Protein AF-0000000082833328 (afdb_homodimer)

Radius of gyration: 25.41 Å; Cα contacts (8 Å, |Δi|>4): 758; chains: 2; bounding box: 96×74×57 Å

Structure (mmCIF, N/CA/C/O backbone):
data_AF-0000000082833328-model_v1
#
loop_
_entity.id
_entity.type
_entity.pdbx_description
1 polymer 'DUF2971 domain-containing protein'
#
loop_
_atom_site.group_PDB
_atom_site.id
_atom_site.type_symbol
_atom_site.label_atom_id
_atom_site.label_alt_id
_atom_site.label_comp_id
_atom_site.label_asym_id
_atom_site.label_entity_id
_atom_site.label_seq_id
_atom_site.pdbx_PDB_ins_code
_atom_site.Cartn_x
_atom_site.Cartn_y
_atom_site.Cartn_z
_atom_site.occupancy
_atom_site.B_iso_or_equiv
_atom_site.auth_seq_id
_atom_site.auth_comp_id
_atom_site.auth_asym_id
_atom_site.auth_atom_id
_atom_site.pdbx_PDB_model_num
ATOM 1 N N . MET A 1 1 ? -21.984 -22.422 -9.688 1 45.59 1 MET A N 1
ATOM 2 C CA . MET A 1 1 ? -21.672 -21 -9.633 1 45.59 1 MET A CA 1
ATOM 3 C C . MET A 1 1 ? -20.203 -20.75 -10.008 1 45.59 1 MET A C 1
ATOM 5 O O . MET A 1 1 ? -19.344 -21.594 -9.766 1 45.59 1 MET A O 1
ATOM 9 N N . ALA A 1 2 ? -19.953 -19.859 -10.906 1 60.31 2 ALA A N 1
ATOM 10 C CA . ALA A 1 2 ? -18.609 -19.766 -11.469 1 60.31 2 ALA A CA 1
ATOM 11 C C . ALA A 1 2 ? -17.578 -19.531 -10.375 1 60.31 2 ALA A C 1
ATOM 13 O O . ALA A 1 2 ? -17.766 -18.672 -9.508 1 60.31 2 ALA A O 1
ATOM 14 N N . THR A 1 3 ? -16.641 -20.453 -10.188 1 86.88 3 THR A N 1
ATOM 15 C CA . THR A 1 3 ? -15.664 -20.438 -9.109 1 86.88 3 THR A CA 1
ATOM 16 C C . THR A 1 3 ? -14.664 -19.312 -9.297 1 86.88 3 THR A C 1
ATOM 18 O O . THR A 1 3 ? -14.391 -18.891 -10.422 1 86.88 3 THR A O 1
ATOM 21 N N . SER A 1 4 ? -14.484 -18.531 -8.305 1 95.38 4 SER A N 1
ATOM 22 C CA . SER A 1 4 ? -13.555 -17.406 -8.32 1 95.38 4 SER A CA 1
ATOM 23 C C . SER A 1 4 ? -12.25 -17.75 -7.613 1 95.38 4 SER A C 1
ATOM 25 O O . SER A 1 4 ? -12.219 -18.656 -6.766 1 95.38 4 SER A O 1
ATOM 27 N N . LEU A 1 5 ? -11.227 -17.172 -8.156 1 97.19 5 LEU A N 1
ATOM 28 C CA . LEU A 1 5 ? -9.938 -17.188 -7.469 1 97.19 5 LE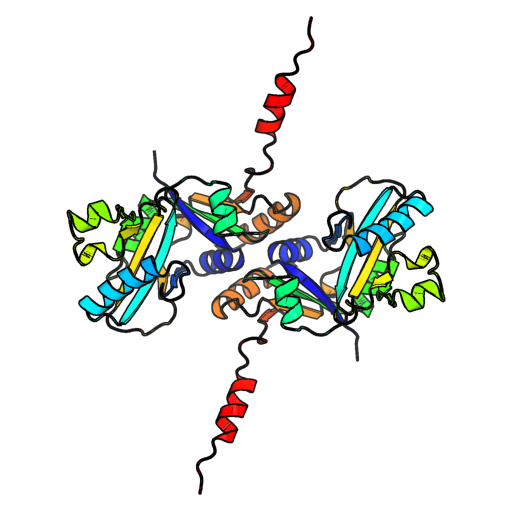U A CA 1
ATOM 29 C C . LEU A 1 5 ? -9.523 -15.773 -7.066 1 97.19 5 LEU A C 1
ATOM 31 O O . LEU A 1 5 ? -9.656 -14.836 -7.852 1 97.19 5 LEU A O 1
ATOM 35 N N . ARG A 1 6 ? -9.023 -15.695 -5.871 1 96.75 6 ARG A N 1
ATOM 36 C CA . ARG A 1 6 ? -8.703 -14.367 -5.348 1 96.75 6 ARG A CA 1
ATOM 37 C C . ARG A 1 6 ? -7.211 -14.242 -5.062 1 96.75 6 ARG A C 1
ATOM 39 O O . ARG A 1 6 ? -6.594 -15.172 -4.539 1 96.75 6 ARG A O 1
ATOM 46 N N . ARG A 1 7 ? -6.703 -13.156 -5.465 1 96.75 7 ARG A N 1
ATOM 47 C CA . ARG A 1 7 ? -5.328 -12.781 -5.16 1 96.75 7 ARG A CA 1
ATOM 48 C C . ARG A 1 7 ? -5.281 -11.516 -4.316 1 96.75 7 ARG A C 1
ATOM 50 O O . ARG A 1 7 ? -5.809 -10.477 -4.719 1 96.75 7 ARG A O 1
ATOM 57 N N . TYR A 1 8 ? -4.688 -11.656 -3.143 1 94.31 8 TYR A N 1
ATOM 58 C CA . TYR A 1 8 ? -4.461 -10.492 -2.297 1 94.31 8 TYR A CA 1
ATOM 59 C C . TYR A 1 8 ? -3.057 -9.938 -2.5 1 94.31 8 TYR A C 1
ATOM 61 O O . TYR A 1 8 ? -2.072 -10.672 -2.414 1 94.31 8 TYR A O 1
ATOM 69 N N . THR A 1 9 ? -2.994 -8.703 -2.791 1 95.19 9 THR A N 1
ATOM 70 C CA . THR A 1 9 ? -1.729 -8.031 -3.064 1 95.19 9 THR A CA 1
ATOM 71 C C . THR A 1 9 ? -1.832 -6.539 -2.75 1 95.19 9 THR A C 1
ATOM 73 O O . THR A 1 9 ? -2.664 -6.129 -1.939 1 95.19 9 THR A O 1
ATOM 76 N N . GLU A 1 10 ? -0.825 -5.777 -3.283 1 95.5 10 GLU A N 1
ATOM 77 C CA . GLU A 1 10 ? -0.818 -4.336 -3.039 1 95.5 10 GLU A CA 1
ATOM 78 C C . GLU A 1 10 ? -1.01 -3.557 -4.336 1 95.5 10 GLU A C 1
ATOM 80 O O . GLU A 1 10 ? -0.702 -4.059 -5.422 1 95.5 10 GLU A O 1
ATOM 85 N N . LEU A 1 11 ? -1.403 -2.354 -4.223 1 97.25 11 LEU A N 1
ATOM 86 C CA . LEU A 1 11 ? -1.85 -1.504 -5.32 1 97.25 11 LEU A CA 1
ATOM 87 C C . LEU A 1 11 ? -0.768 -1.387 -6.391 1 97.25 11 LEU A C 1
ATOM 89 O O . LEU A 1 11 ? -1.061 -1.466 -7.586 1 97.25 11 LEU A O 1
ATOM 93 N N . PRO A 1 12 ? 0.543 -1.192 -6.07 1 97 12 PRO A N 1
ATOM 94 C CA . PRO A 1 12 ? 1.542 -1.09 -7.137 1 97 12 PRO A CA 1
ATOM 95 C C . PRO A 1 12 ? 1.577 -2.326 -8.031 1 97 12 PRO A C 1
ATOM 97 O O . PRO A 1 12 ? 1.768 -2.211 -9.242 1 97 12 PRO A O 1
ATOM 100 N N . TYR A 1 13 ? 1.384 -3.455 -7.473 1 97.06 13 TYR A N 1
ATOM 101 C CA . TYR A 1 13 ? 1.442 -4.691 -8.242 1 97.06 13 TYR A CA 1
ATOM 102 C C . TYR A 1 13 ? 0.21 -4.84 -9.125 1 97.06 13 TYR A C 1
ATOM 104 O O . TYR A 1 13 ? 0.291 -5.398 -10.227 1 97.06 13 TYR A O 1
ATOM 112 N N . LEU A 1 14 ? -0.927 -4.398 -8.602 1 98 14 LEU A N 1
ATOM 113 C CA . LEU A 1 14 ? -2.105 -4.355 -9.453 1 98 14 LEU A CA 1
ATOM 114 C C . LEU A 1 14 ? -1.867 -3.457 -10.664 1 98 14 LEU A C 1
ATOM 116 O O . LEU A 1 14 ? -2.188 -3.832 -11.797 1 98 14 LEU A O 1
ATOM 120 N N . ILE A 1 15 ? -1.335 -2.307 -10.406 1 97.94 15 ILE A N 1
ATOM 121 C CA . ILE A 1 15 ? -1.048 -1.365 -11.484 1 97.94 15 ILE A CA 1
ATOM 122 C C . ILE A 1 15 ? -0.106 -2.012 -12.5 1 97.94 15 ILE A C 1
ATOM 124 O O . ILE A 1 15 ? -0.346 -1.95 -13.703 1 97.94 15 ILE A O 1
ATOM 128 N N . ASP A 1 16 ? 0.922 -2.607 -12.062 1 98.12 16 ASP A N 1
ATOM 129 C CA . ASP A 1 16 ? 1.86 -3.309 -12.93 1 98.12 16 ASP A CA 1
ATOM 130 C C . ASP A 1 16 ? 1.143 -4.352 -13.781 1 98.12 16 ASP A C 1
ATOM 132 O O . ASP A 1 16 ? 1.313 -4.391 -15.008 1 98.12 16 ASP A O 1
ATOM 136 N N . TYR A 1 17 ? 0.345 -5.18 -13.141 1 98.38 17 TYR A N 1
ATOM 137 C CA . TYR A 1 17 ? -0.396 -6.234 -13.82 1 98.38 17 TYR A CA 1
ATOM 138 C C . TYR A 1 17 ? -1.321 -5.656 -14.883 1 98.38 17 TYR A C 1
ATOM 140 O O . TYR A 1 17 ? -1.33 -6.117 -16.031 1 98.38 17 TYR A O 1
ATOM 148 N N . LEU A 1 18 ? -2.061 -4.586 -14.523 1 98.12 18 LEU A N 1
ATOM 149 C CA . LEU A 1 18 ? -3.025 -4 -15.445 1 98.12 18 LEU A CA 1
ATOM 150 C C . LEU A 1 18 ? -2.32 -3.385 -16.656 1 98.12 18 LEU A C 1
ATOM 152 O O . LEU A 1 18 ? -2.846 -3.416 -17.766 1 98.12 18 LEU A O 1
ATOM 156 N N . GLN A 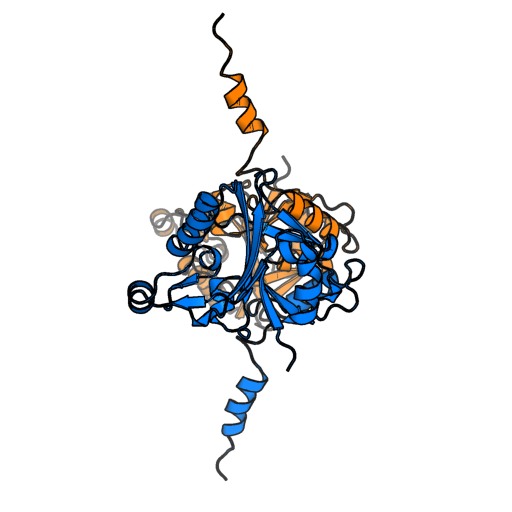1 19 ? -1.203 -2.877 -16.453 1 97 19 GLN A N 1
ATOM 157 C CA . GLN A 1 19 ? -0.476 -2.215 -17.531 1 97 19 GLN A CA 1
ATOM 158 C C . GLN A 1 19 ? 0.222 -3.23 -18.438 1 97 19 GLN A C 1
ATOM 160 O O . GLN A 1 19 ? 0.294 -3.047 -19.656 1 97 19 GLN A O 1
ATOM 165 N N . THR A 1 20 ? 0.729 -4.293 -17.875 1 97.06 20 THR A N 1
ATOM 166 C CA . THR A 1 20 ? 1.573 -5.211 -18.625 1 97.06 20 THR A CA 1
ATOM 167 C C . THR A 1 20 ? 0.762 -6.402 -19.125 1 97.06 20 THR A C 1
ATOM 169 O O . THR A 1 20 ? 1.142 -7.051 -20.109 1 97.06 20 THR A O 1
ATOM 172 N N . GLY A 1 21 ? -0.285 -6.707 -18.359 1 97.38 21 GLY A N 1
ATOM 173 C CA . GLY A 1 21 ? -1.021 -7.93 -18.656 1 97.38 21 GLY A CA 1
ATOM 174 C C . GLY A 1 21 ? -0.274 -9.188 -18.234 1 97.38 21 GLY A C 1
ATOM 175 O O . GLY A 1 21 ? -0.433 -10.242 -18.859 1 97.38 21 GLY A O 1
ATOM 176 N N . GLU A 1 22 ? 0.632 -8.992 -17.297 1 97.81 22 GLU A N 1
ATOM 177 C CA . GLU A 1 22 ? 1.443 -10.125 -16.859 1 97.81 22 GLU A CA 1
ATOM 178 C C . GLU A 1 22 ? 1.37 -10.312 -15.344 1 97.81 22 GLU A C 1
ATOM 180 O O . GLU A 1 22 ? 1.443 -9.336 -14.594 1 97.81 22 GLU A O 1
ATOM 185 N N . LEU A 1 23 ? 1.205 -11.586 -14.93 1 97.5 23 LEU A N 1
ATOM 186 C CA . LEU A 1 23 ? 1.313 -11.93 -13.516 1 97.5 23 LEU A CA 1
ATOM 187 C C . LEU A 1 23 ? 2.732 -12.375 -13.18 1 97.5 23 LEU A C 1
ATOM 189 O O . LEU A 1 23 ? 3.363 -13.102 -13.945 1 97.5 23 LEU A O 1
ATOM 193 N N . ALA A 1 24 ? 3.184 -11.953 -12.047 1 96.81 24 ALA A N 1
ATOM 194 C CA . ALA A 1 24 ? 4.52 -12.32 -11.586 1 96.81 24 ALA A CA 1
ATOM 195 C C . ALA A 1 24 ? 4.469 -13.523 -10.648 1 96.81 24 ALA A C 1
ATOM 197 O O . ALA A 1 24 ? 3.734 -13.523 -9.664 1 96.81 24 ALA A O 1
ATOM 198 N N . LEU A 1 25 ? 5.168 -14.523 -10.938 1 96.56 25 LEU A N 1
ATOM 199 C CA . LEU A 1 25 ? 5.406 -15.656 -10.047 1 96.56 25 LEU A CA 1
ATOM 200 C C . LEU A 1 25 ? 6.789 -15.562 -9.414 1 96.56 25 LEU A C 1
ATOM 202 O O . LEU A 1 25 ? 7.77 -15.25 -10.094 1 96.56 25 LEU A O 1
ATOM 206 N N . LEU A 1 26 ? 6.832 -15.82 -8.18 1 94.44 26 LEU A N 1
ATOM 207 C CA . LEU A 1 26 ? 8.07 -15.641 -7.438 1 94.44 26 LEU A CA 1
ATOM 208 C C . LEU A 1 26 ? 8.578 -16.969 -6.895 1 94.44 26 LEU A C 1
ATOM 210 O O . LEU A 1 26 ? 7.828 -17.953 -6.848 1 94.44 26 LEU A O 1
ATOM 214 N N . ASN A 1 27 ? 9.828 -16.938 -6.504 1 92.81 27 ASN A N 1
ATOM 215 C CA . ASN A 1 27 ? 10.406 -18.109 -5.871 1 92.81 27 ASN A CA 1
ATOM 216 C C . ASN A 1 27 ? 9.898 -18.297 -4.445 1 92.81 27 ASN A C 1
ATOM 218 O O . ASN A 1 27 ? 10 -17.391 -3.621 1 92.81 27 ASN A O 1
ATOM 222 N N . PRO A 1 28 ? 9.336 -19.438 -4.121 1 91.5 28 PRO A N 1
ATOM 223 C CA . PRO A 1 28 ? 8.742 -19.656 -2.801 1 91.5 28 PRO A CA 1
ATOM 224 C C . PRO A 1 28 ? 9.789 -19.797 -1.699 1 91.5 28 PRO A C 1
ATOM 226 O O . PRO A 1 28 ? 9.445 -19.922 -0.523 1 91.5 28 PRO A O 1
ATOM 229 N N . LYS A 1 29 ? 11.016 -19.734 -2.076 1 86.12 29 LYS A N 1
ATOM 230 C CA . LYS A 1 29 ? 12.086 -19.922 -1.103 1 86.12 29 LYS A CA 1
ATOM 231 C C . LYS A 1 29 ? 12.008 -18.891 0.018 1 86.12 29 LYS A C 1
ATOM 233 O O . LYS A 1 29 ? 12.375 -19.172 1.158 1 86.12 29 LYS A O 1
ATOM 238 N N . ALA A 1 30 ? 11.477 -17.766 -0.276 1 80 30 ALA A N 1
ATOM 239 C CA . ALA A 1 30 ? 11.461 -16.672 0.691 1 80 30 ALA A CA 1
ATOM 240 C C . ALA A 1 30 ? 10.156 -16.656 1.488 1 80 30 ALA A C 1
ATOM 242 O O . ALA A 1 30 ? 9.922 -15.75 2.293 1 80 30 ALA A O 1
ATOM 243 N N . TRP A 1 31 ? 9.344 -17.672 1.354 1 84.25 31 TRP A N 1
ATOM 244 C CA . TRP A 1 31 ? 8.062 -17.703 2.061 1 84.25 31 TRP A CA 1
ATOM 245 C C . TRP A 1 31 ? 8.273 -17.969 3.551 1 84.25 31 TRP A C 1
ATOM 247 O O . TRP A 1 31 ? 9.211 -18.656 3.941 1 84.25 31 TRP A O 1
ATOM 257 N N . ASP A 1 32 ? 7.418 -17.422 4.379 1 76.12 32 ASP A N 1
ATOM 258 C CA . ASP A 1 32 ? 7.512 -17.562 5.828 1 76.12 32 ASP A CA 1
ATOM 259 C C . ASP A 1 32 ? 7.293 -19 6.262 1 76.12 32 ASP A C 1
ATOM 261 O O . ASP A 1 32 ? 7.938 -19.484 7.195 1 76.12 32 ASP A O 1
ATOM 265 N N . ASP A 1 33 ? 6.328 -19.625 5.652 1 80.88 33 ASP A N 1
ATOM 266 C CA . ASP A 1 33 ? 6.098 -21.031 5.973 1 80.88 33 ASP A CA 1
ATOM 267 C C . ASP A 1 33 ? 7.199 -21.906 5.395 1 80.88 33 ASP A C 1
ATOM 269 O O . ASP A 1 33 ? 7.094 -22.375 4.258 1 80.88 33 ASP A O 1
ATOM 273 N N . ARG A 1 34 ? 8.078 -22.234 6.23 1 82.81 34 ARG A N 1
ATOM 274 C CA . ARG A 1 34 ? 9.266 -22.969 5.797 1 82.81 34 ARG A CA 1
ATOM 275 C C . ARG A 1 34 ? 8.93 -24.422 5.477 1 82.81 34 ARG A C 1
ATOM 277 O O . ARG A 1 34 ? 9.625 -25.062 4.684 1 82.81 34 ARG A O 1
ATOM 284 N N . ASN A 1 35 ? 7.906 -24.953 6.117 1 82.25 35 ASN A N 1
ATOM 285 C CA . ASN A 1 35 ? 7.473 -26.297 5.758 1 82.25 35 ASN A CA 1
ATOM 286 C C . ASN A 1 35 ? 6.98 -26.359 4.316 1 82.25 35 ASN A C 1
ATOM 288 O O . ASN A 1 35 ? 7.293 -27.312 3.59 1 82.25 35 ASN A O 1
ATOM 292 N N . ASP A 1 36 ? 6.273 -25.359 3.992 1 87.75 36 ASP A N 1
ATOM 293 C CA . ASP A 1 36 ? 5.723 -25.281 2.645 1 87.75 36 ASP A CA 1
ATOM 294 C C . ASP A 1 36 ? 6.832 -25.141 1.604 1 87.75 36 ASP A C 1
ATOM 296 O O . ASP A 1 36 ? 6.867 -25.906 0.631 1 87.75 36 ASP A O 1
ATOM 300 N N . SER A 1 37 ? 7.742 -24.25 1.895 1 89.56 37 SER A N 1
ATOM 301 C CA . SER A 1 37 ? 8.852 -24.031 0.972 1 89.56 37 SER A CA 1
ATOM 302 C C . SER A 1 37 ? 9.734 -25.281 0.863 1 89.56 37 SER A C 1
ATOM 304 O O . SER A 1 37 ? 10.25 -25.594 -0.212 1 89.56 37 SER A O 1
ATOM 306 N N . PHE A 1 38 ? 9.867 -25.984 1.929 1 88.19 38 PHE A N 1
ATOM 307 C CA . PHE A 1 38 ? 10.68 -27.203 1.95 1 88.19 38 PHE A CA 1
ATOM 308 C C . PHE A 1 38 ? 10.109 -28.25 0.992 1 88.19 38 PHE A C 1
ATOM 310 O O . PHE A 1 38 ? 10.859 -28.859 0.23 1 88.19 38 PHE A O 1
ATOM 317 N N . TYR A 1 39 ? 8.82 -28.469 1.018 1 90.31 39 TYR A N 1
ATOM 318 C CA . TYR A 1 39 ? 8.188 -29.469 0.155 1 90.31 39 TYR A CA 1
ATOM 319 C C . TYR A 1 39 ? 8.375 -29.109 -1.314 1 90.31 39 TYR A C 1
ATOM 321 O O . TYR A 1 39 ? 8.609 -29.984 -2.15 1 90.31 39 TYR A O 1
ATOM 329 N N . ILE A 1 40 ? 8.266 -27.844 -1.622 1 92.44 40 ILE A N 1
ATOM 330 C CA . ILE A 1 40 ? 8.438 -27.391 -2.994 1 92.44 40 ILE A CA 1
ATOM 331 C C . ILE A 1 40 ? 9.891 -27.594 -3.426 1 92.44 40 ILE A C 1
ATOM 333 O O . ILE A 1 40 ? 10.156 -28.047 -4.543 1 92.44 40 ILE A O 1
ATOM 337 N N . GLU A 1 41 ? 10.781 -27.297 -2.518 1 89.81 41 GLU A N 1
ATOM 338 C CA . GLU A 1 41 ? 12.195 -27.484 -2.797 1 89.81 41 GLU A CA 1
ATOM 339 C C . GLU A 1 41 ? 12.531 -28.953 -3.004 1 89.81 41 GLU A C 1
ATOM 341 O O . GLU A 1 41 ? 13.367 -29.297 -3.846 1 89.81 41 GLU A O 1
ATOM 346 N N . GLU A 1 42 ? 11.992 -29.812 -2.178 1 90.19 42 GLU A N 1
ATOM 347 C CA . GLU A 1 42 ? 12.211 -31.25 -2.328 1 90.19 42 GLU A CA 1
ATOM 348 C C . GLU A 1 42 ? 11.75 -31.734 -3.699 1 90.19 42 GLU A C 1
ATOM 350 O O . GLU A 1 42 ? 12.406 -32.562 -4.32 1 90.19 42 GLU A O 1
ATOM 355 N N . TYR A 1 43 ? 10.633 -31.234 -4.098 1 92.75 43 TYR A N 1
ATOM 356 C CA . TYR A 1 43 ? 10.141 -31.547 -5.434 1 92.75 43 TYR A CA 1
ATOM 357 C C . TYR A 1 43 ? 11.141 -31.125 -6.504 1 92.75 43 TYR A C 1
ATOM 359 O O . TYR A 1 43 ? 11.469 -31.906 -7.402 1 92.75 43 TYR A O 1
ATOM 367 N N . ALA A 1 44 ? 11.57 -29.875 -6.402 1 90.81 44 ALA A N 1
ATOM 368 C CA . ALA A 1 44 ? 12.523 -29.344 -7.367 1 90.81 44 ALA A CA 1
ATOM 369 C C . ALA A 1 44 ? 13.812 -30.156 -7.379 1 90.81 44 ALA A C 1
ATOM 371 O O . ALA A 1 44 ? 14.375 -30.406 -8.445 1 90.81 44 ALA A O 1
ATOM 372 N N . ARG A 1 45 ? 14.258 -30.5 -6.246 1 89.81 45 ARG A N 1
ATOM 373 C CA . ARG A 1 45 ? 15.477 -31.297 -6.121 1 89.81 45 ARG A CA 1
ATOM 374 C C . ARG A 1 45 ? 15.312 -32.656 -6.781 1 89.81 45 ARG A C 1
ATOM 376 O O . ARG A 1 45 ? 16.188 -33.094 -7.535 1 89.81 45 ARG A O 1
ATOM 383 N N . ALA A 1 46 ? 14.227 -33.281 -6.512 1 89.94 46 ALA A N 1
ATOM 384 C CA . ALA A 1 46 ? 13.953 -34.594 -7.051 1 89.94 46 ALA A CA 1
ATOM 385 C C . ALA A 1 46 ? 13.891 -34.562 -8.578 1 89.94 46 ALA A C 1
ATOM 387 O O . ALA A 1 46 ? 14.305 -35.531 -9.242 1 89.94 46 ALA A O 1
ATOM 388 N N . LYS A 1 47 ? 13.422 -33.469 -9.07 1 90.75 47 LYS A N 1
ATOM 389 C CA . LYS A 1 47 ? 13.242 -33.375 -10.516 1 90.75 47 LYS A CA 1
ATOM 390 C C . LYS A 1 47 ? 14.422 -32.656 -11.156 1 90.75 47 LYS A C 1
ATOM 392 O O . LYS A 1 47 ? 14.461 -32.469 -12.383 1 90.75 47 LYS A O 1
ATOM 397 N N . ARG A 1 48 ? 15.406 -32.219 -10.344 1 90.31 48 ARG A N 1
ATOM 398 C CA . ARG A 1 48 ? 16.609 -31.531 -10.805 1 90.31 48 ARG A CA 1
ATOM 399 C C . ARG A 1 48 ? 16.234 -30.234 -11.523 1 90.31 48 ARG A C 1
ATOM 401 O O . ARG A 1 48 ? 16.75 -29.953 -12.609 1 90.31 48 ARG A O 1
ATOM 408 N N . LEU A 1 49 ? 15.328 -29.562 -10.977 1 88.44 49 LEU A N 1
ATOM 409 C CA . LEU A 1 49 ? 14.875 -28.281 -11.516 1 88.44 49 LEU A CA 1
ATOM 410 C C . LEU A 1 49 ? 15.438 -27.125 -10.703 1 88.44 49 LEU A C 1
ATOM 412 O O . LEU A 1 49 ? 15.555 -27.203 -9.477 1 88.44 49 LEU A O 1
ATOM 416 N N . LEU A 1 50 ? 15.766 -26.094 -11.422 1 89.06 50 LEU A N 1
ATOM 417 C CA . LEU A 1 50 ? 16.469 -24.984 -10.766 1 89.06 50 LEU A CA 1
ATOM 418 C C . LEU A 1 50 ? 15.547 -23.781 -10.625 1 89.06 50 LEU A C 1
ATOM 420 O O . LEU A 1 50 ? 15.625 -23.047 -9.633 1 89.06 50 LEU A O 1
ATOM 424 N N . GLY A 1 51 ? 14.789 -23.562 -11.609 1 92.62 51 GLY A N 1
ATOM 425 C CA . GLY A 1 51 ? 13.844 -22.453 -11.531 1 92.62 51 GLY A CA 1
ATOM 426 C C . GLY A 1 51 ? 12.508 -22.859 -10.953 1 92.62 51 GLY A C 1
ATOM 427 O O . GLY A 1 51 ? 11.82 -23.719 -11.492 1 92.62 51 GLY A O 1
ATOM 428 N N . ILE A 1 52 ? 12.156 -22.297 -9.812 1 94.31 52 ILE A N 1
ATOM 429 C CA . ILE A 1 52 ? 10.883 -22.578 -9.148 1 94.31 52 ILE A CA 1
ATOM 430 C C . ILE A 1 52 ? 10.094 -21.297 -8.953 1 94.31 52 ILE A C 1
ATOM 432 O O . ILE A 1 52 ? 10.602 -20.328 -8.375 1 94.31 52 ILE A O 1
ATOM 436 N N . TYR A 1 53 ? 8.898 -21.25 -9.445 1 96 53 TYR A N 1
ATOM 437 C CA . TYR A 1 53 ? 8.047 -20.062 -9.398 1 96 53 TYR A CA 1
ATOM 438 C C . TYR A 1 53 ? 6.625 -20.422 -8.977 1 96 53 TYR A C 1
ATOM 440 O O . TYR A 1 53 ? 6.078 -21.438 -9.43 1 96 53 TYR A O 1
ATOM 448 N N . ALA A 1 54 ? 6.102 -19.609 -8.133 1 96.56 54 ALA A N 1
ATOM 449 C CA . ALA A 1 54 ? 4.742 -19.906 -7.699 1 96.56 54 ALA A CA 1
ATOM 450 C C . ALA A 1 54 ? 3.965 -18.641 -7.391 1 96.56 54 ALA A C 1
ATOM 452 O O . ALA A 1 54 ? 4.559 -17.609 -7.059 1 96.56 54 ALA A O 1
ATOM 453 N N . LEU A 1 55 ? 2.705 -18.656 -7.551 1 97.06 55 LEU A N 1
ATOM 454 C CA . LEU A 1 55 ? 1.73 -17.641 -7.148 1 97.06 55 LEU A CA 1
ATOM 455 C C . LEU A 1 55 ? 0.542 -18.297 -6.445 1 97.06 55 LEU A C 1
ATOM 457 O O . LEU A 1 55 ? -0.037 -19.25 -6.953 1 97.06 55 LEU A O 1
ATOM 461 N N . CYS A 1 56 ? 0.22 -17.75 -5.32 1 95.44 56 CYS A N 1
ATOM 462 C CA . CYS A 1 56 ? -0.852 -18.328 -4.516 1 95.44 56 CYS A CA 1
ATOM 463 C C . CYS A 1 56 ? -2.117 -17.484 -4.605 1 95.44 56 CYS A C 1
ATOM 465 O O . CYS A 1 56 ? -2.068 -16.266 -4.438 1 95.44 56 CYS A O 1
ATOM 467 N N . LEU A 1 57 ? -3.186 -18.109 -4.867 1 96.75 57 LEU A N 1
ATOM 468 C CA . LEU A 1 57 ? -4.527 -17.531 -4.855 1 96.75 57 LEU A CA 1
ATOM 469 C C . LEU A 1 57 ? -5.41 -18.234 -3.828 1 96.75 57 LEU A C 1
ATOM 471 O O . LEU A 1 57 ? -5.004 -19.234 -3.24 1 96.75 57 LEU A O 1
ATOM 475 N N . ALA A 1 58 ? -6.574 -17.688 -3.637 1 94.19 58 ALA A N 1
ATOM 476 C CA . ALA A 1 58 ? -7.516 -18.281 -2.686 1 94.19 58 ALA A CA 1
ATOM 477 C C . ALA A 1 58 ? -8.859 -18.578 -3.354 1 94.19 58 ALA A C 1
ATOM 479 O O . ALA A 1 58 ? -9.367 -17.766 -4.125 1 94.19 58 ALA A O 1
ATOM 480 N N . GLU A 1 59 ? -9.359 -19.719 -3.037 1 93.69 59 GLU A N 1
ATOM 481 C CA . GLU A 1 59 ? -10.695 -20.078 -3.506 1 93.69 59 GLU A CA 1
ATOM 482 C C . GLU A 1 59 ? -11.766 -19.547 -2.555 1 93.69 59 GLU A C 1
ATOM 484 O O . GLU A 1 59 ? -12.93 -19.391 -2.945 1 93.69 59 GLU A O 1
ATOM 489 N N . ALA A 1 60 ? -11.383 -19.281 -1.368 1 87 60 ALA A N 1
ATOM 490 C CA . ALA A 1 60 ? -12.312 -18.797 -0.349 1 87 60 ALA A CA 1
ATOM 491 C C . ALA A 1 60 ? -12.781 -17.375 -0.667 1 87 60 ALA A C 1
ATOM 493 O O . ALA A 1 60 ? -12.094 -16.625 -1.354 1 87 60 ALA A O 1
ATOM 494 N N . SER A 1 61 ? -13.906 -17.062 -0.116 1 85.56 61 SER A N 1
ATOM 495 C CA . SER A 1 61 ? -14.398 -15.695 -0.221 1 85.56 61 SER A CA 1
ATOM 496 C C . SER A 1 61 ? -13.555 -14.742 0.621 1 85.56 61 SER A C 1
ATOM 498 O O . SER A 1 61 ? -12.75 -15.18 1.443 1 85.56 61 SER A O 1
ATOM 500 N N . GLU A 1 62 ? -13.797 -13.523 0.258 1 83.75 62 GLU A N 1
ATOM 501 C CA . GLU A 1 62 ? -13.078 -12.484 0.983 1 83.75 62 GLU A CA 1
ATOM 502 C C . GLU A 1 62 ? -13.398 -12.523 2.475 1 83.75 62 GLU A C 1
ATOM 504 O O . GLU A 1 62 ? -14.57 -12.594 2.859 1 83.75 62 GLU A O 1
ATOM 509 N N . THR A 1 63 ? -12.398 -12.578 3.299 1 78.06 63 THR A N 1
ATOM 510 C CA . THR A 1 63 ? -12.562 -12.531 4.746 1 78.06 63 THR A CA 1
ATOM 511 C C . THR A 1 63 ? -11.633 -11.492 5.367 1 78.06 63 THR A C 1
ATOM 513 O O . THR A 1 63 ? -10.656 -11.078 4.746 1 78.06 63 THR A O 1
ATOM 516 N N . TYR A 1 64 ? -12.031 -11.07 6.621 1 79.12 64 TYR A N 1
ATOM 517 C CA . TYR A 1 64 ? -11.188 -10.164 7.391 1 79.12 64 TYR A CA 1
ATOM 518 C C . TYR A 1 64 ? -9.789 -10.75 7.57 1 79.12 64 TYR A C 1
ATOM 520 O O . TYR A 1 64 ? -8.789 -10.031 7.457 1 79.12 64 TYR A O 1
ATOM 528 N N . HIS A 1 65 ? -9.758 -12 7.762 1 78.06 65 HIS A N 1
ATOM 529 C CA . HIS A 1 65 ? -8.5 -12.695 7.98 1 78.06 65 HIS A CA 1
ATOM 530 C C . HIS A 1 65 ? -7.586 -12.586 6.762 1 78.06 65 HIS A C 1
ATOM 532 O O . HIS A 1 65 ? -6.398 -12.289 6.898 1 78.06 65 HIS A O 1
ATOM 538 N N . HIS A 1 66 ? -8.117 -12.734 5.594 1 84.56 66 HIS A N 1
ATOM 539 C CA . HIS A 1 66 ? -7.336 -12.648 4.363 1 84.56 66 HIS A CA 1
ATOM 540 C C . HIS A 1 66 ? -6.738 -11.258 4.188 1 84.56 66 HIS A C 1
ATOM 542 O O . HIS A 1 66 ? -5.574 -11.117 3.803 1 84.56 66 HIS A O 1
ATOM 548 N N . TRP A 1 67 ? -7.465 -10.273 4.535 1 85.75 67 TRP A N 1
ATOM 549 C CA . TRP A 1 67 ? -6.969 -8.906 4.414 1 85.75 67 TRP A CA 1
ATOM 550 C C . TRP A 1 67 ? -5.832 -8.648 5.398 1 85.75 67 TRP A C 1
ATOM 552 O O . TRP A 1 67 ? -4.805 -8.07 5.031 1 85.75 67 TRP A O 1
ATOM 562 N N . ARG A 1 68 ? -6 -9.109 6.582 1 78.94 68 ARG A N 1
ATOM 563 C CA . ARG A 1 68 ? -5.027 -8.836 7.633 1 78.94 68 ARG A CA 1
ATOM 564 C C . ARG A 1 68 ? -3.721 -9.586 7.383 1 78.94 68 ARG A C 1
ATOM 566 O O . ARG A 1 68 ? -2.641 -9.07 7.68 1 78.94 68 ARG A O 1
ATOM 573 N N . VAL A 1 69 ? -3.855 -10.711 6.785 1 76.12 69 VAL A N 1
ATOM 574 C CA . VAL A 1 69 ? -2.695 -11.586 6.633 1 76.12 69 VAL A CA 1
ATOM 575 C C . VAL A 1 69 ? -1.967 -11.25 5.332 1 76.12 69 VAL A C 1
ATOM 577 O O . VAL A 1 69 ? -0.734 -11.219 5.297 1 76.12 69 VAL A O 1
ATOM 580 N N . PHE A 1 70 ? -2.652 -10.977 4.258 1 79.62 70 PHE A N 1
ATOM 581 C CA . PHE A 1 70 ? -2.02 -10.969 2.945 1 79.62 70 PHE A CA 1
ATOM 582 C C . PHE A 1 70 ? -1.948 -9.547 2.391 1 79.62 70 PHE A C 1
ATOM 584 O O . PHE A 1 70 ? -1.194 -9.281 1.453 1 79.62 70 PHE A O 1
ATOM 591 N N . SER A 1 71 ? -2.6 -8.68 2.787 1 80.81 71 SER A N 1
ATOM 592 C CA . SER A 1 71 ? -2.65 -7.324 2.246 1 80.81 71 SER A CA 1
ATOM 593 C C . SER A 1 71 ? -3.059 -6.316 3.314 1 80.81 71 SER A C 1
ATOM 595 O O . SER A 1 71 ? -4.152 -5.75 3.254 1 80.81 71 SER A O 1
ATOM 597 N N . HIS A 1 72 ? -2.145 -6.062 4.195 1 75.31 72 HIS A N 1
ATOM 598 C CA . HIS A 1 72 ? -2.51 -5.207 5.316 1 75.31 72 HIS A CA 1
ATOM 599 C C . HIS A 1 72 ? -2.271 -3.736 4.992 1 75.31 72 HIS A C 1
ATOM 601 O O . HIS A 1 72 ? -1.427 -3.412 4.152 1 75.31 72 HIS A O 1
ATOM 607 N N . GLY A 1 73 ? -3.344 -2.971 5.332 1 80.19 73 GLY A N 1
ATOM 608 C CA . GLY A 1 73 ? -3.178 -1.531 5.219 1 80.19 73 GLY A CA 1
ATOM 609 C C . GLY A 1 73 ? -4.066 -0.912 4.156 1 80.19 73 GLY A C 1
ATOM 610 O O . GLY A 1 73 ? -4.945 -1.58 3.605 1 80.19 73 GLY A O 1
ATOM 611 N N . SER A 1 74 ? -3.822 0.261 3.85 1 88.56 74 SER A N 1
ATOM 612 C CA . SER A 1 74 ? -4.672 1.037 2.953 1 88.56 74 SER A CA 1
ATOM 613 C C . SER A 1 74 ? -4.344 0.75 1.491 1 88.56 74 SER A C 1
ATOM 615 O O . SER A 1 74 ? -5.184 0.943 0.611 1 88.56 74 SER A O 1
ATOM 617 N N . GLY A 1 75 ? -3.232 0.225 1.244 1 92.62 75 GLY A N 1
ATOM 618 C CA . GLY A 1 75 ? -2.814 -0.014 -0.128 1 92.62 75 GLY A CA 1
ATOM 619 C C . GLY A 1 75 ? -3.109 -1.425 -0.604 1 92.62 75 GLY A C 1
ATOM 620 O O . GLY A 1 75 ? -2.748 -1.796 -1.723 1 92.62 75 GLY A O 1
ATOM 621 N N . GLY A 1 76 ? -3.766 -2.217 0.212 1 93.88 76 GLY A N 1
ATOM 622 C CA . GLY A 1 76 ? -4.086 -3.586 -0.155 1 93.88 76 GLY A CA 1
ATOM 623 C C . GLY A 1 76 ? -5.168 -3.682 -1.214 1 93.88 76 GLY A C 1
ATOM 624 O O . GLY A 1 76 ? -6.066 -2.84 -1.268 1 93.88 76 GLY A O 1
ATOM 625 N N . VAL A 1 77 ? -5.062 -4.754 -2.039 1 96.88 77 VAL A N 1
ATOM 626 C CA . VAL A 1 77 ? -6.066 -4.988 -3.072 1 96.88 77 VAL A CA 1
ATOM 627 C C . VAL A 1 77 ? -6.352 -6.484 -3.186 1 96.88 77 VAL A C 1
ATOM 629 O O . VAL A 1 77 ? -5.469 -7.312 -2.953 1 96.88 77 VAL A O 1
ATOM 632 N N . CYS A 1 78 ? -7.562 -6.801 -3.465 1 96.56 78 CYS A N 1
ATOM 633 C CA . CYS A 1 78 ? -7.984 -8.156 -3.807 1 96.56 78 CYS A CA 1
ATOM 634 C C . CYS A 1 78 ? -8.406 -8.242 -5.27 1 96.56 78 CYS A C 1
ATOM 636 O O . CYS A 1 78 ? -9.312 -7.535 -5.703 1 96.56 78 CYS A O 1
ATOM 638 N N . ILE A 1 79 ? -7.684 -9 -5.996 1 98.06 79 ILE A N 1
ATOM 639 C CA . ILE A 1 79 ? -8.031 -9.258 -7.387 1 98.06 79 ILE A CA 1
ATOM 640 C C . ILE A 1 79 ? -8.82 -10.562 -7.48 1 98.06 79 ILE A C 1
ATOM 642 O O . ILE A 1 79 ? -8.32 -11.633 -7.121 1 98.06 79 ILE A O 1
ATOM 646 N N . GLU A 1 80 ? -10.016 -10.461 -7.945 1 97.88 80 GLU A N 1
ATOM 647 C CA . GLU A 1 80 ? -10.844 -11.648 -8.148 1 97.88 80 GLU A CA 1
ATOM 648 C C . GLU A 1 80 ? -10.883 -12.055 -9.617 1 97.88 80 GLU A C 1
ATOM 650 O O . GLU A 1 80 ? -11.32 -11.273 -10.469 1 97.88 80 GLU A O 1
ATOM 655 N N . PHE A 1 81 ? -10.492 -13.273 -9.844 1 98.12 81 PHE A N 1
ATOM 656 C CA . PHE A 1 81 ? -10.453 -13.789 -11.211 1 98.12 81 PHE A CA 1
ATOM 657 C C . PHE A 1 81 ? -11.609 -14.75 -11.461 1 98.12 81 PHE A C 1
ATOM 659 O O . PHE A 1 81 ? -12.062 -15.43 -10.539 1 98.12 81 PHE A O 1
ATOM 666 N N . ASP A 1 82 ? -12 -14.734 -12.719 1 97.56 82 ASP A N 1
ATOM 667 C CA . ASP A 1 82 ? -12.773 -15.883 -13.188 1 97.56 82 ASP A CA 1
ATOM 668 C C . ASP A 1 82 ? -11.898 -17.125 -13.281 1 97.56 82 ASP A C 1
ATOM 670 O O . ASP A 1 82 ? -10.984 -17.188 -14.102 1 97.56 82 ASP A O 1
ATOM 674 N N . LYS A 1 83 ? -12.227 -18.062 -12.484 1 97 83 LYS A N 1
ATOM 675 C CA . LYS A 1 83 ? -11.352 -19.219 -12.375 1 97 83 LYS A CA 1
ATOM 676 C C . LYS A 1 83 ? -11.188 -19.922 -13.719 1 97 83 LYS A C 1
ATOM 678 O O . LYS A 1 83 ? -10.07 -20.234 -14.133 1 97 83 LYS A O 1
ATOM 683 N N . GLU A 1 84 ? -12.242 -20.188 -14.391 1 96.12 84 GLU A N 1
ATOM 684 C CA . GLU A 1 84 ? -12.195 -20.906 -15.672 1 96.12 84 GLU A CA 1
ATOM 685 C C . GLU A 1 84 ? -11.367 -20.141 -16.703 1 96.12 84 GLU A C 1
ATOM 687 O O . GLU A 1 84 ? -10.516 -20.719 -17.375 1 96.12 84 GLU A O 1
ATOM 692 N N . LYS A 1 85 ? -11.64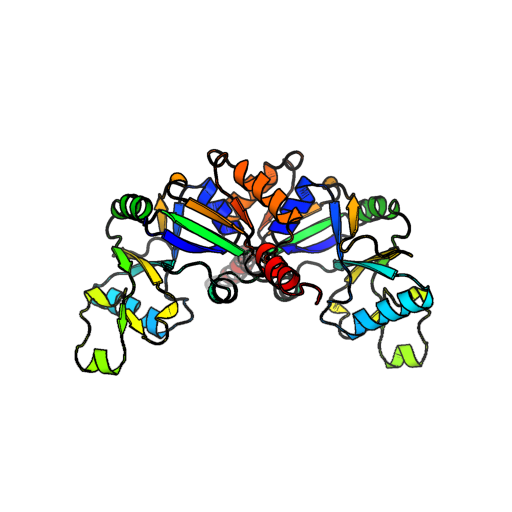8 -18.859 -16.781 1 96.69 85 LYS A N 1
ATOM 693 C CA . LYS A 1 85 ? -10.914 -18.031 -17.734 1 96.69 85 LYS A CA 1
ATOM 694 C C . LYS A 1 85 ? -9.43 -17.984 -17.391 1 96.69 85 LYS A C 1
ATOM 696 O O . LYS A 1 85 ? -8.578 -18.031 -18.281 1 96.69 85 LYS A O 1
ATOM 701 N N . LEU A 1 86 ? -9.164 -17.859 -16.094 1 97.44 86 LEU A N 1
ATOM 702 C CA . LEU A 1 86 ? -7.77 -17.812 -15.664 1 97.44 86 LEU A CA 1
ATOM 703 C C . LEU A 1 86 ? -7.051 -19.109 -16 1 97.44 86 LEU A C 1
ATOM 705 O O . LEU A 1 86 ? -5.961 -19.094 -16.578 1 97.44 86 LEU A O 1
ATOM 709 N N . ILE A 1 87 ? -7.66 -20.203 -15.703 1 96.19 87 ILE A N 1
ATOM 710 C CA . ILE A 1 87 ? -7.051 -21.516 -15.938 1 96.19 87 ILE A CA 1
ATOM 711 C C . ILE A 1 87 ? -6.809 -21.719 -17.422 1 96.19 87 ILE A C 1
ATOM 713 O O . ILE A 1 87 ? -5.754 -22.203 -17.828 1 96.19 87 ILE A O 1
ATOM 717 N N . GLU A 1 88 ? -7.754 -21.344 -18.188 1 95.69 88 GLU A N 1
ATOM 718 C CA . GLU A 1 88 ? -7.613 -21.453 -19.641 1 95.69 88 GLU A CA 1
ATOM 719 C C . GLU A 1 88 ? -6.383 -20.703 -20.141 1 95.69 88 GLU A C 1
ATOM 721 O O . GLU A 1 88 ? -5.656 -21.203 -21 1 95.69 88 GLU A O 1
ATOM 726 N N . GLN A 1 89 ? -6.117 -19.578 -19.625 1 95.88 89 GLN A N 1
ATOM 727 C CA . GLN A 1 89 ? -5 -18.75 -20.062 1 95.88 89 GLN A CA 1
ATOM 728 C C . GLN A 1 89 ? -3.672 -19.312 -19.562 1 95.88 89 GLN A C 1
ATOM 730 O O . GLN A 1 89 ? -2.693 -19.359 -20.312 1 95.88 89 GLN A O 1
ATOM 735 N N . VAL A 1 90 ? -3.676 -19.75 -18.344 1 96.31 90 VAL A N 1
ATOM 736 C CA . VAL A 1 90 ? -2.389 -20.125 -17.766 1 96.31 90 VAL A CA 1
ATOM 737 C C . VAL A 1 90 ? -2.008 -21.531 -18.219 1 96.31 90 VAL A C 1
ATOM 739 O O . VAL A 1 90 ? -0.832 -21.906 -18.203 1 96.31 90 VAL A O 1
ATOM 742 N N . GLU A 1 91 ? -2.961 -22.312 -18.609 1 93.12 91 GLU A N 1
ATOM 743 C CA . GLU A 1 91 ? -2.68 -23.656 -19.125 1 93.12 91 GLU A CA 1
ATOM 744 C C . GLU A 1 91 ? -1.841 -23.594 -20.391 1 93.12 91 GLU A C 1
ATOM 746 O O . GLU A 1 91 ? -1.176 -24.562 -20.75 1 93.12 91 GLU A O 1
ATOM 751 N N . ALA A 1 92 ? -1.878 -22.453 -21.047 1 92.69 92 ALA A N 1
ATOM 752 C CA . ALA A 1 92 ? -1.097 -22.266 -22.266 1 92.69 92 ALA A CA 1
ATOM 753 C C . ALA A 1 92 ? 0.38 -22.047 -21.938 1 92.69 92 ALA A C 1
ATOM 755 O O . ALA A 1 92 ? 1.234 -22.141 -22.812 1 92.69 92 ALA A O 1
ATOM 756 N N . VAL A 1 93 ? 0.699 -21.797 -20.703 1 93.62 93 VAL A N 1
ATOM 757 C CA . VAL A 1 93 ? 2.074 -21.562 -20.281 1 93.62 93 VAL A CA 1
ATOM 758 C C . VAL A 1 93 ? 2.795 -22.891 -20.109 1 93.62 93 VAL A C 1
ATOM 760 O O . VAL A 1 93 ? 2.332 -23.766 -19.359 1 93.62 93 VAL A O 1
ATOM 763 N N . PRO A 1 94 ? 3.928 -23.062 -20.766 1 91.5 94 PRO A N 1
ATOM 764 C CA . PRO A 1 94 ? 4.645 -24.328 -20.672 1 91.5 94 PRO A CA 1
ATOM 765 C C . PRO A 1 94 ? 4.992 -24.703 -19.219 1 91.5 94 PRO A C 1
ATOM 767 O O . PRO A 1 94 ? 5.477 -23.844 -18.469 1 91.5 94 PRO A O 1
ATOM 770 N N . ASP A 1 95 ? 4.684 -25.906 -18.828 1 90.56 95 ASP A N 1
ATOM 771 C CA . ASP A 1 95 ? 5.102 -26.531 -17.578 1 90.56 95 ASP A CA 1
ATOM 772 C C . ASP A 1 95 ? 4.344 -25.953 -16.391 1 90.56 95 ASP A C 1
ATOM 774 O O . ASP A 1 95 ? 4.684 -26.219 -15.242 1 90.56 95 ASP A O 1
ATOM 778 N N . LEU A 1 96 ? 3.367 -25.109 -16.672 1 96.5 96 LEU A N 1
ATOM 779 C CA . LEU A 1 96 ? 2.625 -24.516 -15.562 1 96.5 96 LEU A CA 1
ATOM 780 C C . LEU A 1 96 ? 1.556 -25.469 -15.047 1 96.5 96 LEU A C 1
ATOM 782 O O . LEU A 1 96 ? 0.825 -26.078 -15.828 1 96.5 96 LEU A O 1
ATOM 786 N N . ARG A 1 97 ? 1.572 -25.688 -13.781 1 96.62 97 ARG A N 1
ATOM 787 C CA . ARG A 1 97 ? 0.52 -26.406 -13.086 1 96.62 97 ARG A CA 1
ATOM 788 C C . ARG A 1 97 ? -0.377 -25.469 -12.297 1 96.62 97 ARG A C 1
ATOM 790 O O . ARG A 1 97 ? 0.109 -24.516 -11.664 1 96.62 97 ARG A O 1
ATOM 797 N N . ALA A 1 98 ? -1.64 -25.594 -12.422 1 97.62 98 ALA A N 1
ATOM 798 C CA . ALA A 1 98 ? -2.652 -24.812 -11.719 1 97.62 98 ALA A CA 1
ATOM 799 C C . ALA A 1 98 ? -3.59 -25.719 -10.922 1 97.62 98 ALA A C 1
ATOM 801 O O . ALA A 1 98 ? -4.516 -26.297 -11.484 1 97.62 98 ALA A O 1
ATOM 802 N N . GLU A 1 99 ? -3.359 -25.781 -9.625 1 96.94 99 GLU A N 1
ATOM 803 C CA . GLU A 1 99 ? -4.07 -26.797 -8.836 1 96.94 99 GLU A CA 1
ATOM 804 C C . GLU A 1 99 ? -4.414 -26.266 -7.449 1 96.94 99 GLU A C 1
ATOM 806 O O . GLU A 1 99 ? -3.734 -25.375 -6.934 1 96.94 99 GLU A O 1
ATOM 811 N N . ALA A 1 100 ? -5.434 -26.844 -6.906 1 96.56 100 ALA A N 1
ATOM 812 C CA . ALA A 1 100 ? -5.762 -26.594 -5.508 1 96.56 100 ALA A CA 1
ATOM 813 C C . ALA A 1 100 ? -4.766 -27.281 -4.578 1 96.56 100 ALA A C 1
ATOM 815 O O . ALA A 1 100 ? -4.324 -28.391 -4.848 1 96.56 100 ALA A O 1
ATOM 816 N N . VAL A 1 101 ? -4.484 -26.531 -3.51 1 95.62 101 VAL A N 1
ATOM 817 C CA . VAL A 1 101 ? -3.6 -27.094 -2.498 1 95.62 101 VAL A CA 1
ATOM 818 C C . VAL A 1 101 ? -4.352 -28.156 -1.69 1 95.62 101 VAL A C 1
ATOM 820 O O . VAL A 1 101 ? -5.516 -27.953 -1.334 1 95.62 101 VAL A O 1
ATOM 823 N N . GLN A 1 102 ? -3.645 -29.25 -1.492 1 95.38 102 GLN A N 1
ATOM 824 C CA . GLN A 1 102 ? -4.172 -30.312 -0.642 1 95.38 102 GLN A CA 1
ATOM 825 C C . GLN A 1 102 ? -3.65 -30.188 0.787 1 95.38 102 GLN A C 1
ATOM 827 O O . GLN A 1 102 ? -2.443 -30.062 1.004 1 95.38 102 GLN A O 1
ATOM 832 N N . TYR A 1 103 ? -4.602 -30.25 1.684 1 93.44 103 TYR A N 1
ATOM 833 C CA . TYR A 1 103 ? -4.234 -30.141 3.09 1 93.44 103 TYR A CA 1
ATOM 834 C C . TYR A 1 103 ? -4.246 -31.5 3.773 1 93.44 103 TYR A C 1
ATOM 836 O O . TYR A 1 103 ? -5.266 -32.188 3.766 1 93.44 103 TYR A O 1
ATOM 844 N N . ARG A 1 104 ? -3.133 -31.797 4.348 1 92.38 104 ARG A N 1
ATOM 845 C CA . ARG A 1 104 ? -3.004 -33.094 4.98 1 92.38 104 ARG A CA 1
ATOM 846 C C . ARG A 1 104 ? -2.443 -32.969 6.391 1 92.38 104 ARG A C 1
ATOM 848 O O . ARG A 1 104 ? -1.704 -32.031 6.691 1 92.38 104 ARG A O 1
ATOM 855 N N . THR A 1 105 ? -2.832 -33.938 7.262 1 88.75 105 THR A N 1
ATOM 856 C CA . THR A 1 105 ? -2.271 -34.031 8.602 1 88.75 105 THR A CA 1
ATOM 857 C C . THR A 1 105 ? -1.003 -34.875 8.602 1 88.75 105 THR A C 1
ATOM 859 O O . THR A 1 105 ? -0.759 -35.625 7.66 1 88.75 105 THR A O 1
ATOM 862 N N . ILE A 1 106 ? -0.238 -34.625 9.672 1 86.56 106 ILE A N 1
ATOM 863 C CA . ILE A 1 106 ? 0.961 -35.469 9.828 1 86.56 106 ILE A CA 1
ATOM 864 C C . ILE A 1 106 ? 0.575 -36.938 9.891 1 86.56 106 ILE A C 1
ATOM 866 O O . ILE A 1 106 ? 1.222 -37.781 9.266 1 86.56 106 ILE A O 1
ATOM 870 N N . LYS A 1 107 ? -0.49 -37.188 10.594 1 88.38 107 LYS A N 1
ATOM 871 C CA . LYS A 1 107 ? -0.977 -38.562 10.719 1 88.38 107 LYS A CA 1
ATOM 872 C C . LYS A 1 107 ? -1.323 -39.156 9.352 1 88.38 107 LYS A C 1
ATOM 874 O O . LYS A 1 107 ? -0.923 -40.281 9.039 1 88.38 107 LYS A O 1
ATOM 879 N N . SER A 1 108 ? -2.023 -38.375 8.594 1 90.62 108 SER A N 1
ATOM 880 C CA . SER A 1 108 ? -2.428 -38.844 7.273 1 90.62 108 SER A CA 1
ATOM 881 C C . SER A 1 108 ? -1.218 -39.094 6.371 1 90.62 108 SER A C 1
ATOM 883 O O . SER A 1 108 ? -1.207 -40 5.562 1 90.62 108 SER A O 1
ATOM 885 N N . LEU A 1 109 ? -0.241 -38.281 6.461 1 87.31 109 LEU A N 1
ATOM 886 C CA . LEU A 1 109 ? 0.967 -38.406 5.652 1 87.31 109 LEU A CA 1
ATOM 887 C C . LEU A 1 109 ? 1.774 -39.625 6.066 1 87.31 109 LEU A C 1
ATOM 889 O O . LEU A 1 109 ? 2.42 -40.25 5.227 1 87.31 109 LEU A O 1
ATOM 893 N N . ARG A 1 110 ? 1.731 -39.906 7.348 1 88.38 110 ARG A N 1
ATOM 894 C CA . ARG A 1 110 ? 2.41 -41.125 7.836 1 88.38 110 ARG A CA 1
ATOM 895 C C . ARG A 1 110 ? 1.762 -42.375 7.281 1 88.38 110 ARG A C 1
ATOM 897 O O . ARG A 1 110 ? 2.455 -43.312 6.918 1 88.38 110 ARG A O 1
ATOM 904 N N . GLU A 1 111 ? 0.474 -42.312 7.262 1 92.56 111 GLU A N 1
ATOM 905 C CA . GLU A 1 111 ? -0.287 -43.469 6.777 1 92.56 111 GLU A CA 1
ATOM 906 C C . GLU A 1 111 ? -0.153 -43.625 5.266 1 92.56 111 GLU A C 1
ATOM 908 O O . GLU A 1 111 ? -0.063 -44.75 4.754 1 92.56 111 GLU A O 1
ATOM 913 N N . GLN A 1 112 ? -0.183 -42.469 4.625 1 92.94 112 GLN A N 1
ATOM 914 C CA . GLN A 1 112 ? -0.037 -42.438 3.176 1 92.94 112 GLN A CA 1
ATOM 915 C C . GLN A 1 112 ? 0.956 -41.375 2.742 1 92.94 112 GLN A C 1
ATOM 917 O O . GLN A 1 112 ? 0.569 -40.219 2.488 1 92.94 112 GLN A O 1
ATOM 922 N N . PRO A 1 113 ? 2.156 -41.812 2.598 1 90 113 PRO A N 1
ATOM 923 C CA . PRO A 1 113 ? 3.158 -40.812 2.17 1 90 113 PRO A CA 1
ATOM 924 C C . PRO A 1 113 ? 2.805 -40.156 0.842 1 90 113 PRO A C 1
ATOM 926 O O . PRO A 1 113 ? 2.229 -40.812 -0.04 1 90 113 PRO A O 1
ATOM 929 N N . PRO A 1 114 ? 3.066 -38.906 0.725 1 89.56 114 PRO A N 1
ATOM 930 C CA . PRO A 1 114 ? 2.732 -38.219 -0.525 1 89.56 114 PRO A CA 1
ATOM 931 C C . PRO A 1 114 ? 3.619 -38.656 -1.69 1 89.56 114 PRO A C 1
ATOM 933 O O . PRO A 1 114 ? 4.762 -39.062 -1.48 1 89.56 114 PRO A O 1
ATOM 936 N N . VAL A 1 115 ? 3.078 -38.594 -2.84 1 91.06 115 VAL A N 1
ATOM 937 C CA . VAL A 1 115 ? 3.889 -38.781 -4.035 1 91.06 115 VAL A CA 1
ATOM 938 C C . VAL A 1 115 ? 4.613 -37.5 -4.395 1 91.06 115 VAL A C 1
ATOM 940 O O . VAL A 1 115 ? 4.145 -36.406 -4.07 1 91.06 115 VAL A O 1
ATOM 943 N N . GLU A 1 116 ? 5.648 -37.625 -5.102 1 91 116 GLU A N 1
ATOM 944 C CA . GLU A 1 116 ? 6.531 -36.531 -5.441 1 91 116 GLU A CA 1
ATOM 945 C C . GLU A 1 116 ? 5.777 -35.438 -6.18 1 91 116 GLU A C 1
ATOM 947 O O . GLU A 1 116 ? 5.969 -34.25 -5.895 1 91 116 GLU A O 1
ATOM 952 N N . ALA A 1 117 ? 4.961 -35.844 -7.047 1 91.19 117 ALA A N 1
ATOM 953 C CA . ALA A 1 117 ? 4.246 -34.906 -7.902 1 91.19 117 ALA A CA 1
ATOM 954 C C . ALA A 1 117 ? 3.307 -34 -7.078 1 91.19 117 ALA A C 1
ATOM 956 O O . ALA A 1 117 ? 2.938 -32.906 -7.508 1 91.19 117 ALA A O 1
ATOM 957 N N . ASP A 1 118 ? 2.99 -34.438 -5.883 1 93.69 118 ASP A N 1
ATOM 958 C CA . ASP A 1 118 ? 2.008 -33.719 -5.066 1 93.69 118 ASP A CA 1
ATOM 959 C C . ASP A 1 118 ? 2.682 -32.688 -4.168 1 93.69 118 ASP A C 1
ATOM 961 O O . ASP A 1 118 ? 2.016 -31.828 -3.607 1 93.69 118 ASP A O 1
ATOM 965 N N . LEU A 1 119 ? 3.896 -32.719 -4.055 1 93.25 119 LEU A N 1
ATOM 966 C CA . LEU A 1 119 ? 4.633 -31.984 -3.033 1 93.25 119 LEU A CA 1
ATOM 967 C C . LEU A 1 119 ? 4.41 -30.484 -3.186 1 93.25 119 LEU A C 1
ATOM 969 O O . LEU A 1 119 ? 4.16 -29.797 -2.199 1 93.25 119 LEU A O 1
ATOM 973 N N . PRO A 1 120 ? 4.414 -29.984 -4.398 1 95.12 120 PRO A N 1
ATOM 974 C CA . PRO A 1 120 ? 4.242 -28.531 -4.523 1 95.12 120 PRO A CA 1
ATOM 975 C C . PRO A 1 120 ? 2.838 -28.062 -4.145 1 95.12 120 PRO A C 1
ATOM 977 O O . PRO A 1 120 ? 2.602 -26.859 -3.99 1 95.12 120 PRO A O 1
ATOM 980 N N . PHE A 1 121 ? 1.951 -29.016 -3.975 1 96.75 121 PHE A N 1
ATOM 981 C CA . PHE A 1 121 ? 0.559 -28.656 -3.717 1 96.75 121 PHE A CA 1
ATOM 982 C C . PHE A 1 121 ? 0.086 -29.266 -2.398 1 96.75 121 PHE A C 1
ATOM 984 O O . PHE A 1 121 ? -1.107 -29.516 -2.219 1 96.75 121 PHE A O 1
ATOM 991 N N . LEU A 1 122 ? 0.966 -29.5 -1.585 1 94 122 LEU A N 1
ATOM 992 C CA . LEU A 1 122 ? 0.657 -30.062 -0.275 1 94 122 LEU A CA 1
ATOM 993 C C . LEU A 1 122 ? 0.953 -29.062 0.832 1 94 122 LEU A C 1
ATOM 995 O O . LEU A 1 122 ? 1.97 -28.359 0.789 1 94 122 LEU A O 1
ATOM 999 N N . LYS A 1 123 ? 0.109 -28.953 1.721 1 92 123 LYS A N 1
ATOM 1000 C CA . LYS A 1 123 ? 0.28 -28.078 2.873 1 92 123 LYS A CA 1
ATOM 1001 C C . LYS A 1 123 ? -0.321 -28.688 4.133 1 92 123 LYS A C 1
ATOM 1003 O O . LYS A 1 123 ? -1.136 -29.609 4.047 1 92 123 LYS A O 1
ATOM 1008 N N . ARG A 1 124 ? 0.157 -28.219 5.273 1 88.81 124 ARG A N 1
ATOM 1009 C CA . ARG A 1 124 ? -0.343 -28.75 6.539 1 88.81 124 ARG A CA 1
ATOM 1010 C C . ARG A 1 124 ? -1.824 -28.422 6.715 1 88.81 124 ARG A C 1
ATOM 1012 O O . ARG A 1 124 ? -2.273 -27.328 6.387 1 88.81 124 ARG A O 1
ATOM 1019 N N . HIS A 1 125 ? -2.5 -29.344 7.32 1 89.69 125 HIS A N 1
ATOM 1020 C CA . HIS A 1 125 ? -3.941 -29.25 7.523 1 89.69 125 HIS A CA 1
ATOM 1021 C C . HIS A 1 125 ? -4.312 -28 8.32 1 89.69 125 HIS A C 1
ATOM 1023 O O . HIS A 1 125 ? -5.391 -27.438 8.133 1 89.69 125 HIS A O 1
ATOM 1029 N N . ALA A 1 126 ? -3.502 -27.547 9.195 1 83.12 126 ALA A N 1
ATOM 1030 C CA . ALA A 1 126 ? -3.746 -26.375 10.031 1 83.12 126 ALA A CA 1
ATOM 1031 C C . ALA A 1 126 ? -4.059 -25.141 9.172 1 83.12 126 ALA A C 1
ATOM 1033 O O . ALA A 1 126 ? -4.645 -24.172 9.656 1 83.12 126 ALA A O 1
ATOM 1034 N N . PHE A 1 127 ? -3.727 -25.172 7.891 1 85.19 127 PHE A N 1
ATOM 1035 C CA . PHE A 1 127 ? -3.896 -24.031 7.008 1 85.19 127 PHE A CA 1
ATOM 1036 C C . PHE A 1 127 ? -5.09 -24.234 6.078 1 85.19 127 PHE A C 1
ATOM 1038 O O . PHE A 1 127 ? -5.25 -23.5 5.098 1 85.19 127 PHE A O 1
ATOM 1045 N N . ARG A 1 128 ? -5.902 -25.109 6.328 1 87.94 128 ARG A N 1
ATOM 1046 C CA . ARG A 1 128 ? -6.969 -25.531 5.422 1 87.94 128 ARG A CA 1
ATOM 1047 C C . ARG A 1 128 ? -7.918 -24.359 5.129 1 87.94 128 ARG A C 1
ATOM 1049 O O . ARG A 1 128 ? -8.5 -24.297 4.047 1 87.94 128 ARG A O 1
ATOM 1056 N N . ASP A 1 129 ? -8.086 -23.453 5.984 1 82.88 129 ASP A N 1
ATOM 1057 C CA . ASP A 1 129 ? -9.031 -22.359 5.809 1 82.88 129 ASP A CA 1
ATOM 1058 C C . ASP A 1 129 ? -8.555 -21.391 4.727 1 82.88 129 ASP A C 1
ATOM 1060 O O . ASP A 1 129 ? -9.336 -20.578 4.223 1 82.88 129 ASP A O 1
ATOM 1064 N N . GLU A 1 130 ? -7.332 -21.391 4.363 1 84.19 130 GLU A N 1
ATOM 1065 C CA . GLU A 1 130 ? -6.809 -20.547 3.293 1 84.19 130 GLU A CA 1
ATOM 1066 C C . GLU A 1 130 ? -7.465 -20.875 1.957 1 84.19 130 GLU A C 1
ATOM 1068 O O . GLU A 1 130 ? -7.691 -19.984 1.134 1 84.19 130 GLU A O 1
ATOM 1073 N N . LYS A 1 131 ? -7.836 -22.172 1.817 1 91.44 131 LYS A N 1
ATOM 1074 C CA . LYS A 1 131 ? -8.367 -22.656 0.546 1 91.44 131 LYS A CA 1
ATOM 1075 C C . LYS A 1 131 ? -7.512 -22.188 -0.625 1 91.44 131 LYS A C 1
ATOM 1077 O O . LYS A 1 131 ? -8.023 -21.578 -1.569 1 91.44 131 LYS A O 1
ATOM 1082 N N . GLU A 1 132 ? -6.312 -22.578 -0.578 1 94.38 132 GLU A N 1
ATOM 1083 C CA . GLU A 1 132 ? -5.27 -22.031 -1.448 1 94.38 132 GLU A CA 1
ATOM 1084 C C . GLU A 1 132 ? -5.297 -22.703 -2.818 1 94.38 132 GLU A C 1
ATOM 1086 O O . GLU A 1 132 ? -5.504 -23.922 -2.918 1 94.38 132 GLU A O 1
ATOM 1091 N N . PHE A 1 133 ? -5.184 -22 -3.838 1 96.56 133 PHE A N 1
ATOM 1092 C CA . PHE A 1 133 ? -4.98 -22.406 -5.223 1 96.56 133 PHE A CA 1
ATOM 1093 C C . PHE A 1 133 ? -3.654 -21.875 -5.754 1 96.56 133 PHE A C 1
ATOM 1095 O O . PHE A 1 133 ? -3.369 -20.688 -5.648 1 96.56 133 PHE A O 1
ATOM 1102 N N . ARG A 1 134 ? -2.848 -22.781 -6.355 1 97.25 134 ARG A N 1
ATOM 1103 C CA . ARG A 1 134 ? -1.479 -22.406 -6.684 1 97.25 134 ARG A CA 1
ATOM 1104 C C . ARG A 1 134 ? -1.226 -22.5 -8.18 1 97.25 134 ARG A C 1
ATOM 1106 O O . ARG A 1 134 ? -1.655 -23.453 -8.828 1 97.25 134 ARG A O 1
ATOM 1113 N N . LEU A 1 135 ? -0.702 -21.422 -8.734 1 97.94 135 LEU A N 1
ATOM 1114 C CA . LEU A 1 135 ? 0.012 -21.484 -10.008 1 97.94 135 LEU A CA 1
ATOM 1115 C C . LEU A 1 135 ? 1.486 -21.812 -9.781 1 97.94 135 LEU A C 1
ATOM 1117 O O . LEU A 1 135 ? 2.17 -21.125 -9.023 1 97.94 135 LEU A O 1
ATOM 1121 N N . PHE A 1 136 ? 1.973 -22.875 -10.445 1 97.06 136 PHE A N 1
ATOM 1122 C CA . PHE A 1 136 ? 3.303 -23.391 -10.148 1 97.06 136 PHE A CA 1
ATOM 1123 C C . PHE A 1 136 ? 4.055 -23.734 -11.43 1 97.06 136 PHE A C 1
ATOM 1125 O O . PHE A 1 136 ? 3.508 -24.375 -12.32 1 97.06 136 PHE A O 1
ATOM 1132 N N . VAL A 1 137 ? 5.258 -23.219 -11.516 1 95.31 137 VAL A N 1
ATOM 1133 C CA . VAL A 1 137 ? 6.121 -23.5 -12.656 1 95.31 137 VAL A CA 1
ATOM 1134 C C . VAL A 1 137 ? 7.516 -23.891 -12.172 1 95.31 137 VAL A C 1
ATOM 1136 O O . VAL A 1 137 ? 8.078 -23.234 -11.297 1 95.31 137 VAL A O 1
ATOM 1139 N N . CYS A 1 138 ? 8.016 -24.953 -12.641 1 92.12 138 CYS A N 1
ATOM 1140 C CA . CYS A 1 138 ? 9.398 -25.344 -12.422 1 92.12 138 CYS A CA 1
ATOM 1141 C C . CYS A 1 138 ? 10.133 -25.516 -13.742 1 92.12 138 CYS A C 1
ATOM 1143 O O . CYS A 1 138 ? 9.578 -26.047 -14.703 1 92.12 138 CYS A O 1
ATOM 1145 N N . ARG A 1 139 ? 11.32 -24.984 -13.734 1 91.69 139 ARG A N 1
ATOM 1146 C CA . ARG A 1 139 ? 12.133 -25.047 -14.945 1 91.69 139 ARG A CA 1
ATOM 1147 C C . ARG A 1 139 ? 13.531 -25.578 -14.648 1 91.69 139 ARG A C 1
ATOM 1149 O O . ARG A 1 139 ? 13.969 -25.578 -13.5 1 91.69 139 ARG A O 1
ATOM 1156 N N . ARG A 1 140 ? 14.172 -26.078 -15.719 1 89.62 140 ARG A N 1
ATOM 1157 C CA . ARG A 1 140 ? 15.523 -26.609 -15.586 1 89.62 140 ARG A CA 1
ATOM 1158 C C . ARG A 1 140 ? 16.531 -25.516 -15.281 1 89.62 140 ARG A C 1
ATOM 1160 O O . ARG A 1 140 ? 17.516 -25.734 -14.578 1 89.62 140 ARG A O 1
ATOM 1167 N N . THR A 1 141 ? 16.203 -24.344 -15.766 1 85.94 141 THR A N 1
ATOM 1168 C CA . THR A 1 141 ? 17.109 -23.219 -15.562 1 85.94 141 THR A CA 1
ATOM 1169 C C . THR A 1 141 ? 16.422 -22.109 -14.758 1 85.94 141 THR A C 1
ATOM 1171 O O . THR A 1 141 ? 15.195 -22.016 -14.742 1 85.94 141 THR A O 1
ATOM 1174 N N . ARG A 1 142 ? 17.281 -21.516 -13.969 1 82.25 142 ARG A N 1
ATOM 1175 C CA . ARG A 1 142 ? 16.828 -20.328 -13.234 1 82.25 142 ARG A CA 1
ATOM 1176 C C . ARG A 1 142 ? 17.281 -19.047 -13.93 1 82.25 142 ARG A C 1
ATOM 1178 O O . ARG A 1 142 ? 18.094 -18.297 -13.398 1 82.25 142 ARG A O 1
ATOM 1185 N N . ASP A 1 143 ? 16.688 -18.75 -14.945 1 78.81 143 ASP A N 1
ATOM 1186 C CA . ASP A 1 143 ? 17.141 -17.672 -15.805 1 78.81 143 ASP A CA 1
ATOM 1187 C C . ASP A 1 143 ? 16.609 -16.328 -15.32 1 78.81 143 ASP A C 1
ATOM 1189 O O . ASP A 1 143 ? 17.156 -15.273 -15.648 1 78.81 143 ASP A O 1
ATOM 1193 N N . THR A 1 144 ? 15.578 -16.344 -14.547 1 86.5 144 THR A N 1
ATOM 1194 C CA . THR A 1 144 ? 15 -15.094 -14.078 1 86.5 144 THR A CA 1
ATOM 1195 C C . THR A 1 144 ? 14.609 -15.195 -12.609 1 86.5 144 THR A C 1
ATOM 1197 O O . THR A 1 144 ? 14.195 -16.25 -12.141 1 86.5 144 THR A O 1
ATOM 1200 N N . PRO A 1 145 ? 14.797 -14.133 -11.961 1 88.62 145 PRO A N 1
ATOM 1201 C CA . PRO A 1 145 ? 14.352 -14.141 -10.562 1 88.62 145 PRO A CA 1
ATOM 1202 C C . PRO A 1 145 ? 12.836 -14.156 -10.422 1 88.62 145 PRO A C 1
ATOM 1204 O O . PRO A 1 145 ? 12.305 -14.688 -9.445 1 88.62 145 PRO A O 1
ATOM 1207 N N . VAL A 1 146 ? 12.211 -13.547 -11.383 1 94 146 VAL A N 1
ATOM 1208 C CA . VAL A 1 146 ? 10.75 -13.469 -11.43 1 94 146 VAL A CA 1
ATOM 1209 C C . VAL A 1 146 ? 10.242 -14 -12.766 1 94 146 VAL A C 1
ATOM 1211 O O . VAL A 1 146 ? 10.766 -13.648 -13.82 1 94 146 VAL A O 1
ATOM 1214 N N . LEU A 1 147 ? 9.312 -14.898 -12.68 1 95 147 LEU A N 1
ATOM 1215 C CA . LEU A 1 147 ? 8.68 -15.375 -13.906 1 95 147 LEU A CA 1
ATOM 1216 C C . LEU A 1 147 ? 7.387 -14.609 -14.18 1 95 147 LEU A C 1
ATOM 1218 O O . LEU A 1 147 ? 6.465 -14.633 -13.359 1 95 147 LEU A O 1
ATOM 1222 N N . ARG A 1 148 ? 7.332 -13.953 -15.289 1 96.56 148 ARG A N 1
ATOM 1223 C CA . ARG A 1 148 ? 6.137 -13.227 -15.695 1 96.56 148 ARG A CA 1
ATOM 1224 C C . ARG A 1 148 ? 5.344 -14.016 -16.734 1 96.56 148 ARG A C 1
ATOM 1226 O O . ARG A 1 148 ? 5.891 -14.43 -17.766 1 96.56 148 ARG A O 1
ATOM 1233 N N . ILE A 1 149 ? 4.098 -14.227 -16.531 1 97.12 149 ILE A N 1
ATOM 1234 C CA . ILE A 1 149 ? 3.266 -14.977 -17.469 1 97.12 149 ILE A CA 1
ATOM 1235 C C . ILE A 1 149 ? 2.133 -14.094 -17.969 1 97.12 149 ILE A C 1
ATOM 1237 O O . ILE A 1 149 ? 1.589 -13.273 -17.219 1 97.12 149 ILE A O 1
ATOM 1241 N N . PRO A 1 150 ? 1.78 -14.258 -19.172 1 97.25 150 PRO A N 1
ATOM 1242 C CA . PRO A 1 150 ? 0.705 -13.438 -19.734 1 97.25 150 PRO A CA 1
ATOM 1243 C C . PRO A 1 150 ? -0.679 -13.867 -19.25 1 97.25 150 PRO A C 1
ATOM 1245 O O . PRO A 1 150 ? -1.055 -15.031 -19.406 1 97.25 150 PRO A O 1
ATOM 1248 N N . VAL A 1 151 ? -1.403 -13.047 -18.703 1 97.69 151 VAL A N 1
ATOM 1249 C CA . VAL A 1 151 ? -2.801 -13.211 -18.312 1 97.69 151 VAL A CA 1
ATOM 1250 C C . VAL A 1 151 ? -3.572 -11.93 -18.609 1 97.69 151 VAL A C 1
ATOM 1252 O O . VAL A 1 151 ? -3.297 -10.883 -18.016 1 97.69 151 VAL A O 1
ATOM 1255 N N . ALA A 1 152 ? -4.551 -12.023 -19.438 1 96.25 152 ALA A N 1
ATOM 1256 C CA . ALA A 1 152 ? -5.301 -10.844 -19.828 1 96.25 152 ALA A CA 1
ATOM 1257 C C . ALA A 1 152 ? -6.141 -10.305 -18.672 1 96.25 152 ALA A C 1
ATOM 1259 O O . ALA A 1 152 ? -6.797 -11.078 -17.969 1 96.25 152 ALA A O 1
ATOM 1260 N N . PRO A 1 153 ? -6.156 -8.977 -18.562 1 95.81 153 PRO A N 1
ATOM 1261 C CA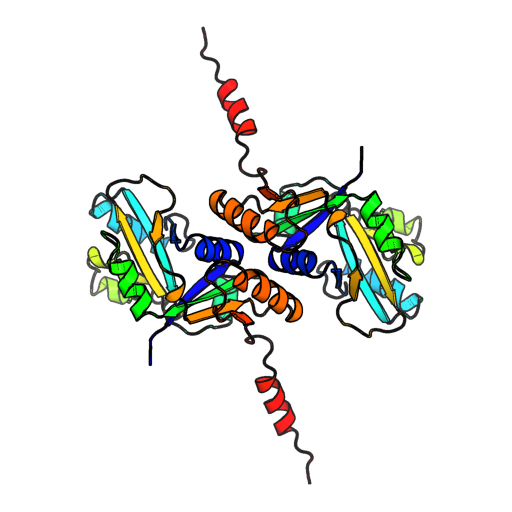 . PRO A 1 153 ? -6.984 -8.383 -17.516 1 95.81 153 PRO A CA 1
ATOM 1262 C C . PRO A 1 153 ? -8.461 -8.734 -17.656 1 95.81 153 PRO A C 1
ATOM 1264 O O . PRO A 1 153 ? -9.227 -8.625 -16.688 1 95.81 153 PRO A O 1
ATOM 1267 N N . ALA A 1 154 ? -8.875 -9.18 -18.781 1 94.56 154 ALA A N 1
ATOM 1268 C CA . ALA A 1 154 ? -10.258 -9.57 -19.031 1 94.56 154 ALA A CA 1
ATOM 1269 C C . ALA A 1 154 ? -10.648 -10.766 -18.156 1 94.56 154 ALA A C 1
ATOM 1271 O O . ALA A 1 154 ? -11.836 -11.055 -18 1 94.56 154 ALA A O 1
ATOM 1272 N N . THR A 1 155 ? -9.641 -11.477 -17.594 1 96.56 155 THR A N 1
ATOM 1273 C CA . THR A 1 155 ? -9.898 -12.602 -16.703 1 96.56 155 THR A CA 1
ATOM 1274 C C . THR A 1 155 ? -10.383 -12.125 -15.344 1 96.56 155 THR A C 1
ATOM 1276 O O . THR A 1 155 ? -10.891 -12.906 -14.547 1 96.56 155 THR A O 1
ATOM 1279 N N . ILE A 1 156 ? -10.234 -10.805 -15.117 1 98.06 156 ILE A N 1
ATOM 1280 C CA . ILE A 1 156 ? -10.609 -10.234 -13.828 1 98.06 156 ILE A CA 1
ATOM 1281 C C . ILE A 1 156 ? -12.133 -10.078 -13.75 1 98.06 156 ILE A C 1
ATOM 1283 O O . ILE A 1 156 ? -12.75 -9.5 -14.648 1 98.06 156 ILE A O 1
ATOM 1287 N N . LYS A 1 157 ? -12.664 -10.625 -12.695 1 97.31 157 LYS A N 1
ATOM 1288 C CA . LYS A 1 157 ? -14.07 -10.383 -12.414 1 97.31 157 LYS A CA 1
ATOM 1289 C C . LYS A 1 157 ? -14.273 -9.031 -11.734 1 97.31 157 LYS A C 1
ATOM 1291 O O . LYS A 1 157 ? -15.172 -8.273 -12.109 1 97.31 157 LYS A O 1
ATOM 1296 N N . ARG A 1 158 ? -13.453 -8.766 -10.766 1 97.31 158 ARG A N 1
ATOM 1297 C CA . ARG A 1 158 ? -13.508 -7.488 -10.07 1 97.31 158 ARG A CA 1
ATOM 1298 C C . ARG A 1 158 ? -12.242 -7.266 -9.242 1 97.31 158 ARG A C 1
ATOM 1300 O O . ARG A 1 158 ? -11.516 -8.211 -8.945 1 97.31 158 ARG A O 1
ATOM 1307 N N . VAL A 1 159 ? -12.039 -6.039 -8.992 1 98.19 159 VAL A N 1
ATOM 1308 C CA . VAL A 1 159 ? -11 -5.594 -8.07 1 98.19 159 VAL A CA 1
ATOM 1309 C C . VAL A 1 159 ? -11.633 -4.961 -6.836 1 98.19 159 VAL A C 1
ATOM 1311 O O . VAL A 1 159 ? -12.547 -4.145 -6.949 1 98.19 159 VAL A O 1
ATOM 1314 N N . THR A 1 160 ? -11.203 -5.402 -5.684 1 96.81 160 THR A N 1
ATOM 1315 C CA . THR A 1 160 ? -11.664 -4.816 -4.426 1 96.81 160 THR A CA 1
ATOM 1316 C C . THR A 1 160 ? -10.516 -4.133 -3.693 1 96.81 160 THR A C 1
ATOM 1318 O O . THR A 1 160 ? -9.469 -4.746 -3.461 1 96.81 160 THR A O 1
ATOM 1321 N N . LEU A 1 161 ? -10.742 -2.879 -3.398 1 96.81 161 LEU A N 1
ATOM 1322 C CA . LEU A 1 161 ? -9.734 -2.125 -2.652 1 96.81 161 LEU A CA 1
ATOM 1323 C C . LEU A 1 161 ? -9.922 -2.314 -1.15 1 96.81 161 LEU A C 1
ATOM 1325 O O . LEU A 1 161 ? -10.992 -2.727 -0.699 1 96.81 161 LEU A O 1
ATOM 1329 N N . SER A 1 162 ? -8.938 -1.996 -0.385 1 93.75 162 SER A N 1
ATOM 1330 C CA . SER A 1 162 ? -8.82 -2.24 1.049 1 93.75 162 SER A CA 1
ATOM 1331 C C . SER A 1 162 ? -10.023 -1.675 1.806 1 93.75 162 SER A C 1
ATOM 1333 O O . SER A 1 162 ? -10.484 -0.573 1.508 1 93.75 162 SER A O 1
ATOM 1335 N N . PRO A 1 163 ? -10.508 -2.406 2.818 1 90.25 163 PRO A N 1
ATOM 1336 C CA . PRO A 1 163 ? -11.578 -1.871 3.66 1 90.25 163 PRO A CA 1
ATOM 1337 C C . PRO A 1 163 ? -11.117 -0.699 4.523 1 90.25 163 PRO A C 1
ATOM 1339 O O . PRO A 1 163 ? -11.945 0.017 5.09 1 90.25 163 PRO A O 1
ATOM 1342 N N . TRP A 1 164 ? -9.875 -0.48 4.648 1 89.06 164 TRP A N 1
ATOM 1343 C CA . TRP A 1 164 ? -9.344 0.582 5.496 1 89.06 164 TRP A CA 1
ATOM 1344 C C . TRP A 1 164 ? -9.094 1.851 4.688 1 89.06 164 TRP A C 1
ATOM 1346 O O . TRP A 1 164 ? -8.68 2.873 5.238 1 89.06 164 TRP A O 1
ATOM 1356 N N . LEU A 1 165 ? -9.281 1.759 3.457 1 91.88 165 LEU A N 1
ATOM 1357 C CA . LEU A 1 165 ? -9.148 2.918 2.58 1 91.88 165 LEU A CA 1
ATOM 1358 C C . LEU A 1 165 ? -10.398 3.789 2.635 1 91.88 165 LEU A C 1
ATOM 1360 O O . LEU A 1 165 ? -11.516 3.293 2.459 1 91.88 165 LEU A O 1
ATOM 1364 N N . PRO A 1 166 ? -10.242 5.09 2.969 1 91.81 166 PRO A N 1
ATOM 1365 C CA . PRO A 1 166 ? -11.414 5.969 2.932 1 91.81 166 PRO A CA 1
ATOM 1366 C C . PRO A 1 166 ? -12.125 5.949 1.581 1 91.81 166 PRO A C 1
ATOM 1368 O O . PRO A 1 166 ? -11.469 5.879 0.537 1 91.81 166 PRO A O 1
ATOM 1371 N N . ALA A 1 167 ? -13.414 6.133 1.636 1 92.19 167 ALA A N 1
ATOM 1372 C CA . ALA A 1 167 ? -14.242 6.016 0.441 1 92.19 167 ALA A CA 1
ATOM 1373 C C . ALA A 1 167 ? -13.82 7.027 -0.622 1 92.19 167 ALA A C 1
ATOM 1375 O O . ALA A 1 167 ? -13.773 6.703 -1.811 1 92.19 167 ALA A O 1
ATOM 1376 N N . THR A 1 168 ? -13.562 8.18 -0.172 1 93.19 168 THR A N 1
ATOM 1377 C CA . THR A 1 168 ? -13.211 9.234 -1.122 1 93.19 168 THR A CA 1
ATOM 1378 C C . THR A 1 168 ? -11.891 8.906 -1.822 1 93.19 168 THR A C 1
ATOM 1380 O O . THR A 1 168 ? -11.734 9.188 -3.012 1 93.19 168 THR A O 1
ATOM 1383 N N . VAL A 1 169 ? -11 8.391 -1.12 1 95.69 169 VAL A N 1
ATOM 1384 C CA . VAL A 1 169 ? -9.727 7.996 -1.704 1 95.69 169 VAL A CA 1
ATOM 1385 C C . VAL A 1 169 ? -9.938 6.84 -2.678 1 95.69 169 VAL A C 1
ATOM 1387 O O . VAL A 1 169 ? -9.352 6.812 -3.762 1 95.69 169 VAL A O 1
ATOM 1390 N N . CYS A 1 170 ? -10.75 5.957 -2.268 1 95.56 170 CYS A N 1
ATOM 1391 C CA . CYS A 1 170 ? -11.094 4.832 -3.131 1 95.56 170 CYS A CA 1
ATOM 1392 C C . CYS A 1 170 ? -11.609 5.312 -4.48 1 95.56 170 CYS A C 1
ATOM 1394 O O . CYS A 1 170 ? -11.242 4.766 -5.523 1 95.56 170 CYS A O 1
ATOM 1396 N N . ASP A 1 171 ? -12.445 6.277 -4.422 1 96.31 171 ASP A N 1
ATOM 1397 C CA . ASP A 1 171 ? -13.016 6.816 -5.652 1 96.31 171 ASP A CA 1
ATOM 1398 C C . ASP A 1 171 ? -11.922 7.348 -6.578 1 96.31 171 ASP A C 1
ATOM 1400 O O . ASP A 1 171 ? -11.984 7.156 -7.797 1 96.31 171 ASP A O 1
ATOM 1404 N N . GLN A 1 172 ? -11.008 7.977 -6.031 1 96.19 172 GLN A N 1
ATOM 1405 C CA . GLN A 1 172 ? -9.922 8.523 -6.828 1 96.19 172 GLN A CA 1
ATOM 1406 C C . GLN A 1 172 ? -9.039 7.414 -7.398 1 96.19 172 GLN A C 1
ATOM 1408 O O . GLN A 1 172 ? -8.609 7.484 -8.547 1 96.19 172 GLN A O 1
ATOM 1413 N N . VAL A 1 173 ? -8.742 6.43 -6.629 1 97.19 173 VAL A N 1
ATOM 1414 C CA . VAL A 1 173 ? -7.957 5.289 -7.09 1 97.19 173 VAL A CA 1
ATOM 1415 C C . VAL A 1 173 ? -8.695 4.582 -8.227 1 97.19 173 VAL A C 1
ATOM 1417 O O . VAL A 1 173 ? -8.086 4.234 -9.242 1 97.19 173 VAL A O 1
ATOM 1420 N N . LYS A 1 174 ? -9.969 4.395 -7.988 1 97.25 174 LYS A N 1
ATOM 1421 C CA . LYS A 1 174 ? -10.805 3.775 -9.016 1 97.25 174 LYS A CA 1
ATOM 1422 C C . LYS A 1 174 ? -10.68 4.52 -10.344 1 97.25 174 LYS A C 1
ATOM 1424 O O . LYS A 1 174 ? -10.516 3.9 -11.391 1 97.25 174 LYS A O 1
ATOM 1429 N N . LYS A 1 175 ? -10.766 5.789 -10.281 1 96.81 175 LYS A N 1
ATOM 1430 C CA . LYS A 1 175 ? -10.672 6.613 -11.477 1 96.81 175 LYS A CA 1
ATOM 1431 C C . LYS A 1 175 ? -9.344 6.391 -12.195 1 96.81 175 LYS A C 1
ATOM 1433 O O . LYS A 1 175 ? -9.305 6.246 -13.422 1 96.81 175 LYS A O 1
ATOM 1438 N N . VAL A 1 176 ? -8.312 6.336 -11.492 1 96.38 176 VAL A N 1
ATOM 1439 C CA . VAL A 1 176 ? -6.984 6.172 -12.078 1 96.38 176 VAL A CA 1
ATOM 1440 C C . VAL A 1 176 ? -6.855 4.781 -12.695 1 96.38 176 VAL A C 1
ATOM 1442 O O . VAL A 1 176 ? -6.336 4.637 -13.805 1 96.38 176 VAL A O 1
ATOM 1445 N N . LEU A 1 177 ? -7.293 3.791 -11.961 1 97.31 177 LEU A N 1
ATOM 1446 C CA . LEU A 1 177 ? -7.211 2.428 -12.477 1 97.31 177 LEU A CA 1
ATOM 1447 C C . LEU A 1 177 ? -7.992 2.287 -13.773 1 97.31 177 LEU A C 1
ATOM 1449 O O . LEU A 1 177 ? -7.523 1.647 -14.719 1 97.31 177 LEU A O 1
ATOM 1453 N N . LYS A 1 178 ? -9.094 2.92 -13.844 1 96.5 178 LYS A N 1
ATOM 1454 C CA . LYS A 1 178 ? -9.945 2.822 -15.031 1 96.5 178 LYS A CA 1
ATOM 1455 C C . LYS A 1 178 ? -9.375 3.635 -16.188 1 96.5 178 LYS A C 1
ATOM 1457 O O . LYS A 1 178 ? -9.789 3.465 -17.328 1 96.5 178 LYS A O 1
ATOM 1462 N N . SER A 1 179 ? -8.5 4.52 -15.875 1 95.06 179 SER A N 1
ATOM 1463 C CA . SER A 1 179 ? -7.883 5.32 -16.922 1 95.06 179 SER A CA 1
ATOM 1464 C C . SER A 1 179 ? -6.766 4.555 -17.625 1 95.06 179 SER A C 1
ATOM 1466 O O . SER A 1 179 ? -6.281 4.973 -18.672 1 95.06 179 SER A O 1
ATOM 1468 N N . ILE A 1 180 ? -6.289 3.508 -17.047 1 95.12 180 ILE A N 1
ATOM 1469 C CA . ILE A 1 180 ? -5.301 2.662 -17.703 1 95.12 180 ILE A CA 1
ATOM 1470 C C . ILE A 1 180 ? -5.887 2.084 -18.984 1 95.12 180 ILE A C 1
ATOM 1472 O O . ILE A 1 180 ? -7.039 1.644 -19.016 1 95.12 180 ILE A O 1
ATOM 1476 N N . LYS A 1 181 ? -5.105 2.092 -20.031 1 93.62 181 LYS A N 1
ATOM 1477 C CA . LYS A 1 181 ? -5.586 1.625 -21.328 1 93.62 181 LYS A CA 1
ATOM 1478 C C . LYS A 1 181 ? -6.168 0.219 -21.219 1 93.62 181 LYS A C 1
ATOM 1480 O O . LYS A 1 181 ? -5.508 -0.698 -20.719 1 93.62 181 LYS A O 1
ATOM 1485 N N . GLY A 1 182 ? -7.426 0.032 -21.641 1 93.94 182 GLY A N 1
ATOM 1486 C CA . GLY A 1 182 ? -8.062 -1.275 -21.656 1 93.94 182 GLY A CA 1
ATOM 1487 C C . GLY A 1 182 ? -8.781 -1.608 -20.375 1 93.94 182 GLY A C 1
ATOM 1488 O O . GLY A 1 182 ? -9.383 -2.678 -20.25 1 93.94 182 GLY A O 1
ATOM 1489 N N . CYS A 1 183 ? -8.75 -0.669 -19.375 1 96.19 183 CYS A N 1
ATOM 1490 C CA . CYS A 1 183 ? -9.32 -0.964 -18.062 1 96.19 183 CYS A CA 1
ATOM 1491 C C . CYS A 1 183 ? -10.539 -0.091 -17.781 1 96.19 183 CYS A C 1
ATOM 1493 O O . CYS A 1 183 ? -10.938 0.075 -16.625 1 96.19 183 CYS A O 1
ATOM 1495 N N . GLU A 1 184 ? -11.109 0.43 -18.75 1 95.25 184 GLU A N 1
ATOM 1496 C CA . GLU A 1 184 ? -12.242 1.343 -18.625 1 95.25 184 GLU A CA 1
ATOM 1497 C C . GLU A 1 184 ? -13.445 0.646 -17.984 1 95.25 184 GLU A C 1
ATOM 1499 O O . GLU A 1 184 ? -14.211 1.266 -17.25 1 95.25 184 GLU A O 1
ATOM 1504 N N . LYS A 1 185 ? -13.586 -0.62 -18.25 1 94.81 185 LYS A N 1
ATOM 1505 C CA . LYS A 1 185 ? -14.758 -1.357 -17.797 1 94.81 185 LYS A CA 1
ATOM 1506 C C . LYS A 1 185 ? -14.438 -2.184 -16.547 1 94.81 185 LYS A C 1
ATOM 1508 O O . LYS A 1 185 ? -15.234 -3.021 -16.141 1 94.81 185 LYS A O 1
ATOM 1513 N N . LEU A 1 186 ? -13.25 -2.004 -16.047 1 96.38 186 LEU A N 1
ATOM 1514 C CA . LEU A 1 186 ? -12.836 -2.738 -14.867 1 96.38 186 LEU A CA 1
ATOM 1515 C C . LEU A 1 186 ? -13.781 -2.463 -13.695 1 96.38 186 LEU A C 1
ATOM 1517 O O . LEU A 1 186 ? -14.102 -1.308 -13.414 1 96.38 186 LEU A O 1
ATOM 1521 N N . ARG A 1 187 ? -14.32 -3.488 -13.078 1 96.88 187 ARG A N 1
ATOM 1522 C CA . ARG A 1 187 ? -15.148 -3.342 -11.891 1 96.88 187 ARG A CA 1
ATOM 1523 C C . ARG A 1 187 ? -14.297 -3.17 -10.641 1 96.88 187 ARG A C 1
ATOM 1525 O O . ARG A 1 187 ? -13.594 -4.098 -10.227 1 96.88 187 ARG A O 1
ATOM 1532 N N . VAL A 1 188 ? -14.367 -2.025 -10.102 1 97.56 188 VAL A N 1
ATOM 1533 C CA . VAL A 1 188 ? -13.547 -1.709 -8.938 1 97.56 188 VAL A CA 1
ATOM 1534 C C . VAL A 1 188 ? -14.445 -1.306 -7.766 1 97.56 188 VAL A C 1
ATOM 1536 O O . VAL A 1 188 ? -15.305 -0.43 -7.906 1 97.56 188 VAL A O 1
ATOM 1539 N N . PHE A 1 189 ? -14.195 -1.959 -6.59 1 95.06 189 PHE A N 1
ATOM 1540 C CA . PHE A 1 189 ? -15.008 -1.696 -5.41 1 95.06 189 PHE A CA 1
ATOM 1541 C C . PHE A 1 189 ? -14.133 -1.485 -4.184 1 95.06 189 PHE A C 1
ATOM 1543 O O . PHE A 1 189 ? -12.945 -1.809 -4.199 1 95.06 189 PHE A O 1
ATOM 1550 N N . ARG A 1 190 ? -14.75 -0.873 -3.234 1 93.31 190 ARG A N 1
ATOM 1551 C CA . ARG A 1 190 ? -14.148 -0.835 -1.904 1 93.31 190 ARG A CA 1
ATOM 1552 C C . ARG A 1 190 ? -14.727 -1.928 -1.012 1 93.31 190 ARG A C 1
ATOM 1554 O O . ARG A 1 190 ? -15.938 -2.146 -0.996 1 93.31 190 ARG A O 1
ATOM 1561 N N . SER A 1 191 ? -13.891 -2.594 -0.322 1 90.19 191 SER A N 1
ATOM 1562 C CA . SER A 1 191 ? -14.383 -3.625 0.588 1 90.19 191 SER A CA 1
ATOM 1563 C C . SER A 1 191 ? -15.234 -3.023 1.698 1 90.19 191 SER A C 1
ATOM 1565 O O . SER A 1 191 ? -14.898 -1.975 2.25 1 90.19 191 SER A O 1
ATOM 1567 N N . THR A 1 192 ? -16.266 -3.557 2.023 1 81.31 192 THR A N 1
ATOM 1568 C CA . THR A 1 192 ? -17.156 -3.074 3.076 1 81.31 192 THR A CA 1
ATOM 1569 C C . THR A 1 192 ? -17.078 -3.982 4.301 1 81.31 192 THR A C 1
ATOM 1571 O O . THR A 1 192 ? -17.984 -3.969 5.141 1 81.31 192 THR A O 1
ATOM 1574 N N . LEU A 1 193 ? -16.141 -4.754 4.34 1 78.81 193 LEU A N 1
ATOM 1575 C CA . LEU A 1 193 ? -16 -5.77 5.379 1 78.81 193 LEU A CA 1
ATOM 1576 C C . LEU A 1 193 ? -15.992 -5.133 6.766 1 78.81 193 LEU A C 1
ATOM 1578 O O . LEU A 1 193 ? -16.484 -5.723 7.727 1 78.81 193 LEU A O 1
ATOM 1582 N N . VAL A 1 194 ? -15.445 -3.861 6.883 1 71.06 194 VAL A N 1
ATOM 1583 C CA . VAL A 1 194 ? -15.297 -3.273 8.211 1 71.06 194 VAL A CA 1
ATOM 1584 C C . VAL A 1 194 ? -16.359 -2.203 8.422 1 71.06 194 VAL A C 1
ATOM 1586 O O . VAL A 1 194 ? -16.469 -1.637 9.516 1 71.06 194 VAL A O 1
ATOM 1589 N N . GLU A 1 195 ? -16.984 -1.848 7.461 1 69.19 195 GLU A N 1
ATOM 1590 C CA . GLU A 1 195 ? -18.062 -0.867 7.547 1 69.19 195 GLU A CA 1
ATOM 1591 C C . GLU A 1 195 ? -19.188 -1.212 6.586 1 69.19 195 GLU A C 1
ATOM 1593 O O . GLU A 1 195 ? -19.047 -1.085 5.367 1 69.19 195 GLU A O 1
ATOM 1598 N N . ASN A 1 196 ? -20.094 -1.953 7.137 1 59.97 196 ASN A N 1
ATOM 1599 C CA . ASN A 1 196 ? -21.234 -2.32 6.297 1 59.97 196 ASN A CA 1
ATOM 1600 C C . ASN A 1 196 ? -22.516 -1.637 6.758 1 59.97 196 ASN A C 1
ATOM 1602 O O . ASN A 1 196 ? -23.031 -1.941 7.832 1 59.97 196 ASN A O 1
ATOM 1606 N N . GLU A 1 197 ? -22.766 -0.662 5.895 1 59.78 197 GLU A N 1
ATOM 1607 C CA . GLU A 1 197 ? -23.938 0.114 6.27 1 59.78 197 GLU A CA 1
ATOM 1608 C C . GLU A 1 197 ? -25.172 -0.777 6.387 1 59.78 197 GLU A C 1
ATOM 1610 O O . GLU A 1 197 ? -26.016 -0.564 7.258 1 59.78 197 GLU A O 1
ATOM 1615 N N . ASP A 1 198 ? -25.312 -1.709 5.461 1 54.88 198 ASP A N 1
ATOM 1616 C CA . ASP A 1 198 ? -26.453 -2.623 5.535 1 54.88 198 ASP A CA 1
ATOM 1617 C C . ASP A 1 198 ? -26.453 -3.395 6.852 1 54.88 198 ASP A C 1
ATOM 1619 O O . ASP A 1 198 ? -27.5 -3.566 7.473 1 54.88 198 ASP A O 1
ATOM 1623 N N . TRP A 1 199 ? -25.344 -3.803 7.266 1 58.5 199 TRP A N 1
ATOM 1624 C CA . TRP A 1 199 ? -25.203 -4.527 8.523 1 58.5 199 TRP A CA 1
ATOM 1625 C C . TRP A 1 199 ? -25.609 -3.654 9.703 1 58.5 199 TRP A C 1
ATOM 1627 O O . TRP A 1 199 ? -26.328 -4.109 10.609 1 58.5 199 TRP A O 1
ATOM 1637 N N . LYS A 1 200 ? -25.188 -2.426 9.609 1 59.84 200 LYS A N 1
ATOM 1638 C CA . LYS A 1 200 ? -25.484 -1.492 10.695 1 59.84 200 LYS A CA 1
ATOM 1639 C C . LYS A 1 200 ? -26.984 -1.183 10.758 1 59.84 200 LYS A C 1
ATOM 1641 O O . LYS A 1 200 ? -27.547 -1.029 11.844 1 59.84 200 LYS A O 1
ATOM 1646 N N . LYS A 1 201 ? -27.562 -1.166 9.617 1 60.91 201 LYS A N 1
ATOM 1647 C CA . LYS A 1 201 ? -28.984 -0.841 9.531 1 60.91 201 LYS A CA 1
ATOM 1648 C C . LYS A 1 201 ? -29.828 -1.906 10.211 1 60.91 201 LYS A C 1
ATOM 1650 O O . LYS A 1 201 ? -30.875 -1.598 10.789 1 60.91 201 LYS A O 1
ATOM 1655 N N . PHE A 1 202 ? -29.453 -3.125 10.172 1 61.75 202 PHE A N 1
ATOM 1656 C CA . PHE A 1 202 ? -30.234 -4.203 10.773 1 61.75 202 PHE A CA 1
ATOM 1657 C C . PHE A 1 202 ? -30.266 -4.07 12.289 1 61.75 202 PHE A C 1
ATOM 1659 O O . PHE A 1 202 ? -31.203 -4.531 12.938 1 61.75 202 PHE A O 1
ATOM 1666 N N . ALA A 1 203 ? -29.172 -3.541 12.828 1 56.34 203 ALA A N 1
ATOM 1667 C CA . ALA A 1 203 ? -29.172 -3.314 14.273 1 56.34 203 ALA A CA 1
ATOM 1668 C C . ALA A 1 203 ? -30.188 -2.244 14.664 1 56.34 203 ALA A C 1
ATOM 1670 O O . ALA A 1 203 ? -30.828 -2.344 15.711 1 56.34 203 ALA A O 1
ATOM 1671 N N . SER A 1 204 ? -30.219 -1.176 13.922 1 53.69 204 SER A N 1
ATOM 1672 C CA . SER A 1 204 ? -31.156 -0.101 14.219 1 53.69 204 SER A CA 1
ATOM 1673 C C . SER A 1 204 ? -32.594 -0.525 13.922 1 53.69 204 SER A C 1
ATOM 1675 O O . SER A 1 204 ? -33.531 0.001 14.523 1 53.69 204 SER A O 1
ATOM 1677 N N . ALA A 1 205 ? -32.781 -1.352 13.016 1 55.59 205 ALA A N 1
ATOM 1678 C CA . ALA A 1 205 ? -34.125 -1.825 12.68 1 55.59 205 ALA A CA 1
ATOM 1679 C C . ALA A 1 205 ? -34.719 -2.635 13.828 1 55.59 205 ALA A C 1
ATOM 1681 O O . ALA A 1 205 ? -35.938 -2.676 14.008 1 55.59 205 ALA A O 1
ATOM 1682 N N . GLY A 1 206 ? -33.875 -3.266 14.469 1 47.84 206 GLY A N 1
ATOM 1683 C CA . GLY A 1 206 ? -34.375 -4.016 15.602 1 47.84 206 GLY A CA 1
ATOM 1684 C C . GLY A 1 206 ? -34.812 -3.131 16.766 1 47.84 206 GLY A C 1
ATOM 1685 O O . GLY A 1 206 ? -35.281 -3.623 17.781 1 47.84 206 GLY A O 1
ATOM 1686 N N . ARG A 1 207 ? -34.375 -1.913 16.844 1 44.56 207 ARG A N 1
ATOM 1687 C CA . ARG A 1 207 ? -34.781 -1.033 17.922 1 44.56 207 ARG A CA 1
ATOM 1688 C C . ARG A 1 207 ? -36.156 -0.447 17.656 1 44.56 207 ARG A C 1
ATOM 1690 O O . ARG A 1 207 ? -36.281 0.704 17.234 1 44.56 207 ARG A O 1
ATOM 1697 N N . LYS A 1 208 ? -37.062 -1.126 17.094 1 45.5 208 LYS A N 1
ATOM 1698 C CA . LYS A 1 208 ? -38.469 -0.694 17.062 1 45.5 208 LYS A CA 1
ATOM 1699 C C . LYS A 1 208 ? -38.969 -0.346 18.469 1 45.5 208 LYS A C 1
ATOM 1701 O O . LYS A 1 208 ? -38.75 -1.104 19.406 1 45.5 208 LYS A O 1
ATOM 1706 N N . GLU A 1 209 ? -39.375 0.966 18.688 1 44.69 209 GLU A N 1
ATOM 1707 C CA . GLU A 1 209 ? -40.094 1.487 19.859 1 44.69 209 GLU A CA 1
ATOM 1708 C C . GLU A 1 209 ? -41.188 0.518 20.312 1 44.69 209 GLU A C 1
ATOM 1710 O O . GLU A 1 209 ? -41.844 -0.106 19.5 1 44.69 209 GLU A O 1
ATOM 1715 N N . PRO A 1 210 ? -41.125 0.085 21.609 1 43.25 210 PRO A N 1
ATOM 1716 C CA . PRO A 1 210 ? -42.344 -0.559 22.109 1 43.25 210 PRO A CA 1
ATOM 1717 C C . PRO A 1 210 ? -43.625 0.194 21.719 1 43.25 210 PRO A C 1
ATOM 1719 O O . PRO A 1 210 ? -43.625 1.428 21.719 1 43.25 210 PRO A O 1
ATOM 1722 N N . ALA A 1 211 ? -44.625 -0.463 21.266 1 30.06 211 ALA A N 1
ATOM 1723 C CA . ALA A 1 211 ? -45.938 0.151 21.203 1 30.06 211 ALA A CA 1
ATOM 1724 C C . ALA A 1 211 ? -46.438 0.556 22.594 1 30.06 211 ALA A C 1
ATOM 1726 O O . ALA A 1 211 ? -46.188 -0.162 23.578 1 30.06 211 ALA A O 1
ATOM 1727 N N . MET B 1 1 ? 20.281 26.328 0.891 1 45.31 1 MET B N 1
ATOM 1728 C CA . MET B 1 1 ? 19.766 25.25 0.045 1 45.31 1 MET B CA 1
ATOM 1729 C C . MET B 1 1 ? 18.266 25.062 0.256 1 45.31 1 MET B C 1
ATOM 1731 O O . MET B 1 1 ? 17.75 25.297 1.349 1 45.31 1 MET B O 1
ATOM 1735 N N . ALA B 1 2 ? 17.5 25.031 -0.763 1 59.97 2 ALA B N 1
ATOM 1736 C CA . ALA B 1 2 ? 16.062 25.109 -0.591 1 59.97 2 ALA B CA 1
ATOM 1737 C C . ALA B 1 2 ? 15.547 23.969 0.292 1 59.97 2 ALA B C 1
ATOM 1739 O O . ALA B 1 2 ? 15.922 22.812 0.097 1 59.97 2 ALA B O 1
ATOM 1740 N N . THR B 1 3 ? 14.969 24.266 1.438 1 86.88 3 THR B N 1
ATOM 1741 C CA . THR B 1 3 ? 14.555 23.328 2.465 1 86.88 3 THR B CA 1
ATOM 1742 C C . THR B 1 3 ? 13.367 22.484 1.986 1 86.88 3 THR B C 1
ATOM 1744 O O . THR B 1 3 ? 12.57 22.953 1.171 1 86.88 3 THR B O 1
ATOM 1747 N N . SER B 1 4 ? 13.477 21.234 2.068 1 95.31 4 SER B N 1
ATOM 1748 C CA . SER B 1 4 ? 12.43 20.297 1.665 1 95.31 4 SER B CA 1
ATOM 1749 C C . SER B 1 4 ? 11.656 19.781 2.873 1 95.31 4 SER B C 1
ATOM 1751 O O . SER B 1 4 ? 12.172 19.766 3.992 1 95.31 4 SER B O 1
ATOM 1753 N N . LEU B 1 5 ? 10.414 19.562 2.596 1 97.12 5 LEU B N 1
ATOM 1754 C CA . LEU B 1 5 ? 9.578 18.828 3.541 1 97.12 5 LEU B CA 1
ATOM 1755 C C . LEU B 1 5 ? 9.109 17.5 2.941 1 97.12 5 LEU B C 1
ATOM 1757 O O . LEU B 1 5 ? 8.695 17.453 1.779 1 97.12 5 LEU B O 1
ATOM 1761 N N . ARG B 1 6 ? 9.172 16.5 3.758 1 96.69 6 ARG B N 1
ATOM 1762 C CA . ARG B 1 6 ? 8.852 15.164 3.248 1 96.69 6 ARG B CA 1
ATOM 1763 C C . ARG B 1 6 ? 7.637 14.586 3.963 1 96.69 6 ARG B C 1
ATOM 1765 O O . ARG B 1 6 ? 7.508 14.711 5.18 1 96.69 6 ARG B O 1
ATOM 1772 N N . ARG B 1 7 ? 6.805 14.031 3.18 1 96.75 7 ARG B N 1
ATOM 1773 C CA . ARG B 1 7 ? 5.652 13.289 3.68 1 96.75 7 ARG B CA 1
ATOM 1774 C C . ARG B 1 7 ? 5.723 11.82 3.266 1 96.75 7 ARG B C 1
ATOM 1776 O O . ARG B 1 7 ? 5.797 11.508 2.074 1 96.75 7 ARG B O 1
ATOM 1783 N N . TYR B 1 8 ? 5.742 10.969 4.281 1 94.31 8 TYR B N 1
ATOM 1784 C CA . TYR B 1 8 ? 5.68 9.539 4.023 1 94.31 8 TYR B CA 1
ATOM 1785 C C . TYR B 1 8 ? 4.242 9.031 4.121 1 94.31 8 TYR B C 1
ATOM 1787 O O . TYR B 1 8 ? 3.559 9.281 5.117 1 94.31 8 TYR B O 1
ATOM 1795 N N . THR B 1 9 ? 3.824 8.383 3.107 1 95.19 9 THR B N 1
ATOM 1796 C CA . THR B 1 9 ? 2.461 7.875 3.023 1 95.19 9 THR B CA 1
ATOM 1797 C C . THR B 1 9 ? 2.391 6.668 2.092 1 95.19 9 THR B C 1
ATOM 1799 O O . THR B 1 9 ? 3.391 5.977 1.89 1 95.19 9 THR B O 1
ATOM 1802 N N . GLU B 1 10 ? 1.119 6.34 1.701 1 95.5 10 GLU B N 1
ATOM 1803 C CA . GLU B 1 10 ? 0.931 5.191 0.817 1 95.5 10 GLU B CA 1
ATOM 1804 C C . GLU B 1 10 ? 0.376 5.625 -0.537 1 95.5 10 GLU B C 1
ATOM 1806 O O . GLU B 1 10 ? -0.265 6.672 -0.645 1 95.5 10 GLU B O 1
ATOM 1811 N N . LEU B 1 11 ? 0.54 4.812 -1.5 1 97.25 11 LEU B N 1
ATOM 1812 C CA . LEU B 1 11 ? 0.283 5.105 -2.906 1 97.25 11 LEU B CA 1
ATOM 1813 C C . LEU B 1 11 ? -1.155 5.57 -3.109 1 97.25 11 LEU B C 1
ATOM 1815 O O . LEU B 1 11 ? -1.403 6.531 -3.842 1 97.25 11 LEU B O 1
ATOM 1819 N N . PRO B 1 12 ? -2.205 4.953 -2.5 1 97 12 PRO B N 1
ATOM 1820 C CA . PRO B 1 12 ? -3.566 5.441 -2.725 1 97 12 PRO B CA 1
ATOM 1821 C C . PRO B 1 12 ? -3.738 6.906 -2.326 1 97 12 PRO B C 1
ATOM 1823 O O . PRO B 1 12 ? -4.457 7.652 -2.998 1 97 12 PRO B O 1
ATOM 1826 N N . TYR B 1 13 ? -3.102 7.309 -1.307 1 97.06 13 TYR B N 1
ATOM 1827 C CA . TYR B 1 13 ? -3.24 8.68 -0.829 1 97.06 13 TYR B CA 1
ATOM 1828 C C . TYR B 1 13 ? -2.512 9.656 -1.747 1 97.06 13 TYR B C 1
ATOM 1830 O O . TYR B 1 13 ? -2.947 10.797 -1.922 1 97.06 13 TYR B O 1
ATOM 1838 N N . LEU B 1 14 ? -1.38 9.195 -2.26 1 98.06 14 LEU B N 1
ATOM 1839 C CA . LEU B 1 14 ? -0.725 10.016 -3.275 1 98.06 14 LEU B CA 1
ATOM 1840 C C . LEU B 1 14 ? -1.639 10.219 -4.48 1 98.06 14 LEU B C 1
ATOM 1842 O O . LEU B 1 14 ? -1.774 11.336 -4.977 1 98.06 14 LEU B O 1
ATOM 1846 N N . ILE B 1 15 ? -2.219 9.164 -4.922 1 97.94 15 ILE B N 1
ATOM 1847 C CA . ILE B 1 15 ? -3.127 9.234 -6.062 1 97.94 15 ILE B CA 1
ATOM 1848 C C . ILE B 1 15 ? -4.266 10.203 -5.754 1 97.94 15 ILE B C 1
ATOM 1850 O O . ILE B 1 15 ? -4.594 11.07 -6.57 1 97.94 15 ILE B O 1
ATOM 1854 N N . ASP B 1 16 ? -4.863 10.086 -4.652 1 98.06 16 ASP B N 1
ATOM 1855 C CA . ASP B 1 16 ? -5.922 10.992 -4.223 1 98.06 16 ASP B CA 1
ATOM 1856 C C . ASP B 1 16 ? -5.457 12.445 -4.266 1 98.06 16 ASP B C 1
ATOM 1858 O O . ASP B 1 16 ? -6.129 13.305 -4.84 1 98.06 16 ASP B O 1
ATOM 1862 N N . TYR B 1 17 ? -4.305 12.711 -3.668 1 98.38 17 TYR B N 1
ATOM 1863 C CA . TYR B 1 17 ? -3.74 14.047 -3.615 1 98.38 17 TYR B CA 1
ATOM 1864 C C . TYR B 1 17 ? -3.506 14.602 -5.016 1 98.38 17 TYR B C 1
ATOM 1866 O O . TYR B 1 17 ? -3.902 15.727 -5.324 1 98.38 17 TYR B O 1
ATOM 1874 N N . LEU B 1 18 ? -2.914 13.773 -5.902 1 98.06 18 LEU B N 1
ATOM 1875 C CA . LEU B 1 18 ? -2.584 14.227 -7.25 1 98.06 18 LEU B CA 1
ATOM 1876 C C . LEU B 1 18 ? -3.85 14.531 -8.047 1 98.06 18 LEU B C 1
ATOM 1878 O O . LEU B 1 18 ? -3.865 15.453 -8.867 1 98.06 18 LEU B O 1
ATOM 1882 N N . GLN B 1 19 ? -4.848 13.836 -7.809 1 96.94 19 GLN B N 1
ATOM 1883 C CA . GLN B 1 19 ? -6.086 14.016 -8.562 1 96.94 19 GLN B CA 1
ATOM 1884 C C . GLN B 1 19 ? -6.887 15.195 -8.023 1 96.94 19 GLN B C 1
ATOM 1886 O O . GLN B 1 19 ? -7.516 15.922 -8.797 1 96.94 19 GLN B O 1
ATOM 1891 N N . THR B 1 20 ? -6.879 15.406 -6.75 1 97.06 20 THR B N 1
ATOM 1892 C CA . THR B 1 20 ? -7.766 16.391 -6.145 1 97.06 20 THR B CA 1
ATOM 1893 C C . THR B 1 20 ? -7.035 17.719 -5.926 1 97.06 20 THR B C 1
ATOM 1895 O O . THR B 1 20 ? -7.664 18.766 -5.836 1 97.06 20 THR B O 1
ATOM 1898 N N . GLY B 1 21 ? -5.715 17.578 -5.746 1 97.38 21 GLY B N 1
ATOM 1899 C CA . GLY B 1 21 ? -4.949 18.766 -5.355 1 97.38 21 GLY B CA 1
ATOM 1900 C C . GLY B 1 21 ? -5.18 19.172 -3.912 1 97.38 21 GLY B C 1
ATOM 1901 O O . GLY B 1 21 ? -5.094 20.344 -3.574 1 97.38 21 GLY B O 1
ATOM 1902 N N . GLU B 1 22 ? -5.605 18.188 -3.141 1 97.88 22 GLU B N 1
ATOM 1903 C CA . GLU B 1 22 ? -5.906 18.484 -1.742 1 97.88 22 GLU B CA 1
ATOM 1904 C C . GLU B 1 22 ? -5.148 17.547 -0.807 1 97.88 22 GLU B C 1
ATOM 1906 O O . GLU B 1 22 ? -5.078 16.344 -1.054 1 97.88 22 GLU B O 1
ATOM 1911 N N . LEU B 1 23 ? -4.57 18.141 0.256 1 97.5 23 LEU B N 1
ATOM 1912 C CA . LEU B 1 23 ? -3.988 17.344 1.33 1 97.5 23 LEU B CA 1
ATOM 1913 C C . LEU B 1 23 ? -5 17.109 2.447 1 97.5 23 LEU B C 1
ATOM 1915 O O . LEU B 1 23 ? -5.746 18.031 2.812 1 97.5 23 LEU B O 1
ATOM 1919 N N . ALA B 1 24 ? -4.984 15.945 2.975 1 96.75 24 ALA B N 1
ATOM 1920 C CA . ALA B 1 24 ? -5.891 15.594 4.066 1 96.75 24 ALA B CA 1
ATOM 1921 C C . ALA B 1 24 ? -5.203 15.758 5.422 1 96.75 24 ALA B C 1
ATOM 1923 O O . ALA B 1 24 ? -4.129 15.195 5.648 1 96.75 24 ALA B O 1
ATOM 1924 N N . LEU B 1 25 ? -5.746 16.5 6.273 1 96.5 25 LEU B N 1
ATOM 1925 C CA . LEU B 1 25 ? -5.348 16.578 7.672 1 96.5 25 LEU B CA 1
ATOM 1926 C C . LEU B 1 25 ? -6.309 15.789 8.555 1 96.5 25 LEU B C 1
ATOM 1928 O O . LEU B 1 25 ? -7.527 15.867 8.375 1 96.5 25 LEU B O 1
ATOM 1932 N N . LEU B 1 26 ? -5.766 15.078 9.445 1 94.31 26 LEU B N 1
ATOM 1933 C CA . LEU B 1 26 ? -6.57 14.188 10.266 1 94.31 26 LEU B CA 1
ATOM 1934 C C . LEU B 1 26 ? -6.516 14.594 11.734 1 94.31 26 LEU B C 1
ATOM 1936 O O . LEU B 1 26 ? -5.641 15.367 12.133 1 94.31 26 LEU B O 1
ATOM 1940 N N . ASN B 1 27 ? -7.457 14.055 12.461 1 92.69 27 ASN B N 1
ATOM 1941 C CA . ASN B 1 27 ? -7.461 14.281 13.906 1 92.69 27 ASN B CA 1
ATOM 1942 C C . ASN B 1 27 ? -6.359 13.484 14.594 1 92.69 27 ASN B C 1
ATOM 1944 O O . ASN B 1 27 ? -6.281 12.266 14.453 1 92.69 27 ASN B O 1
ATOM 1948 N N . PRO B 1 28 ? -5.508 14.133 15.328 1 91.31 28 PRO B N 1
ATOM 1949 C CA . PRO B 1 28 ? -4.371 13.453 15.961 1 91.31 28 PRO B CA 1
ATOM 1950 C C . PRO B 1 28 ? -4.789 12.562 17.125 1 91.31 28 PRO B C 1
ATOM 1952 O O . PRO B 1 28 ? -3.943 11.906 17.734 1 91.31 28 PRO B O 1
ATOM 1955 N N . LYS B 1 29 ? -6.031 12.547 17.406 1 85.75 29 LYS B N 1
ATOM 1956 C CA . LYS B 1 29 ? -6.512 11.781 18.547 1 85.75 29 LYS B CA 1
ATOM 1957 C C . LYS B 1 29 ? -6.156 10.305 18.422 1 85.75 29 LYS B C 1
ATOM 1959 O O . LYS B 1 29 ? -5.93 9.617 19.422 1 85.75 29 LYS B O 1
ATOM 1964 N N . ALA B 1 30 ? -6.043 9.828 17.219 1 79.81 30 ALA B N 1
ATOM 1965 C CA . ALA B 1 30 ? -5.824 8.398 16.984 1 79.81 30 ALA B CA 1
ATOM 1966 C C . ALA B 1 30 ? -4.336 8.094 16.844 1 79.81 30 ALA B C 1
ATOM 1968 O O . ALA B 1 30 ? -3.961 6.957 16.547 1 79.81 30 ALA B O 1
ATOM 1969 N N . TRP B 1 31 ? -3.48 9.039 17.125 1 83.94 31 TRP B N 1
ATOM 1970 C CA . TRP B 1 31 ? -2.045 8.812 16.984 1 83.94 31 TRP B CA 1
ATOM 1971 C C . TRP B 1 31 ? -1.528 7.875 18.078 1 83.94 31 TRP B C 1
ATOM 1973 O O . TRP B 1 31 ? -2.041 7.875 19.203 1 83.94 31 TRP B O 1
ATOM 1983 N N . ASP B 1 32 ? -0.524 7.109 17.781 1 75.88 32 ASP B N 1
ATOM 1984 C CA . ASP B 1 32 ? 0.054 6.145 18.719 1 75.88 32 ASP B CA 1
ATOM 1985 C C . ASP B 1 32 ? 0.723 6.855 19.891 1 75.88 32 ASP B C 1
ATOM 1987 O O . ASP B 1 32 ? 0.66 6.379 21.031 1 75.88 32 ASP B O 1
ATOM 1991 N N . ASP B 1 33 ? 1.426 7.902 19.578 1 80.56 33 ASP B N 1
ATOM 1992 C CA . ASP B 1 33 ? 2.041 8.664 20.656 1 80.56 33 ASP B CA 1
ATOM 1993 C C . ASP B 1 33 ? 0.995 9.453 21.438 1 80.56 33 ASP B C 1
ATOM 1995 O O . ASP B 1 33 ? 0.69 10.602 21.094 1 80.56 33 ASP B O 1
ATOM 1999 N N . ARG B 1 34 ? 0.646 8.898 22.5 1 82.5 34 ARG B N 1
ATOM 2000 C CA . ARG B 1 34 ? -0.443 9.469 23.297 1 82.5 34 ARG B CA 1
ATOM 2001 C C . ARG B 1 34 ? -0.001 10.742 24 1 82.5 34 ARG B C 1
ATOM 2003 O O . ARG B 1 34 ? -0.827 11.602 24.312 1 82.5 34 ARG B O 1
ATOM 2010 N N . ASN B 1 35 ? 1.292 10.852 24.312 1 82.06 35 ASN B N 1
ATOM 2011 C CA . ASN B 1 35 ? 1.783 12.102 24.875 1 82.06 35 ASN B CA 1
ATOM 2012 C C . ASN B 1 35 ? 1.604 13.273 23.922 1 82.06 35 ASN B C 1
ATOM 2014 O O . ASN B 1 35 ? 1.206 14.359 24.328 1 82.06 35 ASN B O 1
ATOM 2018 N N . ASP B 1 36 ? 1.885 12.969 22.719 1 87.5 36 ASP B N 1
ATOM 2019 C CA . ASP B 1 36 ? 1.772 13.984 21.672 1 87.5 36 ASP B CA 1
ATOM 2020 C C . ASP B 1 36 ? 0.32 14.414 21.469 1 87.5 36 ASP B C 1
ATOM 2022 O O . ASP B 1 36 ? 0.015 15.609 21.484 1 87.5 36 ASP B O 1
ATOM 2026 N N . SER B 1 37 ? -0.53 13.414 21.406 1 89.44 37 SER B N 1
ATOM 2027 C CA . SER B 1 37 ? -1.947 13.711 21.219 1 89.44 37 SER B CA 1
ATOM 2028 C C . SER B 1 37 ? -2.521 14.445 22.422 1 89.44 37 SER B C 1
ATOM 2030 O O . SER B 1 37 ? -3.381 15.32 22.266 1 89.44 37 SER B O 1
ATOM 2032 N N . PHE B 1 38 ? -2.049 14.148 23.578 1 87.81 38 PHE B N 1
ATOM 2033 C CA . PHE B 1 38 ? -2.51 14.781 24.797 1 87.81 38 PHE B CA 1
ATOM 2034 C C . PHE B 1 38 ? -2.225 16.281 24.766 1 87.81 38 PHE B C 1
ATOM 2036 O O . PHE B 1 38 ? -3.09 17.094 25.125 1 87.81 38 PHE B O 1
ATOM 2043 N N . TYR B 1 39 ? -1.02 16.672 24.391 1 90.12 39 TYR B N 1
ATOM 2044 C CA . TYR B 1 39 ? -0.644 18.078 24.359 1 90.12 39 TYR B CA 1
ATOM 2045 C C . TYR B 1 39 ? -1.511 18.844 23.359 1 90.12 39 TYR B C 1
ATOM 2047 O O . TYR B 1 39 ? -1.902 19.984 23.625 1 90.12 39 TYR B O 1
ATOM 2055 N N . ILE B 1 40 ? -1.801 18.25 22.25 1 92.25 40 ILE B N 1
ATOM 2056 C CA . ILE B 1 40 ? -2.641 18.891 21.234 1 92.25 40 ILE B CA 1
ATOM 2057 C C . ILE B 1 40 ? -4.062 19.031 21.766 1 92.25 40 ILE B C 1
ATOM 2059 O O . ILE B 1 40 ? -4.688 20.094 21.594 1 92.25 40 ILE B O 1
ATOM 2063 N N . GLU B 1 41 ? -4.512 18.016 22.453 1 89.69 41 GLU B N 1
ATOM 2064 C CA . GLU B 1 41 ? -5.844 18.062 23.047 1 89.69 41 GLU B CA 1
ATOM 2065 C C . GLU B 1 41 ? -5.934 19.125 24.125 1 89.69 41 GLU B C 1
ATOM 2067 O O . GLU B 1 41 ? -6.965 19.797 24.266 1 89.69 41 GLU B O 1
ATOM 2072 N N . GLU B 1 42 ? -4.934 19.234 24.953 1 89.94 42 GLU B N 1
ATOM 2073 C CA . GLU B 1 42 ? -4.898 20.266 26 1 89.94 42 GLU B CA 1
ATOM 2074 C C . GLU B 1 42 ? -4.988 21.656 25.391 1 89.94 42 GLU B C 1
ATOM 2076 O O . GLU B 1 42 ? -5.672 22.531 25.922 1 89.94 42 GLU B O 1
ATOM 2081 N N . TYR B 1 43 ? -4.277 21.812 24.312 1 92.56 43 TYR B N 1
ATOM 2082 C CA . TYR B 1 43 ? -4.355 23.078 23.594 1 92.56 43 TYR B CA 1
ATOM 2083 C C . TYR B 1 43 ? -5.781 23.359 23.141 1 92.56 43 TYR B C 1
ATOM 2085 O O . TYR B 1 43 ? -6.305 24.453 23.328 1 92.56 43 TYR B O 1
ATOM 2093 N N . ALA B 1 44 ? -6.371 22.359 22.484 1 90.56 44 ALA B N 1
ATOM 2094 C CA . ALA B 1 44 ? -7.734 22.5 21.984 1 90.56 44 ALA B CA 1
ATOM 2095 C C . ALA B 1 44 ? -8.711 22.797 23.109 1 90.56 44 ALA B C 1
ATOM 2097 O O . ALA B 1 44 ? -9.617 23.625 22.953 1 90.56 44 ALA B O 1
ATOM 2098 N N . ARG B 1 45 ? -8.539 22.141 24.188 1 89.62 45 ARG B N 1
ATOM 2099 C CA . ARG B 1 45 ? -9.398 22.344 25.344 1 89.62 45 ARG B CA 1
ATOM 2100 C C . ARG B 1 45 ? -9.266 23.766 25.875 1 89.62 45 ARG B C 1
ATOM 2102 O O . ARG B 1 45 ? -10.273 24.422 26.156 1 89.62 45 ARG B O 1
ATOM 2109 N N . ALA B 1 46 ? -8.07 24.188 25.984 1 89.62 46 ALA B N 1
ATOM 2110 C CA . ALA B 1 46 ? -7.797 25.531 26.516 1 89.62 46 ALA B CA 1
ATOM 2111 C C . ALA B 1 46 ? -8.406 26.609 25.625 1 89.62 46 ALA B C 1
ATOM 2113 O O . ALA B 1 46 ? -8.859 27.641 26.125 1 89.62 46 ALA B O 1
ATOM 2114 N N . LYS B 1 47 ? -8.43 26.328 24.375 1 90.5 47 LYS B N 1
ATOM 2115 C CA . LYS B 1 47 ? -8.914 27.312 23.422 1 90.5 47 LYS B CA 1
ATOM 2116 C C . LYS B 1 47 ? -10.375 27.047 23.062 1 90.5 47 LYS B C 1
ATOM 2118 O O . LYS B 1 47 ? -10.977 27.797 22.297 1 90.5 47 LYS B O 1
ATOM 2123 N N . ARG B 1 48 ? -10.984 26 23.641 1 90.06 48 ARG B N 1
ATOM 2124 C CA . ARG B 1 48 ? -12.367 25.625 23.406 1 90.06 48 ARG B CA 1
ATOM 2125 C C . ARG B 1 48 ? -12.609 25.328 21.938 1 90.06 48 ARG B C 1
ATOM 2127 O O . ARG B 1 48 ? -13.578 25.828 21.344 1 90.06 48 ARG B O 1
ATOM 2134 N N . LEU B 1 49 ? -11.719 24.672 21.359 1 88.31 49 LEU B N 1
ATOM 2135 C CA . LEU B 1 49 ? -11.805 24.281 19.953 1 88.31 49 LEU B CA 1
ATOM 2136 C C . LEU B 1 49 ? -12.188 22.797 19.828 1 88.31 49 LEU B C 1
ATOM 2138 O O . LEU B 1 49 ? -11.75 21.969 20.625 1 88.31 49 LEU B O 1
ATOM 2142 N N . LEU B 1 50 ? -12.984 22.547 18.844 1 88.88 50 LEU B N 1
ATOM 2143 C CA . LEU B 1 50 ? -13.531 21.203 18.719 1 88.88 50 LEU B CA 1
ATOM 2144 C C . LEU B 1 50 ? -12.906 20.469 17.531 1 88.88 50 LEU B C 1
ATOM 2146 O O . LEU B 1 50 ? -12.711 19.25 17.594 1 88.88 50 LEU B O 1
ATOM 2150 N N . GLY B 1 51 ? -12.695 21.172 16.5 1 92.5 51 GLY B N 1
ATOM 2151 C CA . GLY B 1 51 ? -12.055 20.547 15.352 1 92.5 51 GLY B CA 1
ATOM 2152 C C . GLY B 1 51 ? -10.539 20.672 15.375 1 92.5 51 GLY B C 1
ATOM 2153 O O . GLY B 1 51 ? -10 21.781 15.391 1 92.5 51 GLY B O 1
ATOM 2154 N N . ILE B 1 52 ? -9.844 19.547 15.461 1 94.19 52 ILE B N 1
ATOM 2155 C CA . ILE B 1 52 ? -8.391 19.531 15.477 1 94.19 52 ILE B CA 1
ATOM 2156 C C . ILE B 1 52 ? -7.875 18.688 14.32 1 94.19 52 ILE B C 1
ATOM 2158 O O . ILE B 1 52 ? -8.258 17.516 14.172 1 94.19 52 ILE B O 1
ATOM 2162 N N . TYR B 1 53 ? -7.039 19.234 13.492 1 95.94 53 TYR B N 1
ATOM 2163 C CA . TYR B 1 53 ? -6.504 18.562 12.312 1 95.94 53 TYR B CA 1
ATOM 2164 C C . TYR B 1 53 ? -5 18.797 12.195 1 95.94 53 TYR B C 1
ATOM 2166 O O . TYR B 1 53 ? -4.512 19.906 12.43 1 95.94 53 TYR B O 1
ATOM 2174 N N . ALA B 1 54 ? -4.344 17.75 11.844 1 96.5 54 ALA B N 1
ATOM 2175 C CA . ALA B 1 54 ? -2.898 17.906 11.719 1 96.5 54 ALA B CA 1
ATOM 2176 C C . ALA B 1 54 ? -2.338 16.984 10.641 1 96.5 54 ALA B C 1
ATOM 2178 O O . ALA B 1 54 ? -2.922 15.938 10.344 1 96.5 54 ALA B O 1
ATOM 2179 N N . LEU B 1 55 ? -1.291 17.344 10.023 1 97.06 55 LEU B N 1
ATOM 2180 C CA . LEU B 1 55 ? -0.459 16.578 9.109 1 97.06 55 LEU B CA 1
ATOM 2181 C C . LEU B 1 55 ? 1.02 16.75 9.438 1 97.06 55 LEU B C 1
ATOM 2183 O O . LEU B 1 55 ? 1.499 17.875 9.586 1 97.06 55 LEU B O 1
ATOM 2187 N N . CYS B 1 56 ? 1.687 15.672 9.539 1 95.38 56 CYS B N 1
ATOM 2188 C CA . CYS B 1 56 ? 3.092 15.695 9.93 1 95.38 56 CYS B CA 1
ATOM 2189 C C . CYS B 1 56 ? 3.996 15.445 8.734 1 95.38 56 CYS B C 1
ATOM 2191 O O . CYS B 1 56 ? 3.779 14.492 7.977 1 95.38 56 CYS B O 1
ATOM 2193 N N . LEU B 1 57 ? 4.953 16.25 8.578 1 96.75 57 LEU B N 1
ATOM 2194 C CA . LEU B 1 57 ? 6.023 16.125 7.594 1 96.75 57 LEU B CA 1
ATOM 2195 C C . LEU B 1 57 ? 7.387 16.047 8.281 1 96.75 57 LEU B C 1
ATOM 2197 O O . LEU B 1 57 ? 7.484 16.219 9.492 1 96.75 57 LEU B O 1
ATOM 2201 N N . ALA B 1 58 ? 8.383 15.766 7.488 1 94.19 58 ALA B N 1
ATOM 2202 C CA . ALA B 1 58 ? 9.742 15.672 8.023 1 94.19 58 ALA B CA 1
ATOM 2203 C C . ALA B 1 58 ? 10.688 16.609 7.285 1 94.19 58 ALA B C 1
ATOM 2205 O O . ALA B 1 58 ? 10.633 16.719 6.055 1 94.19 58 ALA B O 1
ATOM 2206 N N . GLU B 1 59 ? 11.484 17.266 8.055 1 93.62 59 GLU B N 1
ATOM 2207 C CA . GLU B 1 59 ? 12.531 18.094 7.469 1 93.62 59 GLU B CA 1
ATOM 2208 C C . GLU B 1 59 ? 13.781 17.281 7.16 1 93.62 59 GLU B C 1
ATOM 2210 O O . GLU B 1 59 ? 14.602 17.672 6.328 1 93.62 59 GLU B O 1
ATOM 2215 N N . ALA B 1 60 ? 13.898 16.172 7.797 1 86.94 60 ALA B N 1
ATOM 2216 C CA . ALA B 1 60 ? 15.055 15.305 7.621 1 86.94 60 ALA B CA 1
ATOM 2217 C C . ALA B 1 60 ? 15.062 14.672 6.23 1 86.94 60 ALA B C 1
ATOM 2219 O O . ALA B 1 60 ? 14.008 14.516 5.609 1 86.94 60 ALA B O 1
ATOM 2220 N N . SER B 1 61 ? 16.234 14.297 5.824 1 85.25 61 SER B N 1
ATOM 2221 C CA . SER B 1 61 ? 16.344 13.539 4.582 1 85.25 61 SER B CA 1
ATOM 2222 C C . SER B 1 61 ? 15.781 12.133 4.734 1 85.25 61 SER B C 1
ATOM 2224 O O . SER B 1 61 ? 15.516 11.688 5.852 1 85.25 61 SER B O 1
ATOM 2226 N N . GLU B 1 62 ? 15.602 11.617 3.553 1 83.69 62 GLU B N 1
ATOM 2227 C CA . GLU B 1 62 ? 15.078 10.25 3.525 1 83.69 62 GLU B CA 1
ATOM 2228 C C . GLU B 1 62 ? 16.016 9.281 4.246 1 83.69 62 GLU B C 1
ATOM 2230 O O . GLU B 1 62 ? 17.219 9.281 3.998 1 83.69 62 GLU B O 1
ATOM 2235 N N . THR B 1 63 ? 15.5 8.547 5.176 1 77.81 63 THR B N 1
ATOM 2236 C CA . THR B 1 63 ? 16.266 7.523 5.887 1 77.81 63 THR B CA 1
ATOM 2237 C C . THR B 1 63 ? 15.508 6.195 5.895 1 77.81 63 THR B C 1
ATOM 2239 O O . THR B 1 63 ? 14.297 6.16 5.676 1 77.81 63 THR B O 1
ATOM 2242 N N . TYR B 1 64 ? 16.328 5.098 6.121 1 78.94 64 TYR B N 1
ATOM 2243 C CA . TYR B 1 64 ? 15.734 3.771 6.273 1 78.94 64 TYR B CA 1
ATOM 2244 C C . TYR B 1 64 ? 14.695 3.758 7.387 1 78.94 64 TYR B C 1
ATOM 2246 O O . TYR B 1 64 ? 13.633 3.148 7.246 1 78.94 64 TYR B O 1
ATOM 2254 N N . HIS B 1 65 ? 14.992 4.473 8.391 1 77.75 65 HIS B N 1
ATOM 2255 C CA . HIS B 1 65 ? 14.109 4.531 9.555 1 77.75 65 HIS B CA 1
ATOM 2256 C C . HIS B 1 65 ? 12.758 5.141 9.188 1 77.75 65 HIS B C 1
ATOM 2258 O O . HIS B 1 65 ? 11.711 4.617 9.57 1 77.75 65 HIS B O 1
ATOM 2264 N N . HIS B 1 66 ? 12.758 6.168 8.414 1 84.62 66 HIS B N 1
ATOM 2265 C CA . HIS B 1 66 ? 11.531 6.832 8 1 84.62 66 HIS B CA 1
ATOM 2266 C C . HIS B 1 66 ? 10.648 5.898 7.176 1 84.62 66 HIS B C 1
ATOM 2268 O O . HIS B 1 66 ? 9.438 5.844 7.375 1 84.62 66 HIS B O 1
ATOM 2274 N N . TRP B 1 67 ? 11.242 5.145 6.352 1 85.75 67 TRP B N 1
ATOM 2275 C CA . TRP B 1 67 ? 10.484 4.207 5.527 1 85.75 67 TRP B CA 1
ATOM 2276 C C . TRP B 1 67 ? 9.867 3.107 6.379 1 85.75 67 TRP B C 1
ATOM 2278 O O . TRP B 1 67 ? 8.688 2.779 6.219 1 85.75 67 TRP B O 1
ATOM 2288 N N . ARG B 1 68 ? 10.617 2.605 7.293 1 79.06 68 ARG B N 1
ATOM 2289 C CA . ARG B 1 68 ? 10.172 1.475 8.094 1 79.06 68 ARG B CA 1
ATOM 2290 C C . ARG B 1 68 ? 9.055 1.891 9.055 1 79.06 68 ARG B C 1
ATOM 2292 O O . ARG B 1 68 ? 8.133 1.115 9.32 1 79.06 68 ARG B O 1
ATOM 2299 N N . VAL B 1 69 ? 9.133 3.098 9.477 1 76.31 69 VAL B N 1
ATOM 2300 C CA . VAL B 1 69 ? 8.219 3.559 10.508 1 76.31 69 VAL B CA 1
ATOM 2301 C C . VAL B 1 69 ? 6.945 4.109 9.867 1 76.31 69 VAL B C 1
ATOM 2303 O O . VAL B 1 69 ? 5.84 3.855 10.352 1 76.31 69 VAL B O 1
ATOM 2306 N N . PHE B 1 70 ? 7.031 4.84 8.789 1 79.5 70 PHE B N 1
ATOM 2307 C CA . PHE B 1 70 ? 5.902 5.637 8.328 1 79.5 70 PHE B CA 1
ATOM 2308 C C . PHE B 1 70 ? 5.32 5.059 7.039 1 79.5 70 PHE B C 1
ATOM 2310 O O . PHE B 1 70 ? 4.195 5.387 6.66 1 79.5 70 PHE B O 1
ATOM 2317 N N . SER B 1 71 ? 5.883 4.32 6.363 1 81.81 71 SER B N 1
ATOM 2318 C CA . SER B 1 71 ? 5.434 3.811 5.07 1 81.81 71 SER B CA 1
ATOM 2319 C C . SER B 1 71 ? 6.078 2.465 4.758 1 81.81 71 SER B C 1
ATOM 2321 O O . SER B 1 71 ? 6.867 2.354 3.816 1 81.81 71 SER B O 1
ATOM 2323 N N . HIS B 1 72 ? 5.641 1.497 5.512 1 75.69 72 HIS B N 1
ATOM 2324 C CA . HIS B 1 72 ? 6.301 0.204 5.363 1 75.69 72 HIS B CA 1
ATOM 2325 C C . HIS B 1 72 ? 5.645 -0.625 4.262 1 75.69 72 HIS B C 1
ATOM 2327 O O . HIS B 1 72 ? 4.469 -0.424 3.945 1 75.69 72 HIS B O 1
ATOM 2333 N N . GLY B 1 73 ? 6.543 -1.134 3.369 1 80.62 73 GLY B N 1
ATOM 2334 C CA . GLY B 1 73 ? 6.047 -2.057 2.361 1 80.62 73 GLY B CA 1
ATOM 2335 C C . GLY B 1 73 ? 6.254 -1.561 0.943 1 80.62 73 GLY B C 1
ATOM 2336 O O . GLY B 1 73 ? 6.898 -0.534 0.727 1 80.62 73 GLY B O 1
ATOM 2337 N N . SER B 1 74 ? 5.656 -2.197 0.062 1 88.94 74 SER B N 1
ATOM 2338 C CA . SER B 1 74 ? 5.867 -1.922 -1.355 1 88.94 74 SER B CA 1
ATOM 2339 C C . SER B 1 74 ? 5.004 -0.755 -1.825 1 88.94 74 SER B C 1
ATOM 2341 O O . SER B 1 74 ? 5.336 -0.09 -2.811 1 88.94 74 SER B O 1
ATOM 2343 N N . GLY B 1 75 ? 4.016 -0.451 -1.102 1 92.62 75 GLY B N 1
ATOM 2344 C CA . GLY B 1 75 ? 3.105 0.605 -1.515 1 92.62 75 GLY B CA 1
ATOM 2345 C C . GLY B 1 75 ? 3.438 1.953 -0.902 1 92.62 75 GLY B C 1
ATOM 2346 O O . GLY B 1 75 ? 2.713 2.93 -1.107 1 92.62 75 GLY B O 1
ATOM 2347 N N . GLY B 1 76 ? 4.516 2.031 -0.172 1 93.94 76 GLY B N 1
ATOM 2348 C CA . GLY B 1 76 ? 4.91 3.279 0.462 1 93.94 76 GLY B CA 1
ATOM 2349 C C . GLY B 1 76 ? 5.426 4.312 -0.522 1 93.94 76 GLY B C 1
ATOM 2350 O O . GLY B 1 76 ? 6.031 3.963 -1.537 1 93.94 76 GLY B O 1
ATOM 2351 N N . VAL B 1 77 ? 5.18 5.602 -0.173 1 96.88 77 VAL B N 1
ATOM 2352 C CA . VAL B 1 77 ? 5.66 6.691 -1.013 1 96.88 77 VAL B CA 1
ATOM 2353 C C . VAL B 1 77 ? 6.16 7.84 -0.136 1 96.88 77 VAL B C 1
ATOM 2355 O O . VAL B 1 77 ? 5.645 8.055 0.965 1 96.88 77 VAL B O 1
ATOM 2358 N N . CYS B 1 78 ? 7.164 8.5 -0.587 1 96.62 78 CYS B N 1
ATOM 2359 C CA . CYS B 1 78 ? 7.648 9.742 0.004 1 96.62 78 CYS B CA 1
ATOM 2360 C C . CYS B 1 78 ? 7.402 10.922 -0.927 1 96.62 78 CYS B C 1
ATOM 2362 O O . CYS B 1 78 ? 7.879 10.93 -2.064 1 96.62 78 CYS B O 1
ATOM 2364 N N . ILE B 1 79 ? 6.605 11.797 -0.482 1 98.06 79 ILE B N 1
ATOM 2365 C CA . ILE B 1 79 ? 6.367 13.031 -1.222 1 98.06 79 ILE B CA 1
ATOM 2366 C C . ILE B 1 79 ? 7.277 14.141 -0.689 1 98.06 79 ILE B C 1
ATOM 2368 O O . ILE B 1 79 ? 7.195 14.508 0.486 1 98.06 79 ILE B O 1
ATOM 2372 N N . GLU B 1 80 ? 8.102 14.641 -1.538 1 97.81 80 GLU B N 1
ATOM 2373 C CA . GLU B 1 80 ? 8.977 15.742 -1.167 1 97.81 80 GLU B CA 1
ATOM 2374 C C . GLU B 1 80 ? 8.453 17.078 -1.712 1 97.81 80 GLU B C 1
ATOM 2376 O O . GLU B 1 80 ? 8.305 17.234 -2.924 1 97.81 80 GLU B O 1
ATOM 2381 N N . PHE B 1 81 ? 8.258 17.984 -0.798 1 98.06 81 PHE B N 1
ATOM 2382 C CA . PHE B 1 81 ? 7.734 19.297 -1.16 1 98.06 81 PHE B CA 1
ATOM 2383 C C . PHE B 1 81 ? 8.836 20.344 -1.12 1 98.06 81 PHE B C 1
ATOM 2385 O O . PHE B 1 81 ? 9.766 20.25 -0.322 1 98.06 81 PHE B O 1
ATOM 2392 N N . ASP B 1 82 ? 8.633 21.297 -2.008 1 97.5 82 ASP B N 1
ATOM 2393 C CA . ASP B 1 82 ? 9.336 22.562 -1.784 1 97.5 82 ASP B CA 1
ATOM 2394 C C . ASP B 1 82 ? 8.773 23.297 -0.568 1 97.5 82 ASP B C 1
ATOM 2396 O O . ASP B 1 82 ? 7.625 23.734 -0.582 1 97.5 82 ASP B O 1
ATOM 2400 N N . LYS B 1 83 ? 9.594 23.422 0.392 1 96.94 83 LYS B N 1
ATOM 2401 C CA . LYS B 1 83 ? 9.109 23.969 1.661 1 96.94 83 LYS B CA 1
ATOM 2402 C C . LYS B 1 83 ? 8.516 25.359 1.481 1 96.94 83 LYS B C 1
ATOM 2404 O O . LYS B 1 83 ? 7.418 25.641 1.959 1 96.94 83 LYS B O 1
ATOM 2409 N N . GLU B 1 84 ? 9.203 26.234 0.846 1 96.06 84 GLU B N 1
ATOM 2410 C CA . GLU B 1 84 ? 8.75 27.609 0.664 1 96.06 84 GLU B CA 1
ATOM 2411 C C . GLU B 1 84 ? 7.426 27.656 -0.088 1 96.06 84 GLU B C 1
ATOM 2413 O O . GLU B 1 84 ? 6.5 28.359 0.323 1 96.06 84 GLU B O 1
ATOM 2418 N N . LYS B 1 85 ? 7.367 26.922 -1.16 1 96.62 85 LYS B N 1
ATOM 2419 C CA . LYS B 1 85 ? 6.145 26.891 -1.956 1 96.62 85 LYS B CA 1
ATOM 2420 C C . LYS B 1 85 ? 4.98 26.312 -1.157 1 96.62 85 LYS B C 1
ATOM 2422 O O . LYS B 1 85 ? 3.854 26.797 -1.246 1 96.62 85 LYS B O 1
ATOM 2427 N N . LEU B 1 86 ? 5.277 25.266 -0.413 1 97.38 86 LEU B N 1
ATOM 2428 C CA . LEU B 1 86 ? 4.238 24.641 0.4 1 97.38 86 LEU B CA 1
ATOM 2429 C C . LEU B 1 86 ? 3.715 25.625 1.45 1 97.38 86 LEU B C 1
ATOM 2431 O O . LEU B 1 86 ? 2.504 25.797 1.591 1 97.38 86 LEU B O 1
ATOM 2435 N N . ILE B 1 87 ? 4.598 26.266 2.129 1 96.12 87 ILE B N 1
ATOM 2436 C CA . ILE B 1 87 ? 4.223 27.188 3.193 1 96.12 87 ILE B CA 1
ATOM 2437 C C . ILE B 1 87 ? 3.402 28.344 2.611 1 96.12 87 ILE B C 1
ATOM 2439 O O . ILE B 1 87 ? 2.395 28.75 3.195 1 96.12 87 ILE B O 1
ATOM 2443 N N . GLU B 1 88 ? 3.826 28.828 1.513 1 95.62 88 GLU B N 1
ATOM 2444 C CA . GLU B 1 88 ? 3.098 29.906 0.854 1 95.62 88 GLU B CA 1
ATOM 2445 C C . GLU B 1 88 ? 1.65 29.5 0.578 1 95.62 88 GLU B C 1
ATOM 2447 O O . GLU B 1 88 ? 0.733 30.312 0.767 1 95.62 88 GLU B O 1
ATOM 2452 N N . GLN B 1 89 ? 1.417 28.328 0.168 1 95.88 89 GLN B N 1
ATOM 2453 C CA . GLN B 1 89 ? 0.081 27.859 -0.177 1 95.88 89 GLN B CA 1
ATOM 2454 C C . GLN B 1 89 ? -0.758 27.609 1.075 1 95.88 89 GLN B C 1
ATOM 2456 O O . GLN B 1 89 ? -1.934 27.984 1.12 1 95.88 89 GLN B O 1
ATOM 2461 N N . VAL B 1 90 ? -0.132 27.047 2.076 1 96.31 90 VAL B N 1
ATOM 2462 C CA . VAL B 1 90 ? -0.941 26.641 3.219 1 96.31 90 VAL B CA 1
ATOM 2463 C C . VAL B 1 90 ? -1.189 27.828 4.137 1 96.31 90 VAL B C 1
ATOM 2465 O O . VAL B 1 90 ? -2.139 27.828 4.922 1 96.31 90 VAL B O 1
ATOM 2468 N N . GLU B 1 91 ? -0.365 28.828 4.059 1 93.06 91 GLU B N 1
ATOM 2469 C CA . GLU B 1 91 ? -0.569 30.047 4.848 1 93.06 91 GLU B CA 1
ATOM 2470 C C . GLU B 1 91 ? -1.871 30.734 4.461 1 93.06 91 GLU B C 1
ATOM 2472 O O . GLU B 1 91 ? -2.422 31.516 5.246 1 93.06 91 GLU B O 1
ATOM 2477 N N . ALA B 1 92 ? -2.348 30.438 3.277 1 92.56 92 ALA B N 1
ATOM 2478 C CA . ALA B 1 92 ? -3.602 31.016 2.807 1 92.56 92 ALA B CA 1
ATOM 2479 C C . ALA B 1 92 ? -4.801 30.359 3.473 1 92.56 92 ALA B C 1
ATOM 2481 O O . ALA B 1 92 ? -5.918 30.875 3.426 1 92.56 92 ALA B O 1
ATOM 2482 N N . VAL B 1 93 ? -4.598 29.25 4.113 1 93.69 93 VAL B N 1
ATOM 2483 C CA . VAL B 1 93 ? -5.672 28.516 4.773 1 93.69 93 VAL B CA 1
ATOM 2484 C C . VAL B 1 93 ? -5.965 29.141 6.137 1 93.69 93 VAL B C 1
ATOM 2486 O O . VAL B 1 93 ? -5.062 29.281 6.965 1 93.69 93 VAL B O 1
ATOM 2489 N N . PRO B 1 94 ? -7.211 29.5 6.371 1 91.56 94 PRO B N 1
ATOM 2490 C CA . PRO B 1 94 ? -7.547 30.141 7.648 1 91.56 94 PRO B CA 1
ATOM 2491 C C . PRO B 1 94 ? -7.156 29.281 8.852 1 91.56 94 PRO B C 1
ATOM 2493 O O . PRO B 1 94 ? -7.422 28.078 8.883 1 91.56 94 PRO B O 1
ATOM 2496 N N . ASP B 1 95 ? -6.477 29.891 9.797 1 90.62 95 ASP B N 1
ATOM 2497 C CA . ASP B 1 95 ? -6.176 29.344 11.117 1 90.62 95 ASP B CA 1
ATOM 2498 C C . ASP B 1 95 ? -5.109 28.25 11.023 1 90.62 95 ASP B C 1
ATOM 2500 O O . ASP B 1 95 ? -4.863 27.531 11.992 1 90.62 95 ASP B O 1
ATOM 2504 N N . LEU B 1 96 ? -4.531 28.078 9.859 1 96.5 96 LEU B N 1
ATOM 2505 C CA . LEU B 1 96 ? -3.523 27.031 9.719 1 96.5 96 LEU B CA 1
ATOM 2506 C C . LEU B 1 96 ? -2.166 27.516 10.219 1 96.5 96 LEU B C 1
ATOM 2508 O O . LEU B 1 96 ? -1.741 28.625 9.898 1 96.5 96 LEU B O 1
ATOM 2512 N N . ARG B 1 97 ? -1.588 26.766 11.086 1 96.56 97 ARG B N 1
ATOM 2513 C CA . ARG B 1 97 ? -0.213 26.969 11.531 1 96.56 97 ARG B CA 1
ATOM 2514 C C . ARG B 1 97 ? 0.726 25.938 10.906 1 96.56 97 ARG B C 1
ATOM 2516 O O . ARG B 1 97 ? 0.385 24.766 10.797 1 96.56 97 ARG B O 1
ATOM 2523 N N . ALA B 1 98 ? 1.812 26.375 10.367 1 97.56 98 ALA B N 1
ATOM 2524 C CA . ALA B 1 98 ? 2.85 25.547 9.758 1 97.56 98 ALA B CA 1
ATOM 2525 C C . ALA B 1 98 ? 4.199 25.766 10.438 1 97.56 98 ALA B C 1
ATOM 2527 O O . ALA B 1 98 ? 4.891 26.75 10.141 1 97.56 98 ALA B O 1
ATOM 2528 N N . GLU B 1 99 ? 4.566 24.859 11.312 1 96.94 99 GLU B N 1
ATOM 2529 C CA . GLU B 1 99 ? 5.734 25.109 12.148 1 96.94 99 GLU B CA 1
ATOM 2530 C C . GLU B 1 99 ? 6.531 23.828 12.398 1 96.94 99 GLU B C 1
ATOM 2532 O O . GLU B 1 99 ? 5.98 22.734 12.336 1 96.94 99 GLU B O 1
ATOM 2537 N N . ALA B 1 100 ? 7.781 24.031 12.664 1 96.5 100 ALA B N 1
ATOM 2538 C CA . ALA B 1 100 ? 8.625 22.938 13.117 1 96.5 100 ALA B CA 1
ATOM 2539 C C . ALA B 1 100 ? 8.289 22.531 14.547 1 96.5 100 ALA B C 1
ATOM 2541 O O . ALA B 1 100 ? 8.008 23.391 15.391 1 96.5 100 ALA B O 1
ATOM 2542 N N . VAL B 1 101 ? 8.352 21.219 14.734 1 95.56 101 VAL B N 1
ATOM 2543 C CA . VAL B 1 101 ? 8.125 20.719 16.094 1 95.56 101 VAL B CA 1
ATOM 2544 C C . VAL B 1 101 ? 9.352 21 16.953 1 95.56 101 VAL B C 1
ATOM 2546 O O . VAL B 1 101 ? 10.484 20.859 16.516 1 95.56 101 VAL B O 1
ATOM 2549 N N . GLN B 1 102 ? 9.031 21.469 18.156 1 95.25 102 GLN B N 1
ATOM 2550 C CA . GLN B 1 102 ? 10.07 21.672 19.156 1 95.25 102 GLN B CA 1
ATOM 2551 C C . GLN B 1 102 ? 10.203 20.469 20.078 1 95.25 102 GLN B C 1
ATOM 2553 O O . GLN B 1 102 ? 9.211 20 20.641 1 95.25 102 GLN B O 1
ATOM 2558 N N . TYR B 1 103 ? 11.438 20.062 20.219 1 93.25 103 TYR B N 1
ATOM 2559 C CA . TYR B 1 103 ? 11.695 18.922 21.078 1 93.25 103 TYR B CA 1
ATOM 2560 C C . TYR B 1 103 ? 12.273 19.359 22.406 1 93.25 103 TYR B C 1
ATOM 2562 O O . TYR B 1 103 ? 13.297 20.031 22.453 1 93.25 103 TYR B O 1
ATOM 2570 N N . ARG B 1 104 ? 11.594 18.922 23.422 1 92.19 104 ARG B N 1
ATOM 2571 C CA . ARG B 1 104 ? 12.016 19.344 24.766 1 92.19 104 ARG B CA 1
ATOM 2572 C C . ARG B 1 104 ? 12.109 18.141 25.703 1 92.19 104 ARG B C 1
ATOM 2574 O O . ARG B 1 104 ? 11.398 17.156 25.531 1 92.19 104 ARG B O 1
ATOM 2581 N N . THR B 1 105 ? 13.016 18.25 26.688 1 88.56 105 THR B N 1
ATOM 2582 C CA . THR B 1 105 ? 13.125 17.25 27.75 1 88.56 105 THR B CA 1
ATOM 2583 C C . THR B 1 105 ? 12.172 17.578 28.891 1 88.56 105 THR B C 1
ATOM 2585 O O . THR B 1 105 ? 11.711 18.703 29.016 1 88.56 105 THR B O 1
ATOM 2588 N N . ILE B 1 106 ? 11.922 16.5 29.656 1 86.31 106 ILE B N 1
ATOM 2589 C CA . ILE B 1 106 ? 11.102 16.719 30.844 1 86.31 106 ILE B CA 1
ATOM 2590 C C . ILE B 1 106 ? 11.758 17.75 31.75 1 86.31 106 ILE B C 1
ATOM 2592 O O . ILE B 1 106 ? 11.086 18.641 32.281 1 86.31 106 ILE B O 1
ATOM 2596 N N . LYS B 1 107 ? 13.047 17.641 31.875 1 88.12 107 LYS B N 1
ATOM 2597 C CA . LYS B 1 107 ? 13.805 18.578 32.719 1 88.12 107 LYS B CA 1
ATOM 2598 C C . LYS B 1 107 ? 13.641 20 32.219 1 88.12 107 LYS B C 1
ATOM 2600 O O . LYS B 1 107 ? 13.375 20.906 33 1 88.12 107 LYS B O 1
ATOM 2605 N N . SER B 1 108 ? 13.773 20.156 30.938 1 90.44 108 SER B N 1
ATOM 2606 C CA . SER B 1 108 ? 13.656 21.5 30.359 1 90.44 108 SER B CA 1
ATOM 2607 C C . SER B 1 108 ? 12.25 22.047 30.531 1 90.44 108 SER B C 1
ATOM 2609 O O . SER B 1 108 ? 12.07 23.25 30.75 1 90.44 108 SER B O 1
ATOM 2611 N N . LEU B 1 109 ? 11.266 21.25 30.453 1 87 109 LEU B N 1
ATOM 2612 C CA . LEU B 1 109 ? 9.875 21.672 30.625 1 87 109 LEU B CA 1
ATOM 2613 C C . LEU B 1 109 ? 9.586 22.047 32.062 1 87 109 LEU B C 1
ATOM 2615 O O . LEU B 1 109 ? 8.789 22.938 32.344 1 87 109 LEU B O 1
ATOM 2619 N N . ARG B 1 110 ? 10.234 21.344 32.969 1 88.19 110 ARG B N 1
ATOM 2620 C CA . ARG B 1 110 ? 10.086 21.672 34.375 1 88.19 110 ARG B CA 1
ATOM 2621 C C . ARG B 1 110 ? 10.672 23.047 34.688 1 88.19 110 ARG B C 1
ATOM 2623 O O . ARG B 1 110 ? 10.102 23.812 35.469 1 88.19 110 ARG B O 1
ATOM 2630 N N . GLU B 1 111 ? 11.797 23.281 34.094 1 92.44 111 GLU B N 1
ATOM 2631 C CA . GLU B 1 111 ? 12.484 24.547 34.281 1 92.44 111 GLU B CA 1
ATOM 2632 C C . GLU B 1 111 ? 11.75 25.703 33.625 1 92.44 111 GLU B C 1
ATOM 2634 O O . GLU B 1 111 ? 11.672 26.812 34.156 1 92.44 111 GLU B O 1
ATOM 2639 N N . GLN B 1 112 ? 11.258 25.375 32.438 1 92.81 112 GLN B N 1
ATOM 2640 C CA . GLN B 1 112 ? 10.5 26.359 31.672 1 92.81 112 GLN B CA 1
ATOM 2641 C C . GLN B 1 112 ? 9.227 25.75 31.094 1 92.81 112 GLN B C 1
ATOM 2643 O O . GLN B 1 112 ? 9.219 25.234 29.969 1 92.81 112 GLN B O 1
ATOM 2648 N N . PRO B 1 113 ? 8.195 25.906 31.844 1 89.69 113 PRO B N 1
ATOM 2649 C CA . PRO B 1 113 ? 6.93 25.344 31.359 1 89.69 113 PRO B CA 1
ATOM 2650 C C . PRO B 1 113 ? 6.527 25.906 30 1 89.69 113 PRO B C 1
ATOM 2652 O O . PRO B 1 113 ? 6.773 27.078 29.719 1 89.69 113 PRO B O 1
ATOM 2655 N N . PRO B 1 114 ? 5.996 25.094 29.156 1 89.25 114 PRO B N 1
ATOM 2656 C CA . PRO B 1 114 ? 5.609 25.594 27.828 1 89.25 114 PRO B CA 1
ATOM 2657 C C . PRO B 1 114 ? 4.41 26.531 27.875 1 89.25 114 PRO B C 1
ATOM 2659 O O . PRO B 1 114 ? 3.582 26.438 28.781 1 89.25 114 PRO B O 1
ATOM 2662 N N . VAL B 1 115 ? 4.375 27.406 26.953 1 90.88 115 VAL B N 1
ATOM 2663 C CA . VAL B 1 115 ? 3.184 28.234 26.781 1 90.88 115 VAL B CA 1
ATOM 2664 C C . VAL B 1 115 ? 2.135 27.469 25.984 1 90.88 115 VAL B C 1
ATOM 2666 O O . VAL B 1 115 ? 2.473 26.594 25.188 1 90.88 115 VAL B O 1
ATOM 2669 N N . GLU B 1 116 ? 0.951 27.859 26.141 1 90.81 116 GLU B N 1
ATOM 2670 C CA . GLU B 1 116 ? -0.192 27.172 25.547 1 90.81 116 GLU B CA 1
ATOM 2671 C C . GLU B 1 116 ? -0.064 27.109 24.031 1 90.81 116 GLU B C 1
ATOM 2673 O O . GLU B 1 116 ? -0.345 26.062 23.438 1 90.81 116 GLU B O 1
ATOM 2678 N N . ALA B 1 117 ? 0.369 28.156 23.484 1 91 117 ALA B N 1
ATOM 2679 C CA . ALA B 1 117 ? 0.444 28.266 22.031 1 91 117 ALA B CA 1
ATOM 2680 C C . ALA B 1 117 ? 1.452 27.281 21.469 1 91 117 ALA B C 1
ATOM 2682 O O . ALA B 1 117 ? 1.374 26.906 20.281 1 91 117 ALA B O 1
ATOM 2683 N N . ASP B 1 118 ? 2.326 26.781 22.297 1 93.56 118 ASP B N 1
ATOM 2684 C CA . ASP B 1 118 ? 3.404 25.906 21.828 1 93.56 118 ASP B CA 1
ATOM 2685 C C . ASP B 1 118 ? 2.994 24.438 21.891 1 93.56 118 ASP B C 1
ATOM 2687 O O . ASP B 1 118 ? 3.646 23.594 21.281 1 93.56 118 ASP B O 1
ATOM 2691 N N . LEU B 1 119 ? 1.979 24.156 22.484 1 93.06 119 LEU B N 1
ATOM 2692 C CA . LEU B 1 119 ? 1.625 22.781 22.844 1 93.06 119 LEU B CA 1
ATOM 2693 C C . LEU B 1 119 ? 1.454 21.922 21.594 1 93.06 119 LEU B C 1
ATOM 2695 O O . LEU B 1 119 ? 1.966 20.797 21.547 1 93.06 119 LEU B O 1
ATOM 2699 N N . PRO B 1 120 ? 0.824 22.422 20.562 1 95.06 120 PRO B N 1
ATOM 2700 C CA . PRO B 1 120 ? 0.629 21.578 19.391 1 95.06 120 PRO B CA 1
ATOM 2701 C C . PRO B 1 120 ? 1.936 21.266 18.672 1 95.06 120 PRO B C 1
ATOM 2703 O O . PRO B 1 120 ? 1.971 20.391 17.797 1 95.06 120 PRO B O 1
ATOM 2706 N N . PHE B 1 121 ? 2.982 21.953 19.047 1 96.69 121 PHE B N 1
ATOM 2707 C CA . PHE B 1 121 ? 4.25 21.812 18.328 1 96.69 121 PHE B CA 1
ATOM 2708 C C . PHE B 1 121 ? 5.355 21.375 19.281 1 96.69 121 PHE B C 1
ATOM 2710 O O . PHE B 1 121 ? 6.535 21.641 19.047 1 96.69 121 PHE B O 1
ATOM 2717 N N . LEU B 1 122 ? 4.973 20.797 20.297 1 93.81 122 LEU B N 1
ATOM 2718 C CA . LEU B 1 122 ? 5.922 20.297 21.297 1 93.81 122 LEU B CA 1
ATOM 2719 C C . LEU B 1 122 ? 5.945 18.781 21.312 1 93.81 122 LEU B C 1
ATOM 2721 O O . LEU B 1 122 ? 4.895 18.141 21.234 1 93.81 122 LEU B O 1
ATOM 2725 N N . LYS B 1 123 ? 7.055 18.234 21.359 1 91.94 123 LYS B N 1
ATOM 2726 C CA . LYS B 1 123 ? 7.23 16.797 21.438 1 91.94 123 LYS B CA 1
ATOM 2727 C C . LYS B 1 123 ? 8.43 16.438 22.312 1 91.94 123 LYS B C 1
ATOM 2729 O O . LYS B 1 123 ? 9.297 17.281 22.578 1 91.94 123 LYS B O 1
ATOM 2734 N N . ARG B 1 124 ? 8.398 15.211 22.828 1 88.56 124 ARG B N 1
ATOM 2735 C CA . ARG B 1 124 ? 9.492 14.758 23.672 1 88.56 124 ARG B CA 1
ATOM 2736 C C . ARG B 1 124 ? 10.812 14.711 22.906 1 88.56 124 ARG B C 1
ATOM 2738 O O . ARG B 1 124 ? 10.836 14.289 21.75 1 88.56 124 ARG B O 1
ATOM 2745 N N . HIS B 1 125 ? 11.844 15.023 23.594 1 89.44 125 HIS B N 1
ATOM 2746 C CA . HIS B 1 125 ? 13.188 15.102 23.031 1 89.44 125 HIS B CA 1
ATOM 2747 C C . HIS B 1 125 ? 13.609 13.766 22.422 1 89.44 125 HIS B C 1
ATOM 2749 O O . HIS B 1 125 ? 14.359 13.734 21.438 1 89.44 125 HIS B O 1
ATOM 2755 N N . ALA B 1 126 ? 13.188 12.672 22.906 1 82.88 126 ALA B N 1
ATOM 2756 C CA . ALA B 1 126 ? 13.523 11.336 22.438 1 82.88 126 ALA B CA 1
ATOM 2757 C C . ALA B 1 126 ? 13.188 11.18 20.953 1 82.88 126 ALA B C 1
ATOM 2759 O O . ALA B 1 126 ? 13.727 10.305 20.266 1 82.88 126 ALA B O 1
ATOM 2760 N N . PHE B 1 127 ? 12.344 12.047 20.422 1 85 127 PHE B N 1
ATOM 2761 C CA . PHE B 1 127 ? 11.891 11.938 19.031 1 85 127 PHE B CA 1
ATOM 2762 C C . PHE B 1 127 ? 12.578 12.969 18.156 1 85 127 PHE B C 1
ATOM 2764 O O . PHE B 1 127 ? 12.148 13.211 17.016 1 85 127 PHE B O 1
ATOM 2771 N N . ARG B 1 128 ? 13.578 13.555 18.578 1 87.81 128 ARG B N 1
ATOM 2772 C CA . ARG B 1 128 ? 14.203 14.688 17.906 1 87.81 128 ARG B CA 1
ATOM 2773 C C . ARG B 1 128 ? 14.68 14.297 16.5 1 87.81 128 ARG B C 1
ATOM 2775 O O . ARG B 1 128 ? 14.703 15.133 15.594 1 87.81 128 ARG B O 1
ATOM 2782 N N . ASP B 1 129 ? 15.023 13.117 16.25 1 82.81 129 ASP B N 1
ATOM 2783 C CA . ASP B 1 129 ? 15.555 12.68 14.969 1 82.81 129 ASP B CA 1
ATOM 2784 C C . ASP B 1 129 ? 14.477 12.711 13.891 1 82.81 129 ASP B C 1
ATOM 2786 O O . ASP B 1 129 ? 14.781 12.68 12.695 1 82.81 129 ASP B O 1
ATOM 2790 N N . GLU B 1 130 ? 13.242 12.734 14.219 1 84.06 130 GLU B N 1
ATOM 2791 C CA . GLU B 1 130 ? 12.148 12.82 13.258 1 84.06 130 GLU B CA 1
ATOM 2792 C C . GLU B 1 130 ? 12.211 14.125 12.469 1 84.06 130 GLU B C 1
ATOM 2794 O O . GLU B 1 130 ? 11.859 14.164 11.281 1 84.06 130 GLU B O 1
ATOM 2799 N N . LYS B 1 131 ? 12.734 15.18 13.148 1 91.31 131 LYS B N 1
ATOM 2800 C CA . LYS B 1 131 ? 12.742 16.516 12.555 1 91.31 131 LYS B CA 1
ATOM 2801 C C . LYS B 1 131 ? 11.391 16.859 11.938 1 91.31 131 LYS B C 1
ATOM 2803 O O . LYS B 1 131 ? 11.312 17.219 10.766 1 91.31 131 LYS B O 1
ATOM 2808 N N . GLU B 1 132 ? 10.43 16.828 12.758 1 94.31 132 GLU B N 1
ATOM 2809 C CA . GLU B 1 132 ? 9.031 16.875 12.352 1 94.31 132 GLU B CA 1
ATOM 2810 C C . GLU B 1 132 ? 8.594 18.312 12.055 1 94.31 132 GLU B C 1
ATOM 2812 O O . GLU B 1 132 ? 8.969 19.25 12.773 1 94.31 132 GLU B O 1
ATOM 2817 N N . PHE B 1 133 ? 7.922 18.547 11.039 1 96.5 133 PHE B N 1
ATOM 2818 C CA . PHE B 1 133 ? 7.227 19.766 10.648 1 96.5 133 PHE B CA 1
ATOM 2819 C C . PHE B 1 133 ? 5.723 19.516 10.555 1 96.5 133 PHE B C 1
ATOM 2821 O O . PHE B 1 133 ? 5.285 18.578 9.891 1 96.5 133 PHE B O 1
ATOM 2828 N N . ARG B 1 134 ? 4.938 20.406 11.211 1 97.19 134 ARG B N 1
ATOM 2829 C CA . ARG B 1 134 ? 3.516 20.109 11.352 1 97.19 134 ARG B CA 1
ATOM 2830 C C . ARG B 1 134 ? 2.66 21.188 10.703 1 97.19 134 ARG B C 1
ATOM 2832 O O . ARG B 1 134 ? 2.951 22.375 10.836 1 97.19 134 ARG B O 1
ATOM 2839 N N . LEU B 1 135 ? 1.741 20.75 9.852 1 97.88 135 LEU B N 1
ATOM 2840 C CA . LEU B 1 135 ? 0.577 21.562 9.516 1 97.88 135 LEU B CA 1
ATOM 2841 C C . LEU B 1 135 ? -0.557 21.328 10.508 1 97.88 135 LEU B C 1
ATOM 2843 O O . LEU B 1 135 ? -0.969 20.188 10.727 1 97.88 135 LEU B O 1
ATOM 2847 N N . PHE B 1 136 ? -1.062 22.422 11.094 1 97 136 PHE B N 1
ATOM 2848 C CA . PHE B 1 136 ? -1.994 22.281 12.211 1 97 136 PHE B CA 1
ATOM 2849 C C . PHE B 1 136 ? -3.145 23.281 12.07 1 97 136 PHE B C 1
ATOM 2851 O O . PHE B 1 136 ? -2.922 24.453 11.797 1 97 136 PHE B O 1
ATOM 2858 N N . VAL B 1 137 ? -4.348 22.75 12.195 1 95.31 137 VAL B N 1
ATOM 2859 C CA . VAL B 1 137 ? -5.547 23.578 12.141 1 95.31 137 VAL B CA 1
ATOM 2860 C C . VAL B 1 137 ? -6.48 23.219 13.289 1 95.31 137 VAL B C 1
ATOM 2862 O O . VAL B 1 137 ? -6.73 22.047 13.555 1 95.31 137 VAL B O 1
ATOM 2865 N N . CYS B 1 138 ? -6.922 24.172 13.984 1 92.19 138 CYS B N 1
ATOM 2866 C CA . CYS B 1 138 ? -7.961 24 14.992 1 92.19 138 CYS B CA 1
ATOM 2867 C C . CYS B 1 138 ? -9.148 24.922 14.719 1 92.19 138 CYS B C 1
ATOM 2869 O O . CYS B 1 138 ? -8.961 26.078 14.328 1 92.19 138 CYS B O 1
ATOM 2871 N N . ARG B 1 139 ? -10.289 24.328 14.859 1 91.62 139 ARG B N 1
ATOM 2872 C CA . ARG B 1 139 ? -11.516 25.062 14.578 1 91.62 139 ARG B CA 1
ATOM 2873 C C . ARG B 1 139 ? -12.508 24.938 15.727 1 91.62 139 ARG B C 1
ATOM 2875 O O . ARG B 1 139 ? -12.398 24.031 16.562 1 91.62 139 ARG B O 1
ATOM 2882 N N . ARG B 1 140 ? -13.445 25.906 15.766 1 89.31 140 ARG B N 1
ATOM 2883 C CA . ARG B 1 140 ? -14.469 25.906 16.812 1 89.31 140 ARG B CA 1
ATOM 2884 C C . ARG B 1 140 ? -15.445 24.75 16.609 1 89.31 140 ARG B C 1
ATOM 2886 O O . ARG B 1 140 ? -15.977 24.219 17.594 1 89.31 140 ARG B O 1
ATOM 2893 N N . THR B 1 141 ? -15.586 24.359 15.375 1 85.5 141 THR B N 1
ATOM 2894 C CA . THR B 1 141 ? -16.516 23.281 15.078 1 85.5 141 THR B CA 1
ATOM 2895 C C . THR B 1 141 ? -15.789 22.109 14.438 1 85.5 141 THR B C 1
ATOM 2897 O O . THR B 1 141 ? -14.711 22.266 13.859 1 85.5 141 THR B O 1
ATOM 2900 N N . ARG B 1 142 ? -16.328 20.969 14.828 1 81.94 142 ARG B N 1
ATOM 2901 C CA . ARG B 1 142 ? -15.844 19.734 14.195 1 81.94 142 ARG B CA 1
ATOM 2902 C C . ARG B 1 142 ? -16.797 19.281 13.094 1 81.94 142 ARG B C 1
ATOM 2904 O O . ARG B 1 142 ? -17.438 18.234 13.219 1 81.94 142 ARG B O 1
ATOM 2911 N N . ASP B 1 143 ? -16.734 19.906 12.062 1 78.06 143 ASP B N 1
ATOM 2912 C CA . ASP B 1 143 ? -17.734 19.688 11.016 1 78.06 143 ASP B CA 1
ATOM 2913 C C . ASP B 1 143 ? -17.328 18.547 10.094 1 78.06 143 ASP B C 1
ATOM 2915 O O . ASP B 1 143 ? -18.172 17.953 9.414 1 78.06 143 ASP B O 1
ATOM 2919 N N . THR B 1 144 ? -16.109 18.219 10.094 1 86.19 144 THR B N 1
ATOM 2920 C CA . THR B 1 144 ? -15.641 17.156 9.211 1 86.19 144 THR B CA 1
ATOM 2921 C C . THR B 1 144 ? -14.641 16.25 9.922 1 86.19 144 THR B C 1
ATOM 2923 O O . THR B 1 144 ? -13.859 16.719 10.75 1 86.19 144 THR B O 1
ATOM 2926 N N . PRO B 1 145 ? -14.727 15.039 9.609 1 88.44 145 PRO B N 1
ATOM 2927 C CA . PRO B 1 145 ? -13.727 14.141 10.188 1 88.44 145 PRO B CA 1
ATOM 2928 C C . PRO B 1 145 ? -12.328 14.359 9.609 1 88.44 145 PRO B C 1
ATOM 2930 O O . PRO B 1 145 ? -11.328 14.117 10.297 1 88.44 145 PRO B O 1
ATOM 2933 N N . VAL B 1 146 ? -12.328 14.766 8.383 1 93.94 146 VAL B N 1
ATOM 2934 C CA . VAL B 1 146 ? -11.086 15.031 7.664 1 93.94 146 VAL B CA 1
ATOM 2935 C C . VAL B 1 146 ? -11.109 16.438 7.082 1 93.94 146 VAL B C 1
ATOM 2937 O O . VAL B 1 146 ? -12.102 16.859 6.48 1 93.94 146 VAL B O 1
ATOM 2940 N N . LEU B 1 147 ? -10.07 17.172 7.379 1 94.94 147 LEU B N 1
ATOM 2941 C CA . LEU B 1 147 ? -9.953 18.5 6.762 1 94.94 147 LEU B CA 1
ATOM 2942 C C . LEU B 1 147 ? -9.086 18.438 5.508 1 94.94 147 LEU B C 1
ATOM 2944 O O . LEU B 1 147 ? -7.922 18.047 5.574 1 94.94 147 LEU B O 1
ATOM 2948 N N . ARG B 1 148 ? -9.656 18.781 4.402 1 96.56 148 ARG B N 1
ATOM 2949 C CA . ARG B 1 148 ? -8.922 18.812 3.141 1 96.56 148 ARG B CA 1
ATOM 2950 C C . ARG B 1 148 ? -8.523 20.25 2.783 1 96.56 148 ARG B C 1
ATOM 2952 O O . ARG B 1 148 ? -9.367 21.141 2.74 1 96.56 148 ARG B O 1
ATOM 2959 N N . ILE B 1 149 ? -7.281 20.484 2.514 1 97.06 149 ILE B N 1
ATOM 2960 C CA . ILE B 1 149 ? -6.805 21.828 2.172 1 97.06 149 ILE B CA 1
ATOM 2961 C C . ILE B 1 149 ? -6.203 21.812 0.768 1 97.06 149 ILE B C 1
ATOM 2963 O O . ILE B 1 149 ? -5.562 20.828 0.368 1 97.06 149 ILE B O 1
ATOM 2967 N N . PRO B 1 150 ? -6.383 22.844 0.064 1 97.25 150 PRO B N 1
ATOM 2968 C CA . PRO B 1 150 ? -5.844 22.906 -1.297 1 97.25 150 PRO B CA 1
ATOM 2969 C C . PRO B 1 150 ? -4.332 23.125 -1.324 1 97.25 150 PRO B C 1
ATOM 2971 O O . PRO B 1 150 ? -3.838 24.094 -0.747 1 97.25 150 PRO B O 1
ATOM 2974 N N . VAL B 1 151 ? -3.609 22.312 -1.911 1 97.69 151 VAL B N 1
ATOM 2975 C CA . VAL B 1 151 ? -2.182 22.438 -2.186 1 97.69 151 VAL B CA 1
ATOM 2976 C C . VAL B 1 151 ? -1.886 21.938 -3.598 1 97.69 151 VAL B C 1
ATOM 2978 O O . VAL B 1 151 ? -2.078 20.75 -3.898 1 97.69 151 VAL B O 1
ATOM 2981 N N . ALA B 1 152 ? -1.375 22.781 -4.414 1 96.19 152 ALA B N 1
ATOM 2982 C CA . ALA B 1 152 ? -1.125 22.422 -5.805 1 96.19 152 ALA B CA 1
ATOM 2983 C C . ALA B 1 152 ? 0.009 21.406 -5.91 1 96.19 152 ALA B C 1
ATOM 2985 O O . ALA B 1 152 ? 1.046 21.547 -5.258 1 96.19 152 ALA B O 1
ATOM 2986 N N . PRO B 1 153 ? -0.188 20.438 -6.805 1 95.75 153 PRO B N 1
ATOM 2987 C CA . PRO B 1 153 ? 0.877 19.453 -7.008 1 95.75 153 PRO B CA 1
ATOM 2988 C C . PRO B 1 153 ? 2.184 20.078 -7.477 1 95.75 153 PRO B C 1
ATOM 2990 O O . PRO B 1 153 ? 3.25 19.469 -7.348 1 95.75 153 PRO B O 1
ATOM 2993 N N . ALA B 1 154 ? 2.135 21.266 -7.961 1 94.44 154 ALA B N 1
ATOM 2994 C CA . ALA B 1 154 ? 3.326 21.984 -8.414 1 94.44 154 ALA B CA 1
ATOM 2995 C C . ALA B 1 154 ? 4.285 22.25 -7.258 1 94.44 154 ALA B C 1
ATOM 2997 O O . ALA B 1 154 ? 5.457 22.562 -7.473 1 94.44 154 ALA B O 1
ATOM 2998 N N . THR B 1 155 ? 3.791 22.125 -6.008 1 96.5 155 THR B N 1
ATOM 2999 C CA . THR B 1 155 ? 4.625 22.297 -4.82 1 96.5 155 THR B CA 1
ATOM 3000 C C . THR B 1 155 ? 5.543 21.094 -4.621 1 96.5 155 THR B C 1
ATOM 3002 O O . THR B 1 155 ? 6.496 21.156 -3.84 1 96.5 155 THR B O 1
ATOM 3005 N N . ILE B 1 156 ? 5.254 20.016 -5.363 1 98.06 156 ILE B N 1
ATOM 3006 C CA . ILE B 1 156 ? 6.027 18.797 -5.219 1 98.06 156 ILE B CA 1
ATOM 3007 C C . ILE B 1 156 ? 7.367 18.938 -5.941 1 98.06 156 ILE B C 1
ATOM 3009 O O . ILE B 1 156 ? 7.406 19.297 -7.117 1 98.06 156 ILE B O 1
ATOM 3013 N N . LYS B 1 157 ? 8.391 18.641 -5.203 1 97.25 157 LYS B N 1
ATOM 3014 C CA . LYS B 1 157 ? 9.711 18.562 -5.828 1 97.25 157 LYS B CA 1
ATOM 3015 C C . LYS B 1 157 ? 9.914 17.203 -6.5 1 97.25 157 LYS B C 1
ATOM 3017 O O . LYS B 1 157 ? 10.391 17.125 -7.633 1 97.25 157 LYS B O 1
ATOM 3022 N N . ARG B 1 158 ? 9.578 16.188 -5.801 1 97.25 158 ARG B N 1
ATOM 3023 C CA . ARG B 1 158 ? 9.672 14.836 -6.344 1 97.25 158 ARG B CA 1
ATOM 3024 C C . ARG B 1 158 ? 8.875 13.844 -5.5 1 97.25 158 ARG B C 1
ATOM 3026 O O . ARG B 1 158 ? 8.547 14.133 -4.348 1 97.25 158 ARG B O 1
ATOM 3033 N N . VAL B 1 159 ? 8.547 12.797 -6.145 1 98.19 159 VAL B N 1
ATOM 3034 C CA . VAL B 1 159 ? 7.941 11.633 -5.5 1 98.19 159 VAL B CA 1
ATOM 3035 C C . VAL B 1 159 ? 8.914 10.453 -5.535 1 98.19 159 VAL B C 1
ATOM 3037 O O . VAL B 1 159 ? 9.508 10.164 -6.578 1 98.19 159 VAL B O 1
ATOM 3040 N N . THR B 1 160 ? 9.125 9.852 -4.398 1 96.81 160 THR B N 1
ATOM 3041 C CA . THR B 1 160 ? 9.961 8.656 -4.316 1 96.81 160 THR B CA 1
ATOM 3042 C C . THR B 1 160 ? 9.133 7.445 -3.895 1 96.81 160 THR B C 1
ATOM 3044 O O . THR B 1 160 ? 8.438 7.488 -2.879 1 96.81 160 THR B O 1
ATOM 3047 N N . LEU B 1 161 ? 9.211 6.434 -4.727 1 96.81 161 LEU B N 1
ATOM 3048 C CA . LEU B 1 161 ? 8.508 5.195 -4.418 1 96.81 161 LEU B CA 1
ATOM 3049 C C . LEU B 1 161 ? 9.359 4.293 -3.531 1 96.81 161 LEU B C 1
ATOM 3051 O O . LEU B 1 161 ? 10.578 4.453 -3.465 1 96.81 161 LEU B O 1
ATOM 3055 N N . SER B 1 162 ? 8.766 3.344 -2.9 1 93.75 162 SER B N 1
ATOM 3056 C CA . SER B 1 162 ? 9.336 2.465 -1.885 1 93.75 162 SER B CA 1
ATOM 3057 C C . SER B 1 162 ? 10.602 1.781 -2.391 1 93.75 162 SER B C 1
ATOM 3059 O O . SER B 1 162 ? 10.656 1.341 -3.541 1 93.75 162 SER B O 1
ATOM 3061 N N . PRO B 1 163 ? 11.609 1.656 -1.521 1 90.38 163 PRO B N 1
ATOM 3062 C CA . PRO B 1 163 ? 12.812 0.905 -1.902 1 90.38 163 PRO B CA 1
ATOM 3063 C C . PRO B 1 163 ? 12.547 -0.591 -2.051 1 90.38 163 PRO B C 1
ATOM 3065 O O . PRO B 1 163 ? 13.375 -1.316 -2.605 1 90.38 163 PRO B O 1
ATOM 3068 N N . TRP B 1 164 ? 11.461 -1.077 -1.595 1 89.25 164 TRP B N 1
ATOM 3069 C CA . TRP B 1 164 ? 11.148 -2.5 -1.646 1 89.25 164 TRP B CA 1
ATOM 3070 C C . TRP B 1 164 ? 10.328 -2.832 -2.887 1 89.25 164 TRP B C 1
ATOM 3072 O O . TRP B 1 164 ? 9.992 -3.996 -3.127 1 89.25 164 TRP B O 1
ATOM 3082 N N . LEU B 1 165 ? 9.977 -1.862 -3.588 1 91.94 165 LEU B N 1
ATOM 3083 C CA . LEU B 1 165 ? 9.25 -2.049 -4.84 1 91.94 165 LEU B CA 1
ATOM 3084 C C . LEU B 1 165 ? 10.203 -2.43 -5.969 1 91.94 165 LEU B C 1
ATOM 3086 O O . LEU B 1 165 ? 11.203 -1.753 -6.195 1 91.94 165 LEU B O 1
ATOM 3090 N N . PRO B 1 166 ? 9.953 -3.57 -6.633 1 92 166 PRO B N 1
ATOM 3091 C CA . PRO B 1 166 ? 10.789 -3.908 -7.785 1 92 166 PRO B CA 1
ATOM 3092 C C . PRO B 1 166 ? 10.836 -2.795 -8.828 1 92 166 PRO B C 1
ATOM 3094 O O . PRO B 1 166 ? 9.82 -2.133 -9.078 1 92 166 PRO B O 1
ATOM 3097 N N . ALA B 1 167 ? 11.953 -2.701 -9.492 1 92.25 167 ALA B N 1
ATOM 3098 C CA . ALA B 1 167 ? 12.188 -1.61 -10.43 1 92.25 167 ALA B CA 1
ATOM 3099 C C . ALA B 1 167 ? 11.156 -1.622 -11.555 1 92.25 167 ALA B C 1
ATOM 3101 O O . ALA B 1 167 ? 10.656 -0.569 -11.961 1 92.25 167 ALA B O 1
ATOM 3102 N N . THR B 1 168 ? 10.891 -2.775 -12.016 1 93.25 168 THR B N 1
ATOM 3103 C CA . THR B 1 168 ? 9.961 -2.879 -13.133 1 93.25 168 THR B CA 1
ATOM 3104 C C . THR B 1 168 ? 8.562 -2.426 -12.727 1 93.25 168 THR B C 1
ATOM 3106 O O . THR B 1 168 ? 7.852 -1.802 -13.516 1 93.25 168 THR B O 1
ATOM 3109 N N . VAL B 1 169 ? 8.188 -2.764 -11.586 1 95.69 169 VAL B N 1
ATOM 3110 C CA . VAL B 1 169 ? 6.891 -2.334 -11.07 1 95.69 169 VAL B CA 1
ATOM 3111 C C . VAL B 1 169 ? 6.887 -0.818 -10.883 1 95.69 169 VAL B C 1
ATOM 3113 O O . VAL B 1 169 ? 5.902 -0.148 -11.211 1 95.69 169 VAL B O 1
ATOM 3116 N N . CYS B 1 170 ? 7.957 -0.344 -10.383 1 95.5 170 CYS B N 1
ATOM 3117 C CA . CYS B 1 170 ? 8.102 1.097 -10.203 1 95.5 170 CYS B CA 1
ATOM 3118 C C . CYS B 1 170 ? 7.875 1.832 -11.523 1 95.5 170 CYS B C 1
ATOM 3120 O O . CYS B 1 170 ? 7.215 2.871 -11.547 1 95.5 170 CYS B O 1
ATOM 3122 N N . ASP B 1 171 ? 8.438 1.305 -12.539 1 96.31 171 ASP B N 1
ATOM 3123 C CA . ASP B 1 171 ? 8.297 1.928 -13.852 1 96.31 171 ASP B CA 1
ATOM 3124 C C . ASP B 1 171 ? 6.832 2.014 -14.266 1 96.31 171 ASP B C 1
ATOM 3126 O O . ASP B 1 171 ? 6.398 3.02 -14.836 1 96.31 171 ASP B O 1
ATOM 3130 N N . GLN B 1 172 ? 6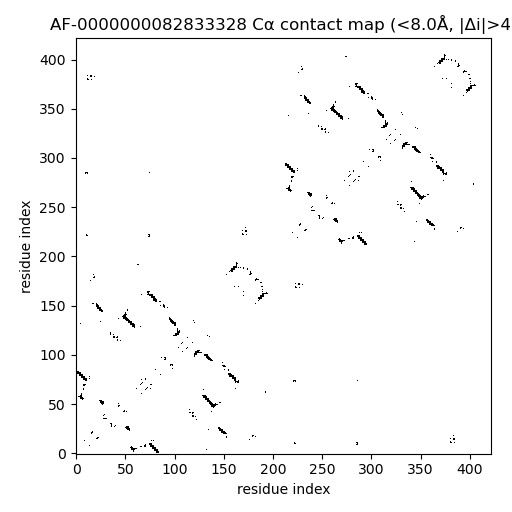.141 1.021 -14.008 1 96.25 172 GLN B N 1
ATOM 3131 C CA . GLN B 1 172 ? 4.727 1.005 -14.367 1 96.25 172 GLN B CA 1
ATOM 3132 C C . GLN B 1 172 ? 3.93 1.983 -13.516 1 96.25 172 GLN B C 1
ATOM 3134 O O . GLN B 1 172 ? 3.033 2.668 -14.016 1 96.25 172 GLN B O 1
ATOM 3139 N N . VAL B 1 173 ? 4.195 2.047 -12.258 1 97.19 173 VAL B N 1
ATOM 3140 C CA . VAL B 1 173 ? 3.531 2.988 -11.359 1 97.19 173 VAL B CA 1
ATOM 3141 C C . VAL B 1 173 ? 3.828 4.418 -11.805 1 97.19 173 VAL B C 1
ATOM 3143 O O . VAL B 1 173 ? 2.926 5.258 -11.859 1 97.19 173 VAL B O 1
ATOM 3146 N N . LYS B 1 174 ? 5.094 4.629 -12.094 1 97.25 174 LYS B N 1
ATOM 3147 C CA . LYS B 1 174 ? 5.504 5.938 -12.586 1 97.25 174 LYS B CA 1
ATOM 3148 C C . LYS B 1 174 ? 4.676 6.355 -13.797 1 97.25 174 LYS B C 1
ATOM 3150 O O . LYS B 1 174 ? 4.191 7.488 -13.867 1 97.25 174 LYS B O 1
ATOM 3155 N N . LYS B 1 175 ? 4.52 5.473 -14.711 1 96.81 175 LYS B N 1
ATOM 3156 C CA . LYS B 1 175 ? 3.752 5.746 -15.922 1 96.81 175 LYS B CA 1
ATOM 3157 C C . LYS B 1 175 ? 2.318 6.145 -15.578 1 96.81 175 LYS B C 1
ATOM 3159 O O . LYS B 1 175 ? 1.787 7.109 -16.141 1 96.81 175 LYS B O 1
ATOM 3164 N N . VAL B 1 176 ? 1.735 5.477 -14.703 1 96.38 176 VAL B N 1
ATOM 3165 C CA . VAL B 1 176 ? 0.347 5.734 -14.336 1 96.38 176 VAL B CA 1
ATOM 3166 C C . VAL B 1 176 ? 0.239 7.082 -13.633 1 96.38 176 VAL B C 1
ATOM 3168 O O . VAL B 1 176 ? -0.672 7.867 -13.914 1 96.38 176 VAL B O 1
ATOM 3171 N N . LEU B 1 177 ? 1.134 7.32 -12.711 1 97.25 177 LEU B N 1
ATOM 3172 C CA . LEU B 1 177 ? 1.107 8.586 -11.992 1 97.25 177 LEU B CA 1
ATOM 3173 C C . LEU B 1 177 ? 1.256 9.766 -12.945 1 97.25 177 LEU B C 1
ATOM 3175 O O . LEU B 1 177 ? 0.562 10.773 -12.812 1 97.25 177 LEU B O 1
ATOM 3179 N N . LYS B 1 178 ? 2.072 9.609 -13.922 1 96.56 178 LYS B N 1
ATOM 3180 C CA . LYS B 1 178 ? 2.33 10.68 -14.875 1 96.56 178 LYS B CA 1
ATOM 3181 C C . LYS B 1 178 ? 1.167 10.844 -15.852 1 96.56 178 LYS B C 1
ATOM 3183 O O . LYS B 1 178 ? 1.069 11.859 -16.547 1 96.56 178 LYS B O 1
ATOM 3188 N N . SER B 1 179 ? 0.356 9.852 -15.922 1 95.06 179 SER B N 1
ATOM 3189 C CA . SER B 1 179 ? -0.801 9.938 -16.812 1 95.06 179 SER B CA 1
ATOM 3190 C C . SER B 1 179 ? -1.935 10.727 -16.156 1 95.06 179 SER B C 1
ATOM 3192 O O . SER B 1 179 ? -2.9 11.094 -16.828 1 95.06 179 SER B O 1
ATOM 3194 N N . ILE B 1 180 ? -1.899 10.93 -14.891 1 95.19 180 ILE B N 1
ATOM 3195 C CA . ILE B 1 180 ? -2.887 11.773 -14.219 1 95.19 180 ILE B CA 1
ATOM 3196 C C . ILE B 1 180 ? -2.814 13.195 -14.773 1 95.19 180 ILE B C 1
ATOM 3198 O O . ILE B 1 180 ? -1.724 13.734 -14.977 1 95.19 180 ILE B O 1
ATOM 3202 N N . LYS B 1 181 ? -3.943 13.773 -15.008 1 93.56 181 LYS B N 1
ATOM 3203 C CA . LYS B 1 181 ? -3.996 15.102 -15.609 1 93.56 181 LYS B CA 1
ATOM 3204 C C . LYS B 1 181 ? -3.156 16.094 -14.812 1 93.56 181 LYS B C 1
ATOM 3206 O O . LYS B 1 181 ? -3.336 16.234 -13.594 1 93.56 181 LYS B O 1
ATOM 3211 N N . GLY B 1 182 ? -2.199 16.766 -15.461 1 93.94 182 GLY B N 1
ATOM 3212 C CA . GLY B 1 182 ? -1.387 17.797 -14.828 1 93.94 182 GLY B CA 1
ATOM 3213 C C . GLY B 1 182 ? -0.127 17.234 -14.188 1 93.94 182 GLY B C 1
ATOM 3214 O O . GLY B 1 182 ? 0.668 17.984 -13.617 1 93.94 182 GLY B O 1
ATOM 3215 N N . CYS B 1 183 ? 0.085 15.891 -14.281 1 96.12 183 CYS B N 1
ATOM 3216 C CA . CYS B 1 183 ? 1.21 15.273 -13.594 1 96.12 183 CYS B CA 1
ATOM 3217 C C . CYS B 1 183 ? 2.227 14.727 -14.586 1 96.12 183 CYS B C 1
ATOM 3219 O O . CYS B 1 183 ? 3.051 13.875 -14.234 1 96.12 183 CYS B O 1
ATOM 3221 N N . GLU B 1 184 ? 2.207 15.172 -15.75 1 95.31 184 GLU B N 1
ATOM 3222 C CA . GLU B 1 184 ? 3.074 14.68 -16.828 1 95.31 184 GLU B CA 1
ATOM 3223 C C . GLU B 1 184 ? 4.543 14.945 -16.5 1 95.31 184 GLU B C 1
ATOM 3225 O O . GLU B 1 184 ? 5.414 14.148 -16.859 1 95.31 184 GLU B O 1
ATOM 3230 N N . LYS B 1 185 ? 4.812 16.016 -15.805 1 94.88 185 LYS B N 1
ATOM 3231 C CA . LYS B 1 185 ? 6.191 16.422 -15.539 1 94.88 185 LYS B CA 1
ATOM 3232 C C . LYS B 1 185 ? 6.609 16.031 -14.117 1 94.88 185 LYS B C 1
ATOM 3234 O O . LYS B 1 185 ? 7.66 16.469 -13.641 1 94.88 185 LYS B O 1
ATOM 3239 N N . LEU B 1 186 ? 5.746 15.32 -13.453 1 96.31 186 LEU B N 1
ATOM 3240 C CA . LEU B 1 186 ? 6.043 14.898 -12.094 1 96.31 186 LEU B CA 1
ATOM 3241 C C . LEU B 1 186 ? 7.324 14.07 -12.047 1 96.31 186 LEU B C 1
ATOM 3243 O O . LEU B 1 186 ? 7.5 13.148 -12.844 1 96.31 186 LEU B O 1
ATOM 3247 N N . ARG B 1 187 ? 8.273 14.43 -11.211 1 96.88 187 ARG B N 1
ATOM 3248 C CA . ARG B 1 187 ? 9.492 13.656 -11.008 1 96.88 187 ARG B CA 1
ATOM 3249 C C . ARG B 1 187 ? 9.242 12.484 -10.062 1 96.88 187 ARG B C 1
ATOM 3251 O O . ARG B 1 187 ? 8.984 12.68 -8.875 1 96.88 187 ARG B O 1
ATOM 3258 N N . VAL B 1 188 ? 9.32 11.336 -10.609 1 97.56 188 VAL B N 1
ATOM 3259 C CA . VAL B 1 188 ? 9.039 10.125 -9.836 1 97.56 188 VAL B CA 1
ATOM 3260 C C . VAL B 1 188 ? 10.258 9.203 -9.859 1 97.56 188 VAL B C 1
ATOM 3262 O O . VAL B 1 188 ? 10.781 8.883 -10.93 1 97.56 188 VAL B O 1
ATOM 3265 N N . PHE B 1 189 ? 10.68 8.766 -8.641 1 95 189 PHE B N 1
ATOM 3266 C CA . PHE B 1 189 ? 11.859 7.914 -8.523 1 95 189 PHE B CA 1
ATOM 3267 C C . PHE B 1 189 ? 11.586 6.727 -7.609 1 95 189 PHE B C 1
ATOM 3269 O O . PHE B 1 189 ? 10.602 6.727 -6.863 1 95 189 PHE B O 1
ATOM 3276 N N . ARG B 1 190 ? 12.398 5.758 -7.793 1 93.31 190 ARG B N 1
ATOM 3277 C CA . ARG B 1 190 ? 12.445 4.668 -6.824 1 93.31 190 ARG B CA 1
ATOM 3278 C C . ARG B 1 190 ? 13.555 4.887 -5.805 1 93.31 190 ARG B C 1
ATOM 3280 O O . ARG B 1 190 ? 14.672 5.262 -6.168 1 93.31 190 ARG B O 1
ATOM 3287 N N . SER B 1 191 ? 13.25 4.684 -4.59 1 90.19 191 SER B N 1
ATOM 3288 C CA . SER B 1 191 ? 14.281 4.828 -3.566 1 90.19 191 SER B CA 1
ATOM 3289 C C . SER B 1 191 ? 15.391 3.803 -3.75 1 90.19 191 SER B C 1
ATOM 3291 O O . SER B 1 191 ? 15.125 2.635 -4.039 1 90.19 191 SER B O 1
ATOM 3293 N N . THR B 1 192 ? 16.547 4.141 -3.645 1 81.69 192 THR B N 1
ATOM 3294 C CA . THR B 1 192 ? 17.688 3.24 -3.785 1 81.69 192 THR B CA 1
ATOM 3295 C C . THR B 1 192 ? 18.328 2.969 -2.432 1 81.69 192 THR B C 1
ATOM 3297 O O . THR B 1 192 ? 19.484 2.531 -2.361 1 81.69 192 THR B O 1
ATOM 3300 N N . LEU B 1 193 ? 17.672 3.287 -1.459 1 78.62 193 LEU B N 1
ATOM 3301 C CA . LEU B 1 193 ? 18.203 3.213 -0.101 1 78.62 193 LEU B CA 1
ATOM 3302 C C . LEU B 1 193 ? 18.672 1.799 0.228 1 78.62 193 LEU B C 1
ATOM 3304 O O . LEU B 1 193 ? 19.641 1.614 0.961 1 78.62 193 LEU B O 1
ATOM 3308 N N . VAL B 1 194 ? 17.984 0.754 -0.363 1 71.62 194 VAL B N 1
ATOM 3309 C CA . VAL B 1 194 ? 18.312 -0.613 0.025 1 71.62 194 VAL B CA 1
ATOM 3310 C C . VAL B 1 194 ? 19.141 -1.28 -1.077 1 71.62 194 VAL B C 1
ATOM 3312 O O . VAL B 1 194 ? 19.609 -2.408 -0.911 1 71.62 194 VAL B O 1
ATOM 3315 N N . GLU B 1 195 ? 19.188 -0.725 -2.119 1 69.69 195 GLU B N 1
ATOM 3316 C CA . GLU B 1 195 ? 19.984 -1.236 -3.234 1 69.69 195 GLU B CA 1
ATOM 3317 C C . GLU B 1 195 ? 20.609 -0.098 -4.031 1 69.69 195 GLU B C 1
ATOM 3319 O O . GLU B 1 195 ? 19.922 0.64 -4.73 1 69.69 195 GLU B O 1
ATOM 3324 N N . ASN B 1 196 ? 21.812 0.191 -3.617 1 61.41 196 ASN B N 1
ATOM 3325 C CA . ASN B 1 196 ? 22.5 1.262 -4.324 1 61.41 196 ASN B CA 1
ATOM 3326 C C . ASN B 1 196 ? 23.703 0.732 -5.109 1 61.41 196 ASN B C 1
ATOM 3328 O O . ASN B 1 196 ? 24.688 0.281 -4.523 1 61.41 196 ASN B O 1
ATOM 3332 N N . GLU B 1 197 ? 23.375 0.737 -6.383 1 60.62 197 GLU B N 1
ATOM 3333 C CA . GLU B 1 197 ? 24.422 0.179 -7.238 1 60.62 197 GLU B CA 1
ATOM 3334 C C . GLU B 1 197 ? 25.734 0.94 -7.074 1 60.62 197 GLU B C 1
ATOM 3336 O O . GLU B 1 197 ? 26.812 0.344 -7.105 1 60.62 197 GLU B O 1
ATOM 3341 N N . ASP B 1 198 ? 25.641 2.266 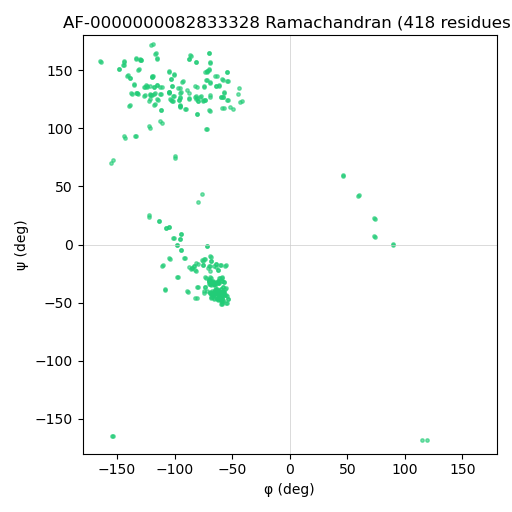-6.988 1 55.59 198 ASP B N 1
ATOM 3342 C CA . ASP B 1 198 ? 26.844 3.059 -6.793 1 55.59 198 ASP B CA 1
ATOM 3343 C C . ASP B 1 198 ? 27.578 2.65 -5.516 1 55.59 198 ASP B C 1
ATOM 3345 O O . ASP B 1 198 ? 28.797 2.537 -5.5 1 55.59 198 ASP B O 1
ATOM 3349 N N . TRP B 1 199 ? 26.875 2.432 -4.516 1 59.5 199 TRP B N 1
ATOM 3350 C CA . TRP B 1 199 ? 27.438 2.004 -3.238 1 59.5 199 TRP B CA 1
ATOM 3351 C C . TRP B 1 199 ? 28.141 0.659 -3.377 1 59.5 199 TRP B C 1
ATOM 3353 O O . TRP B 1 199 ? 29.234 0.473 -2.861 1 59.5 199 TRP B O 1
ATOM 3363 N N . LYS B 1 200 ? 27.5 -0.192 -4.125 1 61.12 200 LYS B N 1
ATOM 3364 C CA . LYS B 1 200 ? 28.062 -1.527 -4.32 1 61.12 200 LYS B CA 1
ATOM 3365 C C . LYS B 1 200 ? 29.344 -1.474 -5.152 1 61.12 200 LYS B C 1
ATOM 3367 O O . LYS B 1 200 ? 30.281 -2.219 -4.895 1 61.12 200 LYS B O 1
ATOM 3372 N N . LYS B 1 201 ? 29.328 -0.569 -6.047 1 61.75 201 LYS B N 1
ATOM 3373 C CA . LYS B 1 201 ? 30.469 -0.438 -6.949 1 61.75 201 LYS B CA 1
ATOM 3374 C C . LYS B 1 201 ? 31.719 -0.012 -6.191 1 61.75 201 LYS B C 1
ATOM 3376 O O . LYS B 1 201 ? 32.844 -0.411 -6.543 1 61.75 201 LYS B O 1
ATOM 3381 N N . PHE B 1 202 ? 31.594 0.789 -5.18 1 64.06 202 PHE B N 1
ATOM 3382 C CA . PHE B 1 202 ? 32.75 1.272 -4.422 1 64.06 202 PHE B CA 1
ATOM 3383 C C . PHE B 1 202 ? 33.406 0.13 -3.676 1 64.06 202 PHE B C 1
ATOM 3385 O O . PHE B 1 202 ? 34.625 0.182 -3.406 1 64.06 202 PHE B O 1
ATOM 3392 N N . ALA B 1 203 ? 32.625 -0.834 -3.285 1 57.81 203 ALA B N 1
ATOM 3393 C CA . ALA B 1 203 ? 33.219 -2.006 -2.635 1 57.81 203 ALA B CA 1
ATOM 3394 C C . ALA B 1 203 ? 34.062 -2.812 -3.617 1 57.81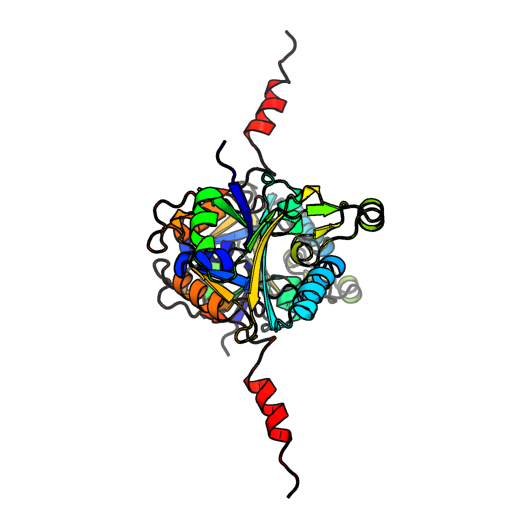 203 ALA B C 1
ATOM 3396 O O . ALA B 1 203 ? 35.125 -3.336 -3.252 1 57.81 203 ALA B O 1
ATOM 3397 N N . SER B 1 204 ? 33.531 -3.018 -4.766 1 57.47 204 SER B N 1
ATOM 3398 C CA . SER B 1 204 ? 34.25 -3.785 -5.773 1 57.47 204 SER B CA 1
ATOM 3399 C C . SER B 1 204 ? 35.469 -3.021 -6.281 1 57.47 204 SER B C 1
ATOM 3401 O O . SER B 1 204 ? 36.438 -3.625 -6.754 1 57.47 204 SER B O 1
ATOM 3403 N N . ALA B 1 205 ? 35.406 -1.788 -6.316 1 55.38 205 ALA B N 1
ATOM 3404 C CA . ALA B 1 205 ? 36.531 -0.979 -6.773 1 55.38 205 ALA B CA 1
ATOM 3405 C C . ALA B 1 205 ? 37.719 -1.074 -5.801 1 55.38 205 ALA B C 1
ATOM 3407 O O . ALA B 1 205 ? 38.875 -0.93 -6.195 1 55.38 205 ALA B O 1
ATOM 3408 N N . GLY B 1 206 ? 37.375 -1.204 -4.625 1 46.44 206 GLY B N 1
ATOM 3409 C CA . GLY B 1 206 ? 38.469 -1.339 -3.674 1 46.44 206 GLY B CA 1
ATOM 3410 C C . GLY B 1 206 ? 39.219 -2.656 -3.799 1 46.44 206 GLY B C 1
ATOM 3411 O O . GLY B 1 206 ? 40.188 -2.891 -3.092 1 46.44 206 GLY B O 1
ATOM 3412 N N . ARG B 1 207 ? 38.656 -3.764 -4.352 1 40.56 207 ARG B N 1
ATOM 3413 C CA . ARG B 1 207 ? 39.438 -4.992 -4.473 1 40.56 207 ARG B CA 1
ATOM 3414 C C . ARG B 1 207 ? 40.438 -4.898 -5.621 1 40.56 207 ARG B C 1
ATOM 3416 O O . ARG B 1 207 ? 40.125 -5.242 -6.762 1 40.56 207 ARG B O 1
ATOM 3423 N N . LYS B 1 208 ? 41.125 -3.785 -5.773 1 44.53 208 LYS B N 1
ATOM 3424 C CA . LYS B 1 208 ? 42.281 -3.711 -6.664 1 44.53 208 LYS B CA 1
ATOM 3425 C C . LYS B 1 208 ? 43.25 -4.871 -6.418 1 44.53 208 LYS B C 1
ATOM 3427 O O . LYS B 1 208 ? 43.562 -5.18 -5.27 1 44.53 208 LYS B O 1
ATOM 3432 N N . GLU B 1 209 ? 43.438 -5.773 -7.496 1 40.62 209 GLU B N 1
ATOM 3433 C CA . GLU B 1 209 ? 44.438 -6.836 -7.539 1 40.62 209 GLU B CA 1
ATOM 3434 C C . GLU B 1 209 ? 45.781 -6.344 -7.016 1 40.62 209 GLU B C 1
ATOM 3436 O O . GLU B 1 209 ? 46.188 -5.219 -7.309 1 40.62 209 GLU B O 1
ATOM 3441 N N . PRO B 1 210 ? 46.344 -6.973 -5.988 1 42.31 210 PRO B N 1
ATOM 3442 C CA . PRO B 1 210 ? 47.781 -6.703 -5.781 1 42.31 210 PRO B CA 1
ATOM 3443 C C . PRO B 1 210 ? 48.562 -6.754 -7.078 1 42.31 210 PRO B C 1
ATOM 3445 O O . PRO B 1 210 ? 48.312 -7.609 -7.93 1 42.31 210 PRO B O 1
ATOM 3448 N N . ALA B 1 211 ? 49.344 -5.781 -7.383 1 30.27 211 ALA B N 1
ATOM 3449 C CA . ALA B 1 211 ? 50.406 -5.98 -8.367 1 30.27 211 ALA B CA 1
ATOM 3450 C C . ALA B 1 211 ? 51.375 -7.07 -7.91 1 30.27 211 ALA B C 1
ATOM 3452 O O . ALA B 1 211 ? 51.688 -7.176 -6.719 1 30.27 211 ALA B O 1
#

InterPro domains:
  IPR021352 Protein of unknown function DUF2971 [PF11185] (67-135)

Sequence (422 aa):
MATSLRRYTELPYLIDYLQTGELALLNPKAWDDRNDSFYIEEYARAKRLLGIYALCLAEASETYHHWRVFSHGSGGVCIEFDKEKLIEQVEAVPDLRAEAVQYRTIKSLREQPPVEADLPFLKRHAFRDEKEFRLFVCRRTRDTPVLRIPVAPATIKRVTLSPWLPATVCDQVKKVLKSIKGCEKLRVFRSTLVENEDWKKFASAGRKEPAMATSLRRYTELPYLIDYLQTGELALLNPKAWDDRNDSFYIEEYARAKRLLGIYALCLAEASETYHHWRVFSHGSGGVCIEFDKEKLIEQVEAVPDLRAEAVQYRTIKSLREQPPVEADLPFLKRHAFRDEKEFRLFVCRRTRDTPVLRIPVAPATIKRVTLSPWLPATVCDQVKKVLKSIKGCEKLRVFRSTLVENEDWKKFASAGRKEPA

Organism: NCBI:txid1287738

pLDDT: mean 88.57, std 12.71, range [30.06, 98.38]

Foldseek 3Di:
DQFKKKDKDFQVQVLVCQQPQKDKWAQCCPPPPNQLNVLQVVLCVVVLFDAKTKDKIARDDDDPVCCVPRPDDQGMKMWMFRPVLQCVQCVPPPQKDKAWADEDAPVRCVVPPDDSVNSNRYDHNVCVNRRMIMIIHTHNDHPDRIDIGHHGPVRTPAMEGELNHDPVVQVVSVVVQCPRPPNVVHHYYYDCNPPDPVVVVVVVVVPPDDD/DQFKKKDKDFQVQVLVCQQPQKDKWAQCCPPPPNQLNVLQVVLCVVVLFDAKTKDKIARDDDDPVCCVPRPDDQGMKMWMFRPVLQCVQCVPPPQKDKAWADEDAPVRCVVPPDDSVNSNRYDHNVCVNRRMIMIIHTHNDHPDRIDIGHHGCVRTPAMEGELNHDPVVQVVSVVVQCPRPPNVVHHYYYDC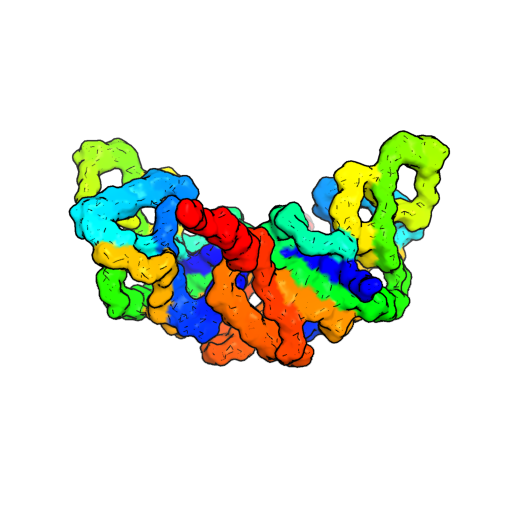NPPDPVVVVVVVVVPPDDD

Solvent-accessible surface area (backbone atoms only — not comparable to full-atom values): 22643 Å² total; per-residue (Å²): 126,89,57,48,31,31,34,61,36,42,46,48,58,52,48,26,26,60,72,68,25,36,48,72,20,36,48,51,79,78,46,85,56,54,69,49,31,47,36,36,48,52,36,29,58,74,68,63,35,59,19,53,28,36,39,74,29,20,56,49,73,94,45,73,64,54,38,64,73,55,22,63,56,54,37,10,29,36,42,30,28,34,36,68,57,42,48,62,47,45,62,71,39,85,69,41,44,78,46,66,51,43,60,42,44,72,67,54,38,69,77,49,66,79,56,68,89,46,28,72,35,45,40,58,38,92,53,50,83,54,38,40,30,36,42,37,36,63,32,72,57,62,87,55,84,58,49,73,42,71,44,62,66,83,31,49,64,35,37,32,35,24,55,71,37,54,67,71,38,47,52,43,40,46,53,52,55,32,64,40,82,92,25,68,80,61,46,70,45,69,42,44,86,80,58,41,66,71,63,55,47,56,59,57,62,67,63,63,77,81,130,127,89,57,48,31,31,33,62,35,40,48,47,58,52,48,26,26,62,73,68,26,35,47,74,20,35,49,51,78,78,46,85,56,53,70,49,31,46,36,36,46,51,35,29,57,75,67,62,35,59,18,53,30,38,39,74,28,19,56,49,73,94,45,74,65,54,38,63,72,54,23,63,55,54,38,11,29,37,40,29,28,34,35,67,56,44,49,62,47,44,63,71,40,84,69,43,44,78,46,67,51,42,59,43,46,72,67,54,38,70,77,48,67,78,55,67,88,46,28,72,36,45,40,58,41,93,53,50,83,53,38,39,30,35,41,36,34,62,31,70,56,61,86,55,83,58,49,72,43,71,44,62,67,83,30,47,64,34,35,33,34,23,54,71,37,53,68,71,40,46,53,43,41,46,52,54,56,32,64,40,82,92,24,68,80,60,47,70,44,66,41,43,86,81,58,41,68,71,64,54,46,55,59,59,61,66,66,64,75,80,129

Secondary structure (DSSP, 8-state):
-PPEEEEEEEHHHHHHHHHH-EEEEB-GGG-S-HHHHHHHHHHHHHHT--EEEEEEEE-SPP-HHHHHHHS-STTEEEEEEEHHHHHHHHTTSTTEEEEEPEEE-HHHHHHSPPPGGGGGGEEEGGGGGG-EEEEEEEES----SSEEEE--GGGEEEEEE-TTS-HHHHHHHHHHHHHSTT-TT--EEE--SS--HHHHHHHHHT-----/-PPEEEEEEEHHHHHHHHHH-EEEEE-GGG-S-HHHHHHHHHHHHHHT--EEEEEEEE-SPP-HHHHHHHS-STTEEEEEEEHHHHHHHHTTSTTEEEEEPEEE-HHHHHHSPPPGGGGGGEEEGGGGGG-EEEEEEEES----SEEEEE--GGGEEEEEE-TTS-HHHHHHHHHHHHHSTT-TT--EEE--SS--HHHHHHHHHT-----